Protein AF-A0A9X8DTG5-F1 (afdb_monomer)

Secondary structure (DSSP, 8-state):
-----EEEEEEEETTEEEEEEEETTEEEEEESSSS-EEEEEGGGEEEEEEEEEETTEEEEEEEETTS-EEEEEEE-HHHHHHHHHHIIIII---EEE--B--S----EEEEEETTEEEEEETTTEEEEEEEGGGEEEEEEEETTEEEEEE---TTS-TTS----EEEEE--S--TTS--HHHHHHHHHHHTTSS--SS--SEEE-TTSEEEEETEE-EEEEE-SSEEEEEESS-EEEEETTTEEEEEEEEPTT-SEEEEEEEEEEEEEETTEEEEEEEEEEE--EEEEE----HHHHHTTTTSS-SEEEEEHHHHHHHHHHHHS-PPEEEP-S---TTS-SSEEEEETTEEEEEEE-SSEEEEESTT-EEEETTTEEEEEEETSSPPTTS---SEEEEEEEE---TTPPPEEEEEEEEEGGGHHHHHHHHHHTT--BTTHHHHHHHHHHHHGGGS------------------------------------------------PPPPP-------------

InterPro domains:
  IPR000969 FACT complex subunit SSRP1/POB3 [PR00887] (213-229)
  IPR000969 FACT complex subunit SSRP1/POB3 [PR00887] (235-251)
  IPR000969 FACT complex subunit SSRP1/POB3 [PR00887] (258-274)
  IPR000969 FACT complex subunit SSRP1/POB3 [PR00887] (321-334)
  IPR000969 FACT complex subunit SSRP1/POB3 [PR00887] (348-366)
  IPR000969 FACT complex subunit SSRP1/POB3 [PR00887] (366-383)
  IPR011993 PH-like domain superfamily [G3DSA:2.30.29.30] (2-90)
  IPR011993 PH-like domain superfamily [G3DSA:2.30.29.30] (331-448)
  IPR013719 Histone chaperone RTT106/FACT complex subunit SPT16-like, middle domain [PF08512] (342-439)
  IPR013719 Histone chaperone RTT106/FACT complex subunit SPT16-like, middle domain [SM01287] (340-440)
  IPR024954 SSRP1, dimerization domain [PF03531] (104-172)
  IPR035417 FACT complex subunit SSRP1/POB3, N-terminal PH domain [PF17292] (16-96)
  IPR038167 SSRP1 domain superfamily [G3DSA:2.30.29.220] (93-178)
  IPR048993 FACT complex subunit SSRP1-like, first PH domain [PF21103] (210-328)
  IPR048993 FACT complex subunit SSRP1-like, first PH domain [cd13230] (196-332)
  IPR050454 RTT106/SSRP1 Histone Chaperone/FACT Complex [PTHR45849] (13-518)

Sequence (521 aa):
MAELEQVISSAFWGHSNGVLVLNDSGLLWRSRQTEAQKKVAKEDLVSMLWSAIGPKQYHLKVTTRGGKTVRFTGLKQSDVDLIRTFSRDTLGREMEEERLASSGGNWGHMQFQGSNLNFVVQDQGVAMDLPLDLIAQCAMPGKNEVELQFHEDDTVAGDEESLVEMRLYIPGDADDGMTAEGLKDEILERANISHVTGKSIVELDESMGTFLTPRGRYAVELYGSFLRMHGKTYDYKILYSNINRCFLLEYPNSTNTSFVISLEEPIRQGKQGYPHLVLQLARDEVHIDVNLTADEIKKYNGNIHERMSGSLPQIVATLFKFIMGKKVYTSGKFTTHSGDRAVKCAVKASSGVLFPLEKSFMFIHKPTTFIRYEEIDYVEFQRYAGQSGSSASRNFDLLVSCRGVGQEQAYETVFSAIDRREFPELSQFLTSKKLKIRNLKDTQSAATAGGAAGGAKERANLDDALGPEEGEVDEEEEEDDSDFGGGDDAASGSEDFSDEDLSGSDGKEEDDDDDDDKKSK

Nearest PDB structures (foldseek):
  4ifs-assembly1_A  TM=9.522E-01  e=7.359E-25  Homo sapiens
  6l1e-assembly1_A  TM=9.469E-01  e=5.860E-23  Homo sapiens
  2gcj-assembly4_D  TM=9.281E-01  e=1.165E-23  Saccharomyces cerevisiae
  2gcl-assembly1_A  TM=9.113E-01  e=2.177E-23  Saccharomyces cerevisiae
  2gcl-assembly2_B  TM=9.294E-01  e=1.154E-22  Saccharomyces cerevisiae

Mean predicted aligned error: 16.2 Å

Solvent-accessible surface area (backbone atoms only — not comparable to full-atom values): 30770 Å² total; per-residue (Å²): 129,82,81,76,66,46,79,40,82,58,31,23,52,84,94,44,53,15,36,35,36,39,44,78,66,26,42,38,35,36,40,74,86,52,92,53,68,51,77,45,49,45,92,35,61,69,48,38,33,34,33,77,82,50,102,70,34,28,35,43,41,37,32,31,67,90,32,44,75,49,59,38,33,72,26,41,70,71,53,51,55,50,48,41,51,46,28,43,77,62,64,72,39,72,63,45,78,50,52,58,39,82,83,79,71,90,58,63,48,79,45,78,56,68,47,25,46,29,36,33,25,72,100,44,30,46,62,42,79,40,59,30,84,50,51,66,41,72,33,43,92,44,87,35,28,36,34,40,30,35,64,81,64,88,83,59,59,95,87,64,92,77,79,55,72,48,76,45,81,29,72,85,82,49,99,87,52,76,38,27,63,56,49,48,53,51,48,30,58,69,40,47,70,61,61,67,90,62,73,63,32,34,76,43,55,40,83,65,36,40,29,65,28,74,74,47,53,41,25,40,35,36,41,93,63,32,37,36,39,44,36,95,49,52,63,46,80,44,48,44,82,44,48,68,44,33,35,47,40,66,45,64,98,48,70,42,32,37,42,35,43,31,37,73,66,45,54,67,61,84,93,48,68,44,44,51,37,32,35,40,25,52,70,47,76,44,78,46,64,34,61,63,54,77,75,59,36,57,74,50,76,72,77,53,54,59,68,41,74,44,45,39,59,59,50,53,50,49,49,48,30,64,69,63,67,38,65,65,45,60,66,33,92,48,53,40,78,86,70,30,48,42,45,59,26,22,40,85,97,30,74,36,38,37,30,55,40,88,63,32,42,39,32,41,62,48,76,66,43,79,46,50,56,88,42,44,63,39,33,36,72,42,64,62,47,55,66,91,88,51,81,75,58,71,34,25,29,40,37,42,35,30,52,48,64,91,90,46,73,61,51,75,49,54,40,30,68,25,53,54,74,40,46,67,48,50,54,52,50,41,52,75,70,68,54,47,57,80,49,52,69,62,40,50,54,42,53,59,59,66,63,63,78,78,77,78,94,74,94,79,84,91,85,83,83,90,81,82,90,84,85,84,90,80,89,83,87,83,87,83,88,81,90,83,87,84,85,84,88,82,85,86,78,90,81,84,88,86,86,84,83,92,79,86,87,83,82,88,81,86,88,85,87,86,84,87,89,82,80,87,132

pLDDT: mean 78.15, std 21.09, range [26.61, 97.31]

Radius of gyration: 34.04 Å; Cα contacts (8 Å, |Δi|>4): 921; chains: 1; bounding box: 104×95×92 Å

Foldseek 3Di:
DPFPKDKDQWKDFPNFTFIWIQTLQGIKTAGPVDRDIDDDGLQFFDAWEKEDPDPFKIKIWTAGHQQDITIIIRDGPVRVVVCQVSCVPRSVYHYYYFFEAPPPDPDAAWDDGRQWIFGADPPGGTHDTGGLLQFLFWWDPDQQKIKTAGDDDPVPPPVDDDDGMDMDGHDCPDPPGQGSVNVRVVSCVSSVVVPPVFDFQWKAALVQWAKLVVGGGFIWTAGQFWIWTHGPTTIDTGGLVQFAAWEWEDDPPDQKIKIKTAGNFFDDDVPDGHRIIIIIGGQDWDKIAGDDDPVVCVVQVVLDDRIDTGGSSVVVQSCCCRSSVHDYHYQAPFAFPVRHQWWWFDWDPGTWIWGDHPFWIFTDDVPTDIGGLVQFQAKEWAQLQDPPPDDRDQWIKIKTWGPADDPRHIDITITTGTGSRRVVRVVVVCVVSVHHYPCSVSNVVSVVVVVVVPDDDDDDDDDDDDDDDDDDDDDDDDDDDDDDDDDDDDDDDDDDDDDDDDDDDDDDDDDDDDDDDDDDD

Structure (mmCIF, N/CA/C/O backbone):
data_AF-A0A9X8DTG5-F1
#
_entry.id   AF-A0A9X8DTG5-F1
#
loop_
_atom_site.group_PDB
_atom_site.id
_atom_site.type_symbol
_atom_site.label_atom_id
_atom_site.label_alt_id
_atom_site.label_comp_id
_atom_site.label_asym_id
_atom_site.label_entity_id
_atom_site.label_seq_id
_atom_site.pdbx_PDB_ins_code
_atom_site.Cartn_x
_atom_site.Cartn_y
_atom_site.Cartn_z
_atom_site.occupancy
_atom_site.B_iso_or_equiv
_atom_site.auth_seq_id
_atom_site.auth_comp_id
_atom_site.auth_asym_id
_atom_site.auth_atom_id
_atom_site.pdbx_PDB_model_num
ATOM 1 N N . MET A 1 1 ? -42.728 -24.538 30.160 1.00 42.03 1 MET A N 1
ATOM 2 C CA . MET A 1 1 ? -42.693 -23.064 30.249 1.00 42.03 1 MET A CA 1
ATOM 3 C C . MET A 1 1 ? -42.397 -22.578 28.850 1.00 42.03 1 MET A C 1
ATOM 5 O O . MET A 1 1 ? -41.474 -23.120 28.263 1.00 42.03 1 MET A O 1
ATOM 9 N N . ALA A 1 2 ? -43.228 -21.708 28.276 1.00 44.78 2 ALA A N 1
ATOM 10 C CA . ALA A 1 2 ? -42.935 -21.146 26.960 1.00 44.78 2 ALA A CA 1
ATOM 11 C C . ALA A 1 2 ? -41.628 -20.348 27.061 1.00 44.78 2 ALA A C 1
ATOM 13 O O . ALA A 1 2 ? -41.487 -19.564 28.002 1.00 44.78 2 ALA A O 1
ATOM 14 N N . GLU A 1 3 ? -40.679 -20.597 26.159 1.00 55.88 3 GLU A N 1
ATOM 15 C CA . GLU A 1 3 ? -39.484 -19.765 26.018 1.00 55.88 3 GLU A CA 1
ATOM 16 C C . GLU A 1 3 ? -39.956 -18.326 25.808 1.00 55.88 3 GLU A C 1
ATOM 18 O O . GLU A 1 3 ? -40.765 -18.038 24.923 1.00 55.88 3 GLU A O 1
ATOM 23 N N . LEU A 1 4 ? -39.550 -17.442 26.715 1.00 70.69 4 LEU A N 1
ATOM 24 C CA . LEU A 1 4 ? -39.954 -16.045 26.715 1.00 70.69 4 LEU A CA 1
ATOM 25 C C . LEU A 1 4 ? -39.108 -15.353 25.642 1.00 70.69 4 LEU A C 1
ATOM 27 O O . LEU A 1 4 ? -38.106 -14.724 25.945 1.00 70.69 4 LEU A O 1
ATOM 31 N N . GLU A 1 5 ? -39.441 -15.568 24.372 1.00 86.06 5 GLU A N 1
ATOM 32 C CA . GLU A 1 5 ? -38.747 -14.930 23.256 1.00 86.06 5 GLU A CA 1
ATOM 33 C C . GLU A 1 5 ? -39.319 -13.530 23.015 1.00 86.06 5 GLU A C 1
ATOM 35 O O . GLU A 1 5 ? -40.533 -13.336 22.925 1.00 86.06 5 GLU A O 1
ATOM 40 N N . GLN A 1 6 ? -38.434 -12.543 22.900 1.00 91.50 6 GLN A N 1
ATOM 41 C CA . GLN A 1 6 ? -38.777 -11.180 22.498 1.00 91.50 6 GLN A CA 1
ATOM 42 C C . GLN A 1 6 ? -38.135 -10.878 21.147 1.00 91.50 6 GLN A C 1
ATOM 44 O O . GLN A 1 6 ? -36.996 -11.263 20.890 1.00 91.50 6 GLN A O 1
ATOM 49 N N . VAL A 1 7 ? -38.857 -10.182 20.269 1.00 93.56 7 VAL A N 1
ATOM 50 C CA . VAL A 1 7 ? -38.407 -9.936 18.894 1.00 93.56 7 VAL A CA 1
ATOM 51 C C . VAL A 1 7 ? -38.437 -8.449 18.579 1.00 93.56 7 VAL A C 1
ATOM 53 O O . VAL A 1 7 ? -39.477 -7.799 18.663 1.00 93.56 7 VAL A O 1
ATOM 56 N N . ILE A 1 8 ? -37.297 -7.933 18.135 1.00 95.00 8 ILE A N 1
ATOM 57 C CA . ILE A 1 8 ? -37.127 -6.569 17.646 1.00 95.00 8 ILE A CA 1
ATOM 58 C C . ILE A 1 8 ? -37.059 -6.626 16.127 1.00 95.00 8 ILE A C 1
ATOM 60 O O . ILE A 1 8 ? -36.149 -7.200 15.528 1.00 95.00 8 ILE A O 1
ATOM 64 N N . SER A 1 9 ? -38.076 -6.042 15.500 1.00 91.12 9 SER A N 1
ATOM 65 C CA . SER A 1 9 ? -38.324 -6.182 14.062 1.00 91.12 9 SER A CA 1
ATOM 66 C C . SER A 1 9 ? -37.271 -5.526 13.164 1.00 91.12 9 SER A C 1
ATOM 68 O O . SER A 1 9 ? -37.122 -5.957 12.018 1.00 91.12 9 SER A O 1
ATOM 70 N N . SER A 1 10 ? -36.572 -4.503 13.655 1.00 92.44 10 SER A N 1
ATOM 71 C CA . SER A 1 10 ? -35.549 -3.781 12.905 1.00 92.44 10 SER A CA 1
ATOM 72 C C . SER A 1 10 ? -34.414 -3.400 13.844 1.00 92.44 10 SER A C 1
ATOM 74 O O . SER A 1 10 ? -34.606 -2.623 14.773 1.00 92.44 10 SER A O 1
ATOM 76 N N . ALA A 1 11 ? -33.243 -3.957 13.584 1.00 94.31 11 ALA A N 1
ATOM 77 C CA . ALA A 1 11 ? -31.983 -3.569 14.193 1.00 94.31 11 ALA A CA 1
ATOM 78 C C . ALA A 1 11 ? -30.898 -3.763 13.137 1.00 94.31 11 ALA A C 1
ATOM 80 O O . ALA A 1 11 ? -30.908 -4.766 12.421 1.00 94.31 11 ALA A O 1
ATOM 81 N N . PHE A 1 12 ? -29.973 -2.824 13.031 1.00 92.25 12 PHE A N 1
ATOM 82 C CA . PHE A 1 12 ? -28.872 -2.904 12.080 1.00 92.25 12 PHE A CA 1
ATOM 83 C C . PHE A 1 12 ? -27.633 -3.494 12.749 1.00 92.25 12 PHE A C 1
ATOM 85 O O . PHE A 1 12 ? -27.354 -3.206 13.913 1.00 92.25 12 PHE A O 1
ATOM 92 N N . TRP A 1 13 ? -26.892 -4.315 12.010 1.00 90.75 13 TRP A N 1
ATOM 93 C CA . TRP A 1 13 ? -25.540 -4.743 12.360 1.00 90.75 13 TRP A CA 1
ATOM 94 C C . TRP A 1 13 ? -24.644 -4.494 11.144 1.00 90.75 13 TRP A C 1
ATOM 96 O O . TRP A 1 13 ? -24.895 -5.033 10.064 1.00 90.75 13 TRP A O 1
ATOM 106 N N . GLY A 1 14 ? -23.652 -3.612 11.300 1.00 83.88 14 GLY A N 1
ATOM 107 C CA . GLY A 1 14 ? -22.980 -2.999 10.150 1.00 83.88 14 GLY A CA 1
ATOM 108 C C . GLY A 1 14 ? -23.988 -2.239 9.279 1.00 83.88 14 GLY A C 1
ATOM 109 O O . GLY A 1 14 ? -24.835 -1.516 9.804 1.00 83.88 14 GLY A O 1
ATOM 110 N N . HIS A 1 15 ? -23.939 -2.463 7.966 1.00 80.88 15 HIS A N 1
ATOM 111 C CA . HIS A 1 15 ? -24.841 -1.848 6.979 1.00 80.88 15 HIS A CA 1
ATOM 112 C C . HIS A 1 15 ? -26.124 -2.667 6.734 1.00 80.88 15 HIS A C 1
ATOM 114 O O . HIS A 1 15 ? -27.029 -2.235 6.023 1.00 80.88 15 HIS A O 1
ATOM 120 N N . SER A 1 16 ? -26.237 -3.862 7.325 1.00 87.31 16 SER A N 1
ATOM 121 C CA . SER A 1 16 ? -27.363 -4.770 7.085 1.00 87.31 16 SER A CA 1
ATOM 122 C C . SER A 1 16 ? -28.488 -4.564 8.096 1.00 87.31 16 SER A C 1
ATOM 124 O O . SER A 1 16 ? -28.246 -4.518 9.304 1.00 87.31 16 SER A O 1
ATOM 126 N N . ASN A 1 17 ? -29.735 -4.513 7.618 1.00 92.62 17 ASN A N 1
ATOM 127 C CA . ASN A 1 17 ? -30.914 -4.503 8.488 1.00 92.62 17 ASN A CA 1
ATOM 128 C C . ASN A 1 17 ? -31.344 -5.938 8.806 1.00 92.62 17 ASN A C 1
ATOM 130 O O . ASN A 1 17 ? -31.364 -6.809 7.934 1.00 92.62 17 ASN A O 1
ATOM 134 N N . GLY A 1 18 ? -31.752 -6.181 10.045 1.00 94.50 18 GLY A N 1
ATOM 135 C CA . GLY A 1 18 ? -32.129 -7.505 10.506 1.00 94.50 18 GLY A CA 1
ATOM 136 C C . GLY A 1 18 ? -33.182 -7.508 11.601 1.00 94.50 18 GLY A C 1
ATOM 137 O O . GLY A 1 18 ? -33.711 -6.477 12.017 1.00 94.50 18 GLY A O 1
ATOM 138 N N . VAL A 1 19 ? -33.495 -8.719 12.045 1.00 96.19 19 VAL A N 1
ATOM 139 C CA . VAL A 1 19 ? -34.361 -8.997 13.188 1.00 96.19 19 VAL A CA 1
ATOM 140 C C . VAL A 1 19 ? -33.476 -9.415 14.354 1.00 96.19 19 VAL A C 1
ATOM 142 O O . VAL A 1 19 ? -32.700 -10.361 14.221 1.00 96.19 19 VAL A O 1
ATOM 145 N N . LEU A 1 20 ? -33.599 -8.725 15.486 1.00 96.94 20 LEU A N 1
ATOM 146 C CA . LEU A 1 20 ? -32.894 -9.063 16.720 1.00 96.94 20 LEU A CA 1
ATOM 147 C C . LEU A 1 20 ? -33.842 -9.829 17.648 1.00 96.94 20 LEU A C 1
ATOM 149 O O . LEU A 1 20 ? -34.855 -9.299 18.095 1.00 96.94 20 LEU A O 1
ATOM 153 N N . VAL A 1 21 ? -33.517 -11.088 17.915 1.00 96.25 21 VAL A N 1
ATOM 154 C CA . VAL A 1 21 ? -34.258 -11.988 18.802 1.00 96.25 21 VAL A CA 1
ATOM 155 C C . VAL A 1 21 ? -33.533 -12.063 20.141 1.00 96.25 21 VAL A C 1
ATOM 157 O O . VAL A 1 21 ? -32.323 -12.293 20.184 1.00 96.25 21 VAL A O 1
ATOM 160 N N . LEU A 1 22 ? -34.273 -11.865 21.228 1.00 95.69 22 LEU A N 1
ATOM 161 C CA . LEU A 1 22 ? -33.808 -12.017 22.602 1.00 95.69 22 LEU A CA 1
ATOM 162 C C . LEU A 1 22 ? -34.414 -13.307 23.163 1.00 95.69 22 LEU A C 1
ATOM 164 O O . LEU A 1 22 ? -35.635 -13.471 23.141 1.00 95.69 22 LEU A O 1
ATOM 168 N N . ASN A 1 23 ? -33.576 -14.211 23.660 1.00 94.50 23 ASN A N 1
ATOM 169 C CA . ASN A 1 23 ? -34.012 -15.444 24.312 1.00 94.50 23 ASN A CA 1
ATOM 170 C C . ASN A 1 23 ? -33.136 -15.758 25.535 1.00 94.50 23 ASN A C 1
ATOM 172 O O . ASN A 1 23 ? -32.212 -15.018 25.872 1.00 94.50 23 ASN A O 1
ATOM 176 N N . ASP A 1 24 ? -33.438 -16.847 26.234 1.00 93.19 24 ASP A N 1
ATOM 177 C CA . ASP A 1 24 ? -32.699 -17.276 27.426 1.00 93.19 24 ASP A CA 1
ATOM 178 C C . ASP A 1 24 ? -31.226 -17.629 27.142 1.00 93.19 24 ASP A C 1
ATOM 180 O O . ASP A 1 24 ? -30.370 -17.477 28.020 1.00 93.19 24 ASP A O 1
ATOM 184 N N . SER A 1 25 ? -30.926 -18.036 25.906 1.00 92.88 25 SER A N 1
ATOM 185 C CA . SER A 1 25 ? -29.580 -18.340 25.424 1.00 92.88 25 SER A CA 1
ATOM 186 C C . SER A 1 25 ? -28.752 -17.100 25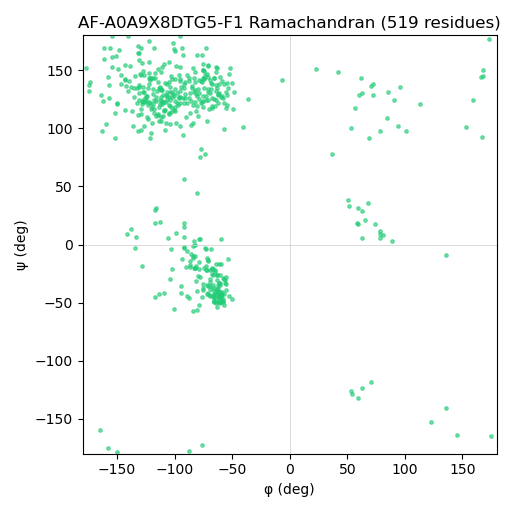.064 1.00 92.88 25 SER A C 1
ATOM 188 O O . SER A 1 25 ? -27.530 -17.214 24.947 1.00 92.88 25 SER A O 1
ATOM 190 N N . GLY A 1 26 ? -29.369 -15.919 24.921 1.00 94.19 26 GLY A N 1
ATOM 191 C CA . GLY A 1 26 ? -28.694 -14.654 24.628 1.00 94.19 26 GLY A CA 1
ATOM 192 C C . GLY A 1 26 ? -29.388 -13.811 23.555 1.00 94.19 26 GLY A C 1
ATOM 193 O O . GLY A 1 26 ? -30.612 -13.693 23.515 1.00 94.19 26 GLY A O 1
ATOM 194 N N . LEU A 1 27 ? -28.581 -13.185 22.696 1.00 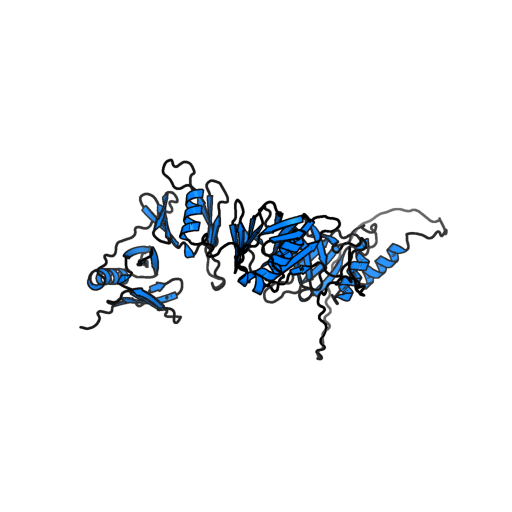96.06 27 LEU A N 1
ATOM 195 C CA . LEU A 1 27 ? -29.026 -12.322 21.601 1.00 96.06 27 LEU A CA 1
ATOM 196 C C . LEU A 1 27 ? -28.726 -12.993 20.259 1.00 96.06 27 LEU A C 1
ATOM 198 O O . LEU A 1 27 ? -27.610 -13.465 20.029 1.00 96.06 27 LEU A O 1
ATOM 202 N N . LEU A 1 28 ? -29.693 -12.996 19.346 1.00 96.00 28 LEU A N 1
ATOM 203 C CA . LEU A 1 28 ? -29.517 -13.500 17.988 1.00 96.00 28 LEU A CA 1
ATOM 204 C C . LEU A 1 28 ? -30.054 -12.497 16.977 1.00 96.00 28 LEU A C 1
ATOM 206 O O . LEU A 1 28 ? -31.258 -12.305 16.848 1.00 96.00 28 LEU A O 1
ATOM 210 N N . TRP A 1 29 ? -29.155 -11.900 16.211 1.00 97.31 29 TRP A N 1
ATOM 211 C CA . TRP A 1 29 ? -29.511 -11.077 15.068 1.00 97.31 29 TRP A CA 1
ATOM 212 C C . TRP A 1 29 ? -29.478 -11.904 13.785 1.00 97.31 29 TRP A C 1
ATOM 214 O O . TRP A 1 29 ? -28.541 -12.675 13.562 1.00 97.31 29 TRP A O 1
ATOM 224 N N . ARG A 1 30 ? -30.496 -11.745 12.938 1.00 95.75 30 ARG A N 1
ATOM 225 C CA . ARG A 1 30 ? -30.584 -12.371 11.613 1.00 95.75 30 ARG A CA 1
ATOM 226 C C . ARG A 1 30 ? -30.808 -11.300 10.558 1.00 95.75 30 ARG A C 1
ATOM 228 O O . ARG A 1 30 ? -31.747 -10.511 10.689 1.00 95.75 30 ARG A O 1
ATOM 235 N N . SER A 1 31 ? -29.980 -11.297 9.521 1.00 93.56 31 SER A N 1
ATOM 236 C CA . SER A 1 31 ? -30.135 -10.390 8.388 1.00 93.56 31 SER A CA 1
ATOM 237 C C . SER A 1 31 ? -31.474 -10.617 7.685 1.00 93.56 31 SER A C 1
ATOM 239 O O . SER A 1 31 ? -31.975 -11.739 7.601 1.00 93.56 31 SER A O 1
ATOM 241 N N . ARG A 1 32 ? -32.081 -9.533 7.195 1.00 91.12 32 ARG A N 1
ATOM 242 C CA . ARG A 1 32 ? -33.258 -9.594 6.311 1.00 91.12 32 ARG A CA 1
ATOM 243 C C . ARG A 1 32 ? -32.872 -9.741 4.842 1.00 91.12 32 ARG A C 1
ATOM 245 O O . ARG A 1 32 ? -33.724 -10.097 4.036 1.00 91.12 32 ARG A O 1
ATOM 252 N N . GLN A 1 33 ? -31.629 -9.408 4.504 1.00 86.81 33 GLN A N 1
ATOM 253 C CA . GLN A 1 33 ? -31.132 -9.333 3.128 1.00 86.81 33 GLN A CA 1
ATOM 254 C C . GLN A 1 33 ? -30.258 -10.539 2.770 1.00 86.81 33 GLN A C 1
ATOM 256 O O . GLN A 1 33 ? -30.211 -10.946 1.616 1.00 86.81 33 GLN A O 1
ATOM 261 N N . THR A 1 34 ? -29.572 -11.113 3.758 1.00 86.56 34 THR A N 1
ATOM 262 C CA . THR A 1 34 ? -28.578 -12.177 3.586 1.00 86.56 34 THR A CA 1
ATOM 263 C C . THR A 1 34 ? -28.833 -13.315 4.572 1.00 86.56 34 THR A C 1
ATOM 265 O O . THR A 1 34 ? -29.626 -13.183 5.502 1.00 86.56 34 THR A O 1
ATOM 268 N N . GLU A 1 35 ? -28.133 -14.439 4.418 1.00 87.19 35 GLU A N 1
ATOM 269 C CA . GLU A 1 35 ? -28.162 -15.534 5.403 1.00 87.19 35 GLU A CA 1
ATOM 270 C C . GLU A 1 35 ? -27.286 -15.251 6.640 1.00 87.19 35 GLU A C 1
ATOM 272 O O . GLU A 1 35 ? -27.146 -16.100 7.521 1.00 87.19 35 GLU A O 1
ATOM 277 N N . ALA A 1 36 ? -26.693 -14.053 6.731 1.00 88.75 36 ALA A N 1
ATOM 278 C CA . ALA A 1 36 ? -25.811 -13.679 7.825 1.00 88.75 36 ALA A CA 1
ATOM 279 C C . ALA A 1 36 ? -26.556 -13.638 9.167 1.00 88.75 36 ALA A C 1
ATOM 281 O O . ALA A 1 36 ? -27.664 -13.103 9.290 1.00 88.75 36 ALA A O 1
ATOM 282 N N . GLN A 1 37 ? -25.906 -14.168 10.201 1.00 92.94 37 GLN A N 1
ATOM 283 C CA . GLN A 1 37 ? -26.415 -14.172 11.567 1.00 92.94 37 GLN A CA 1
ATOM 284 C C . GLN A 1 37 ? -25.318 -13.749 12.538 1.00 92.94 37 GLN A C 1
ATOM 286 O O . GLN A 1 37 ? -24.151 -14.105 12.375 1.00 92.94 37 GLN A O 1
ATOM 291 N N . LYS A 1 38 ? -25.705 -13.027 13.590 1.00 94.19 38 LYS A N 1
ATOM 292 C CA . LYS A 1 38 ? -24.814 -12.655 14.687 1.00 94.19 38 LYS A CA 1
ATOM 293 C C . LYS A 1 38 ? -25.408 -13.146 15.998 1.00 94.19 38 LYS A C 1
ATOM 295 O O . LYS A 1 38 ? -26.422 -12.630 16.461 1.00 94.19 38 LYS A O 1
ATOM 300 N N . LYS A 1 39 ? -24.770 -14.157 16.588 1.00 94.75 39 LYS A N 1
ATOM 301 C CA . LYS A 1 39 ? -25.140 -14.715 17.891 1.00 94.75 39 LYS A CA 1
ATOM 302 C C . LYS A 1 39 ? -24.225 -14.153 18.976 1.00 94.75 39 LYS A C 1
ATOM 304 O O . LYS A 1 39 ? -23.008 -14.151 18.812 1.00 94.75 39 LYS A O 1
ATOM 309 N N . VAL A 1 40 ? -24.816 -13.721 20.084 1.00 94.94 40 VAL A N 1
ATOM 310 C CA . VAL A 1 40 ? -24.120 -13.375 21.324 1.00 94.94 40 VAL A CA 1
ATOM 311 C C . VAL A 1 40 ? -24.707 -14.234 22.436 1.00 94.94 40 VAL A C 1
ATOM 313 O O . VAL A 1 40 ? -25.857 -14.043 22.827 1.00 94.94 40 VAL A O 1
ATOM 316 N N . ALA A 1 41 ? -23.940 -15.214 22.910 1.00 94.56 41 ALA A N 1
ATOM 317 C CA . ALA A 1 41 ? -24.398 -16.134 23.943 1.00 94.56 41 ALA A CA 1
ATOM 318 C C . ALA A 1 41 ? -24.436 -15.452 25.318 1.00 94.56 41 ALA A C 1
ATOM 320 O O . ALA A 1 41 ? -23.578 -14.632 25.643 1.00 94.56 41 ALA A O 1
ATOM 321 N N . LYS A 1 42 ? -25.403 -15.830 26.158 1.00 94.56 42 LYS A N 1
ATOM 322 C CA . LYS A 1 42 ? -25.566 -15.308 27.523 1.00 94.56 42 LYS A CA 1
ATOM 323 C C . LYS A 1 42 ? -24.303 -15.479 28.373 1.00 94.56 42 LYS A C 1
ATOM 325 O O . LYS A 1 42 ? -23.947 -14.589 29.137 1.00 94.56 42 LYS A O 1
ATOM 330 N N . GLU A 1 43 ? -23.619 -16.608 28.223 1.00 94.19 43 GLU A N 1
ATOM 331 C CA . GLU A 1 43 ? -22.371 -16.941 28.927 1.00 94.19 43 GLU A CA 1
ATOM 332 C C . GLU A 1 43 ? -21.171 -16.063 28.539 1.00 94.19 43 GLU A C 1
ATOM 334 O O . GLU A 1 43 ? -20.220 -15.920 29.322 1.00 94.19 43 GLU A O 1
ATOM 339 N N . ASP A 1 44 ? -21.253 -15.436 27.366 1.00 93.19 44 ASP A N 1
ATOM 340 C CA . ASP A 1 44 ? -20.262 -14.500 26.860 1.00 93.19 44 ASP A CA 1
ATOM 341 C C . ASP A 1 44 ? -20.604 -13.047 27.190 1.00 93.19 44 ASP A C 1
ATOM 343 O O . ASP A 1 44 ? -19.731 -12.200 27.057 1.00 93.19 44 ASP A O 1
ATOM 347 N N . LEU A 1 45 ? -21.817 -12.723 27.647 1.00 92.69 45 LEU A N 1
ATOM 348 C CA . LEU A 1 45 ? -22.201 -11.344 27.965 1.00 92.69 45 LEU A CA 1
ATOM 349 C C . LEU A 1 45 ? -21.434 -10.809 29.183 1.00 92.69 45 LEU A C 1
ATOM 351 O O . LEU A 1 45 ? -21.615 -11.288 30.312 1.00 92.69 45 LEU A O 1
ATOM 355 N N . VAL A 1 46 ? -20.638 -9.761 28.958 1.00 92.12 46 VAL A N 1
ATOM 356 C CA . VAL A 1 46 ? -19.892 -9.038 29.999 1.00 92.12 46 VAL A CA 1
ATOM 357 C C . VAL A 1 46 ? -20.605 -7.745 30.375 1.00 92.12 46 VAL A C 1
ATOM 359 O O . VAL A 1 46 ? -20.943 -7.569 31.542 1.00 92.12 46 VAL A O 1
ATOM 362 N N . SER A 1 47 ? -20.881 -6.867 29.408 1.00 92.12 47 SER A N 1
ATOM 363 C CA . SER A 1 47 ? -21.598 -5.609 29.651 1.00 92.12 47 SER A CA 1
ATOM 364 C C . SER A 1 47 ? -22.532 -5.248 28.500 1.00 92.12 47 SER A C 1
ATOM 366 O O . SER A 1 47 ? -22.336 -5.675 27.360 1.00 92.12 47 SER A O 1
ATOM 368 N N . MET A 1 48 ? -23.570 -4.473 28.819 1.00 95.44 48 MET A N 1
ATOM 369 C CA . MET A 1 48 ? -24.539 -3.955 27.860 1.00 95.44 48 MET A CA 1
ATOM 370 C C . MET A 1 48 ? -24.752 -2.468 28.123 1.00 95.44 48 MET A C 1
ATOM 372 O O . MET A 1 48 ? -25.132 -2.073 29.224 1.00 95.44 48 MET A O 1
ATOM 376 N N . LEU A 1 49 ? -24.498 -1.661 27.103 1.00 94.62 49 LEU A N 1
ATOM 377 C CA . LEU A 1 49 ? -24.618 -0.213 27.137 1.00 94.62 49 LEU A CA 1
ATOM 378 C C . LEU A 1 49 ? -25.609 0.236 26.071 1.00 94.62 49 LEU A C 1
ATOM 380 O O . LEU A 1 49 ? -25.646 -0.333 24.979 1.00 94.62 49 LEU A O 1
ATOM 384 N N . TRP A 1 50 ? -26.396 1.260 26.367 1.00 95.19 50 TRP A N 1
ATOM 385 C CA . TRP A 1 50 ? -27.227 1.923 25.369 1.00 95.19 50 TRP A CA 1
ATOM 386 C C . TRP A 1 50 ? -26.896 3.405 25.294 1.00 95.19 50 TRP A C 1
ATOM 388 O O . TRP A 1 50 ? -26.562 4.025 26.301 1.00 95.19 50 TRP A O 1
ATOM 398 N N . SER A 1 51 ? -27.028 3.968 24.099 1.00 93.94 51 SER A N 1
ATOM 399 C CA . SER A 1 51 ? -26.664 5.363 23.845 1.00 93.94 51 SER A CA 1
ATOM 400 C C . SER A 1 51 ? -27.666 5.982 22.875 1.00 93.94 51 SER A C 1
ATOM 402 O O . SER A 1 51 ? -28.044 5.356 21.879 1.00 93.94 51 SER A O 1
ATOM 404 N N . ALA A 1 52 ? -28.105 7.210 23.153 1.00 91.94 52 ALA A N 1
ATOM 405 C CA . ALA A 1 52 ? -28.930 7.992 22.235 1.00 91.94 52 ALA A CA 1
ATOM 406 C C . ALA A 1 52 ? -28.033 8.719 21.221 1.00 91.94 52 ALA A C 1
ATOM 408 O O . ALA A 1 52 ? -27.189 9.524 21.602 1.00 91.94 52 ALA A O 1
ATOM 409 N N . ILE A 1 53 ? -28.218 8.438 19.931 1.00 86.69 53 ILE A N 1
ATOM 410 C CA . ILE A 1 53 ? -27.374 8.959 18.833 1.00 86.69 53 ILE A CA 1
ATOM 411 C C . ILE A 1 53 ? -28.070 10.111 18.106 1.00 86.69 53 ILE A C 1
ATOM 413 O O . ILE A 1 53 ? -27.444 10.958 17.477 1.00 86.69 53 ILE A O 1
ATOM 417 N N . GLY A 1 54 ? -29.391 10.173 18.235 1.00 83.56 54 GLY A N 1
ATOM 418 C CA . GLY A 1 54 ? -30.214 11.261 17.746 1.00 83.56 54 GLY A CA 1
ATOM 419 C C . GLY A 1 54 ? -31.539 11.303 18.500 1.00 83.56 54 GLY A C 1
ATOM 420 O O . GLY A 1 54 ? -31.769 10.504 19.408 1.00 83.56 54 GLY A O 1
ATOM 421 N N . PRO A 1 55 ? -32.470 12.182 18.106 1.00 81.88 55 PRO A N 1
ATOM 422 C CA . PRO A 1 55 ? -33.719 12.389 18.841 1.00 81.88 55 PRO A CA 1
ATOM 423 C C . PRO A 1 55 ? -34.646 11.162 18.875 1.00 81.88 55 PRO A C 1
ATOM 425 O O . PRO A 1 55 ? -35.595 11.138 19.653 1.00 81.88 55 PRO A O 1
ATOM 428 N N . LYS A 1 56 ? -34.433 10.171 17.996 1.00 87.12 56 LYS A N 1
ATOM 429 C CA . LYS A 1 56 ? -35.277 8.967 17.874 1.00 87.12 56 LYS A CA 1
ATOM 430 C C . LYS A 1 56 ? -34.491 7.683 17.594 1.00 87.12 56 LYS A C 1
ATOM 432 O O . LYS A 1 56 ? -35.104 6.675 17.253 1.00 87.12 56 LYS A O 1
ATOM 437 N N . GLN A 1 57 ? -33.163 7.733 17.674 1.00 91.31 57 GLN A N 1
ATOM 438 C CA . GLN A 1 57 ? -32.292 6.619 17.308 1.00 91.31 57 GLN A CA 1
ATOM 439 C C . GLN A 1 57 ? -31.350 6.292 18.453 1.00 91.31 57 GLN A C 1
ATOM 441 O O . GLN A 1 57 ? -30.686 7.173 19.003 1.00 91.31 57 GLN A O 1
ATOM 446 N N . TYR A 1 58 ? -31.299 5.007 18.773 1.00 94.44 58 TYR A N 1
ATOM 447 C CA . TYR A 1 58 ? -30.547 4.466 19.887 1.00 94.44 58 TYR A CA 1
ATOM 448 C C . TYR A 1 58 ? -29.697 3.303 19.410 1.00 94.44 58 TYR A C 1
ATOM 450 O O . TYR A 1 58 ? -30.089 2.556 18.507 1.00 94.44 58 TYR A O 1
ATOM 458 N N . HIS A 1 59 ? -28.535 3.149 20.027 1.00 93.94 59 HIS A N 1
ATOM 459 C CA . HIS A 1 59 ? -27.652 2.017 19.804 1.00 93.94 59 HIS A CA 1
ATOM 460 C C . HIS A 1 59 ? -27.592 1.148 21.055 1.00 93.94 59 HIS A C 1
ATOM 462 O O . HIS A 1 59 ? -27.693 1.649 22.173 1.00 93.94 59 HIS A O 1
ATOM 468 N N . LEU A 1 60 ? -27.400 -0.151 20.843 1.00 95.19 60 LEU A N 1
ATOM 469 C CA . LEU A 1 60 ? -27.037 -1.114 21.872 1.00 95.19 60 LEU A CA 1
ATOM 470 C C . LEU A 1 60 ? -25.608 -1.578 21.601 1.00 95.19 60 LEU A C 1
ATOM 472 O O . LEU A 1 60 ? -25.320 -2.122 20.535 1.00 95.19 60 LEU A O 1
ATOM 476 N N . LYS A 1 61 ? -24.726 -1.395 22.575 1.00 93.38 61 LYS A N 1
ATOM 477 C CA . LYS A 1 61 ? -23.351 -1.884 22.577 1.00 93.38 61 LYS A CA 1
ATOM 478 C C . LYS A 1 61 ? -23.246 -3.044 23.560 1.00 93.38 61 LYS A C 1
ATOM 480 O O . LYS A 1 61 ? -23.574 -2.909 24.735 1.00 93.38 61 LYS A O 1
ATOM 485 N N . VAL A 1 62 ? -22.802 -4.194 23.070 1.00 93.81 62 VAL A N 1
ATOM 486 C CA . VAL A 1 62 ? -22.682 -5.431 23.843 1.00 93.81 62 VAL A CA 1
ATOM 487 C C . VAL A 1 62 ? -21.229 -5.869 23.851 1.00 93.81 62 VAL A C 1
ATOM 489 O O . VAL A 1 62 ? -20.671 -6.173 22.798 1.00 93.81 62 VAL A O 1
ATOM 492 N N . THR A 1 63 ? -20.630 -5.937 25.034 1.00 90.81 63 THR A N 1
ATOM 493 C CA . THR A 1 63 ? -19.260 -6.425 25.208 1.00 90.81 63 THR A CA 1
ATOM 494 C C . THR A 1 63 ? -19.295 -7.891 25.596 1.00 90.81 63 THR A C 1
ATOM 496 O O . THR A 1 63 ? -19.967 -8.275 26.560 1.00 90.81 63 THR A O 1
ATOM 499 N N . THR A 1 64 ? -18.558 -8.716 24.857 1.00 90.88 64 THR A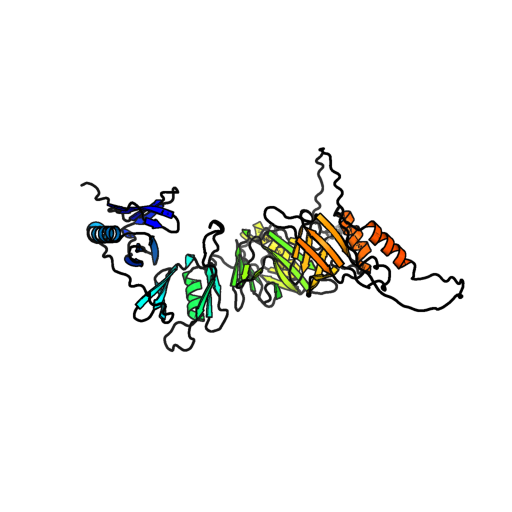 N 1
ATOM 500 C CA . THR A 1 64 ? -18.454 -10.150 25.110 1.00 90.88 64 THR A CA 1
ATOM 501 C C . THR A 1 64 ? -17.174 -10.512 25.857 1.00 90.88 64 THR A C 1
ATOM 503 O O . THR A 1 64 ? -16.214 -9.739 25.936 1.00 90.88 64 THR A O 1
ATOM 506 N N . ARG A 1 65 ? -17.120 -11.740 26.375 1.00 87.62 65 ARG A N 1
ATOM 507 C CA . ARG A 1 65 ? -15.901 -12.352 26.900 1.00 87.62 65 ARG A CA 1
ATOM 508 C C . ARG A 1 65 ? -14.810 -12.281 25.825 1.00 87.62 65 ARG A C 1
ATOM 510 O O . ARG A 1 65 ? -15.072 -12.527 24.650 1.00 87.62 65 ARG A O 1
ATOM 517 N N . GLY A 1 66 ? -13.604 -11.881 26.223 1.00 78.69 66 GLY A N 1
ATOM 518 C CA . GLY A 1 66 ? -12.507 -11.579 25.294 1.00 78.69 66 GLY A CA 1
ATOM 519 C C . GLY A 1 66 ? -12.466 -10.128 24.800 1.00 78.69 66 GLY A C 1
ATOM 520 O O . GLY A 1 66 ? -11.606 -9.802 23.994 1.00 78.69 66 GLY A O 1
ATOM 521 N N . GLY A 1 67 ? -13.358 -9.253 25.281 1.00 79.75 67 GLY A N 1
ATOM 522 C CA . GLY A 1 67 ? -13.284 -7.809 25.034 1.00 79.75 67 GLY A CA 1
ATOM 523 C C . GLY A 1 67 ? -13.780 -7.360 23.660 1.00 79.75 67 GLY A C 1
ATOM 524 O O . GLY A 1 67 ? -13.612 -6.191 23.330 1.00 79.75 67 GLY A O 1
ATOM 525 N N . LYS A 1 68 ? -14.393 -8.263 22.882 1.00 83.00 68 LYS A N 1
ATOM 526 C CA . LYS A 1 68 ? -15.027 -7.927 21.603 1.00 83.00 68 LYS A CA 1
ATOM 527 C C . LYS A 1 68 ? -16.338 -7.192 21.836 1.00 83.00 68 LYS A C 1
ATOM 529 O O . LYS A 1 68 ? -17.109 -7.549 22.727 1.00 83.00 68 LYS A O 1
ATOM 534 N N . THR A 1 69 ? -16.616 -6.229 20.971 1.00 87.31 69 THR A N 1
ATOM 535 C CA . THR A 1 69 ? -17.828 -5.416 21.038 1.00 87.31 69 THR A CA 1
ATOM 536 C C . THR A 1 69 ? -18.725 -5.699 19.837 1.00 87.31 69 THR A C 1
ATOM 538 O O . THR A 1 69 ? -18.266 -5.754 18.699 1.00 87.31 69 THR A O 1
ATOM 541 N N . VAL A 1 70 ? -20.024 -5.868 20.075 1.00 90.44 70 VAL A N 1
ATOM 542 C CA . VAL A 1 70 ? -21.058 -5.957 19.038 1.00 90.44 70 VAL A CA 1
ATOM 543 C C . VAL A 1 70 ? -21.998 -4.774 19.201 1.00 90.44 70 VAL A C 1
ATOM 545 O O . VAL A 1 70 ? -22.530 -4.551 20.287 1.00 90.44 70 VAL A O 1
ATOM 548 N N . ARG A 1 71 ? -22.206 -4.015 18.123 1.00 91.75 71 ARG A N 1
ATOM 549 C CA . ARG A 1 71 ? -23.094 -2.851 18.119 1.00 91.75 71 ARG A CA 1
ATOM 550 C C . ARG A 1 71 ? -24.315 -3.122 17.250 1.00 91.75 71 ARG A C 1
ATOM 552 O O . ARG A 1 71 ? -24.171 -3.490 16.087 1.00 91.75 71 ARG A O 1
ATOM 559 N N . PHE A 1 72 ? -25.494 -2.913 17.822 1.00 95.25 72 PHE A N 1
ATOM 560 C CA . PHE A 1 72 ? -26.758 -2.887 17.101 1.00 95.25 72 PHE A CA 1
ATOM 561 C C . PHE A 1 72 ? -27.256 -1.449 17.015 1.00 95.25 72 PHE A C 1
ATOM 563 O O . PHE A 1 72 ? -27.316 -0.752 18.030 1.00 95.25 72 PHE A O 1
ATOM 570 N N . THR A 1 73 ? -27.595 -1.001 15.812 1.00 93.75 73 THR A N 1
ATOM 571 C CA . THR A 1 73 ? -27.983 0.387 15.536 1.00 93.75 73 THR A CA 1
ATOM 572 C C . THR A 1 73 ? -29.420 0.478 15.016 1.00 93.75 73 THR A C 1
ATOM 574 O O . THR A 1 73 ? -30.067 -0.534 14.735 1.00 93.75 73 THR A O 1
ATOM 577 N N . GLY A 1 74 ? -29.965 1.697 14.943 1.00 92.50 74 GLY A N 1
ATOM 578 C CA . GLY A 1 74 ? -31.323 1.939 14.440 1.00 92.50 74 GLY A CA 1
ATOM 579 C C . GLY A 1 74 ? -32.462 1.525 15.384 1.00 92.50 74 GLY A C 1
ATOM 580 O O . GLY A 1 74 ? -33.600 1.400 14.930 1.00 92.50 74 GLY A O 1
ATOM 581 N N . LEU A 1 75 ? -32.185 1.326 16.677 1.00 95.75 75 LEU A N 1
ATOM 582 C CA . LEU A 1 75 ? -33.199 0.974 17.674 1.00 95.75 75 LEU A CA 1
ATOM 583 C C . LEU A 1 75 ? -34.048 2.194 18.051 1.00 95.75 75 LEU A C 1
ATOM 585 O O . LEU A 1 75 ? -33.565 3.330 18.053 1.00 95.75 75 LEU A O 1
ATOM 589 N N . LYS A 1 76 ? -35.309 1.956 18.418 1.00 95.44 76 LYS A N 1
ATOM 590 C CA . LYS A 1 76 ? -36.206 2.962 19.005 1.00 95.44 76 LYS A CA 1
ATOM 591 C C . LYS A 1 76 ? -36.133 2.909 20.531 1.00 95.44 76 LYS A C 1
ATOM 593 O O . LYS A 1 76 ? -35.755 1.890 21.100 1.00 95.44 76 LYS A O 1
ATOM 598 N N . GLN A 1 77 ? -36.608 3.960 21.201 1.00 94.38 77 GLN A N 1
ATOM 599 C CA . GLN A 1 77 ? -36.694 3.994 22.670 1.00 94.38 77 GLN A CA 1
ATOM 600 C C . GLN A 1 77 ? -37.446 2.775 23.235 1.00 94.38 77 GLN A C 1
ATOM 602 O O . GLN A 1 77 ? -36.964 2.130 24.157 1.00 94.38 77 GLN A O 1
ATOM 607 N N . SER A 1 78 ? -38.578 2.400 22.625 1.00 95.00 78 SER A N 1
ATOM 608 C CA . SER A 1 78 ? -39.356 1.224 23.039 1.00 95.00 78 SER A CA 1
ATOM 609 C C . SER A 1 78 ? -38.574 -0.086 22.930 1.00 95.00 78 SER A C 1
ATOM 611 O O . SER A 1 78 ? -38.784 -0.988 23.736 1.00 95.00 78 SER A O 1
ATOM 613 N N . ASP A 1 79 ? -37.680 -0.194 21.942 1.00 96.06 79 ASP A N 1
ATOM 614 C CA . ASP A 1 79 ? -36.840 -1.378 21.756 1.00 96.06 79 ASP A CA 1
ATOM 615 C C . ASP A 1 79 ? -35.772 -1.433 22.856 1.00 96.06 79 ASP A C 1
ATOM 617 O O . ASP A 1 79 ? -35.556 -2.484 23.449 1.00 96.06 79 ASP A O 1
ATOM 621 N N . VAL A 1 80 ? -35.158 -0.293 23.192 1.00 95.25 80 VAL A N 1
ATOM 622 C CA . VAL A 1 80 ? -34.196 -0.176 24.302 1.00 95.25 80 VAL A CA 1
ATOM 623 C C . VAL A 1 80 ? -34.850 -0.536 25.639 1.00 95.25 80 VAL A C 1
ATOM 625 O O . VAL A 1 80 ? -34.283 -1.314 26.403 1.00 95.25 80 VAL A O 1
ATOM 628 N N . ASP A 1 81 ? -36.056 -0.039 25.914 1.00 95.25 81 ASP A N 1
ATOM 629 C CA . ASP A 1 81 ? -36.786 -0.336 27.155 1.00 95.25 81 ASP A CA 1
ATOM 630 C C . ASP A 1 81 ? -37.138 -1.831 27.275 1.00 95.25 81 ASP A C 1
ATOM 632 O O . ASP A 1 81 ? -37.034 -2.428 28.357 1.00 95.25 81 ASP A O 1
ATOM 636 N N . LEU A 1 82 ? -37.504 -2.451 26.146 1.00 95.56 82 LEU A N 1
ATOM 637 C CA . LEU A 1 82 ? -37.742 -3.889 26.039 1.00 95.56 82 LEU A CA 1
ATOM 638 C C . LEU A 1 82 ? -36.460 -4.685 26.313 1.00 95.56 82 LEU A C 1
ATOM 640 O O . LEU A 1 82 ? -36.474 -5.582 27.159 1.00 95.56 82 LEU A O 1
ATOM 644 N N . ILE A 1 83 ? -35.349 -4.338 25.649 1.00 95.62 83 ILE A N 1
ATOM 645 C CA . ILE A 1 83 ? -34.044 -4.990 25.846 1.00 95.62 83 ILE A CA 1
ATOM 646 C C . ILE A 1 83 ? -33.598 -4.853 27.297 1.00 95.62 83 ILE A C 1
ATOM 648 O O . ILE A 1 83 ? -33.156 -5.834 27.886 1.00 95.62 83 ILE A O 1
ATOM 652 N N . ARG A 1 84 ? -33.741 -3.667 27.898 1.00 95.19 84 ARG A N 1
ATOM 653 C CA . ARG A 1 84 ? -33.347 -3.402 29.287 1.00 95.19 84 ARG A CA 1
ATOM 654 C C . ARG A 1 84 ? -34.059 -4.336 30.257 1.00 95.19 84 ARG A C 1
ATOM 656 O O . ARG A 1 84 ? -33.423 -4.957 31.105 1.00 95.19 84 ARG A O 1
ATOM 663 N N . THR A 1 85 ? -35.379 -4.443 30.117 1.00 95.00 85 THR A N 1
ATOM 664 C CA . THR A 1 85 ? -36.213 -5.281 30.985 1.00 95.00 85 THR A CA 1
ATOM 665 C C . THR A 1 85 ? -35.888 -6.757 30.764 1.00 95.00 85 THR A C 1
ATOM 667 O O . THR A 1 85 ? -35.653 -7.487 31.724 1.00 95.00 85 THR A O 1
ATOM 670 N N . PHE A 1 86 ? -35.770 -7.185 29.504 1.00 94.81 86 PHE A N 1
ATOM 671 C CA . PHE A 1 86 ? -35.401 -8.556 29.164 1.00 94.81 86 PHE A CA 1
ATOM 672 C C . PHE A 1 86 ? -34.010 -8.946 29.685 1.00 94.81 86 PHE A C 1
ATOM 674 O O . PHE A 1 86 ? -33.823 -10.028 30.243 1.00 94.81 86 PHE A O 1
ATOM 681 N N . SER A 1 87 ? -33.033 -8.053 29.530 1.00 93.94 87 SER A N 1
ATOM 682 C CA . SER A 1 87 ? -31.653 -8.259 29.959 1.00 93.94 87 SER A CA 1
ATOM 683 C C . SER A 1 87 ? -31.557 -8.432 31.472 1.00 93.94 87 SER A C 1
ATOM 685 O O . SER A 1 87 ? -30.910 -9.368 31.947 1.00 93.94 87 SER A O 1
ATOM 687 N N . ARG A 1 88 ? -32.256 -7.591 32.240 1.00 93.88 88 ARG A N 1
ATOM 688 C CA . ARG A 1 88 ? -32.297 -7.700 33.700 1.00 93.88 88 ARG A CA 1
ATOM 689 C C . ARG A 1 88 ? -32.996 -8.984 34.148 1.00 93.88 88 ARG A C 1
ATOM 691 O O . ARG A 1 88 ? -32.442 -9.726 34.956 1.00 93.88 88 ARG A O 1
ATOM 698 N N . ASP A 1 89 ? -34.176 -9.262 33.597 1.00 93.25 89 ASP A N 1
ATOM 699 C CA . ASP A 1 89 ? -35.059 -10.313 34.109 1.00 93.25 89 ASP A CA 1
ATOM 700 C C . ASP A 1 89 ? -34.654 -11.721 33.621 1.00 93.25 89 ASP A C 1
ATOM 702 O O . ASP A 1 89 ? -34.824 -12.699 34.348 1.00 93.25 89 ASP A O 1
ATOM 706 N N . THR A 1 90 ? -34.083 -11.839 32.413 1.00 92.81 90 THR A N 1
ATOM 707 C CA . THR A 1 90 ? -33.769 -13.136 31.771 1.00 92.81 90 THR A CA 1
ATOM 708 C C . THR A 1 90 ? -32.265 -13.376 31.614 1.00 92.81 90 THR A C 1
ATOM 710 O O . THR A 1 90 ? -31.768 -14.480 31.878 1.00 92.81 90 THR A O 1
ATOM 713 N N . LEU A 1 91 ? -31.504 -12.356 31.202 1.00 91.69 91 LEU A N 1
ATOM 714 C CA . LEU A 1 91 ? -30.057 -12.487 30.978 1.00 91.69 91 LEU A CA 1
ATOM 715 C C . LEU A 1 91 ? -29.234 -12.252 32.255 1.00 91.69 91 LEU A C 1
ATOM 717 O O . LEU A 1 91 ? -28.091 -12.704 32.322 1.00 91.69 91 LEU A O 1
ATOM 721 N N . GLY A 1 92 ? -29.811 -11.625 33.286 1.00 91.38 92 GLY A N 1
ATOM 722 C CA . GLY A 1 92 ? -29.115 -11.292 34.531 1.00 91.38 92 GLY A CA 1
ATOM 723 C C . GLY A 1 92 ? -28.035 -10.226 34.333 1.00 91.38 92 GLY A C 1
ATOM 724 O O . GLY A 1 92 ? -26.957 -10.306 34.931 1.00 91.38 92 GLY A O 1
ATOM 725 N N . ARG A 1 93 ? -28.289 -9.268 33.435 1.00 91.62 93 ARG A N 1
ATOM 726 C CA . ARG A 1 93 ? -27.377 -8.169 33.104 1.00 91.62 93 ARG A CA 1
ATOM 727 C C . ARG A 1 93 ? -28.122 -6.842 33.147 1.00 91.62 93 ARG A C 1
ATOM 729 O O . ARG A 1 93 ? -29.128 -6.673 32.462 1.00 91.62 93 ARG A O 1
ATOM 736 N N . GLU A 1 94 ? -27.610 -5.911 33.941 1.00 93.12 94 GLU A N 1
ATOM 737 C CA . GLU A 1 94 ? -28.067 -4.523 33.915 1.00 93.12 94 GLU A CA 1
ATOM 738 C C . GLU A 1 94 ? -27.580 -3.828 32.642 1.00 93.12 94 GLU A C 1
ATOM 740 O O . GLU A 1 94 ? -26.508 -4.143 32.118 1.00 93.12 94 GLU A O 1
ATOM 745 N N . MET A 1 95 ? -28.399 -2.904 32.141 1.00 94.56 95 MET A N 1
ATOM 746 C CA . MET A 1 95 ? -28.101 -2.142 30.932 1.00 94.56 95 MET A CA 1
ATOM 747 C C . MET A 1 95 ? -27.954 -0.660 31.274 1.00 94.56 95 MET A C 1
ATOM 749 O O . MET A 1 95 ? -28.932 0.021 31.620 1.00 94.56 95 MET A O 1
ATOM 753 N N . GLU A 1 96 ? -26.723 -0.170 31.163 1.00 93.94 96 GLU A N 1
ATOM 754 C CA . GLU A 1 96 ? -26.334 1.182 31.564 1.00 93.94 96 GLU A CA 1
ATOM 755 C C . GLU A 1 96 ? -26.375 2.151 30.379 1.00 93.94 96 GLU A C 1
ATOM 757 O O . GLU A 1 96 ? -26.255 1.753 29.222 1.00 93.94 96 GLU A O 1
ATOM 762 N N . GLU A 1 97 ? -26.593 3.432 30.668 1.00 92.94 97 GLU A N 1
ATOM 763 C CA . GLU A 1 97 ? -26.531 4.487 29.656 1.00 92.94 97 GLU A CA 1
ATOM 764 C C . GLU A 1 97 ? -25.073 4.902 29.430 1.00 92.94 97 GLU A C 1
ATOM 766 O O . GLU A 1 97 ? -24.394 5.328 30.364 1.00 92.94 97 GLU A O 1
ATOM 771 N N . GLU A 1 98 ? -24.591 4.797 28.194 1.00 91.81 98 GLU A N 1
ATOM 772 C CA . GLU A 1 98 ? -23.291 5.331 27.790 1.00 91.81 98 GLU A CA 1
ATOM 773 C C . GLU A 1 98 ? -23.487 6.764 27.297 1.00 91.81 98 GLU A C 1
ATOM 775 O O . GLU A 1 98 ? -24.084 7.031 26.250 1.00 91.81 98 GLU A O 1
ATOM 780 N N . ARG A 1 99 ? -22.984 7.710 28.090 1.00 89.88 99 ARG A N 1
ATOM 781 C CA . ARG A 1 99 ? -23.057 9.130 27.765 1.00 89.88 99 ARG A CA 1
ATOM 782 C C . ARG A 1 99 ? -22.112 9.443 26.604 1.00 89.88 99 ARG A C 1
ATOM 784 O O . ARG A 1 99 ? -20.908 9.192 26.693 1.00 89.88 99 ARG A O 1
ATOM 791 N N . LEU A 1 100 ? -22.661 10.021 25.538 1.00 90.44 100 LEU A N 1
ATOM 792 C CA . LEU A 1 100 ? -21.902 10.428 24.357 1.00 90.44 100 LEU A CA 1
ATOM 793 C C . LEU A 1 100 ? -21.517 11.906 24.418 1.00 90.44 100 LEU A C 1
ATOM 795 O O . LEU A 1 100 ? -22.280 12.750 24.896 1.00 90.44 100 LEU A O 1
ATOM 799 N N . ALA A 1 101 ? -20.343 12.225 23.886 1.00 91.19 101 ALA A N 1
ATOM 800 C CA . ALA A 1 101 ? -19.881 13.596 23.744 1.00 91.19 101 ALA A CA 1
ATOM 801 C C . ALA A 1 101 ? -20.408 14.213 22.440 1.00 91.19 101 ALA A C 1
ATOM 803 O O . ALA A 1 101 ? -19.901 13.949 21.355 1.00 91.19 101 ALA A O 1
ATOM 804 N N . SER A 1 102 ? -21.436 15.056 22.552 1.00 85.44 102 SER A N 1
ATOM 805 C CA . SER A 1 102 ? -22.125 15.667 21.406 1.00 85.44 102 SER A CA 1
ATOM 806 C C . SER A 1 102 ? -21.797 17.150 21.186 1.00 85.44 102 SER A C 1
ATOM 808 O O . SER A 1 102 ? -22.433 17.801 20.363 1.00 85.44 102 SER A O 1
ATOM 810 N N . SER A 1 103 ? -20.858 17.724 21.946 1.00 85.25 103 SER A N 1
ATOM 811 C CA . SER A 1 103 ? -20.560 19.167 21.885 1.00 85.25 103 SER A CA 1
ATOM 812 C C . SER A 1 103 ? -19.595 19.580 20.768 1.00 85.25 103 SER A C 1
ATOM 814 O O . SER A 1 103 ? -19.415 20.774 20.542 1.00 85.25 103 SER A O 1
ATOM 816 N N . GLY A 1 104 ? -18.940 18.614 20.112 1.00 83.50 104 GLY A N 1
ATOM 817 C CA . GLY A 1 104 ? -17.862 18.869 19.149 1.00 83.50 104 GLY A CA 1
ATOM 818 C C . GLY A 1 104 ? -16.499 19.190 19.780 1.00 83.50 104 GLY A C 1
ATOM 819 O O . GLY A 1 104 ? -15.598 19.646 19.080 1.00 83.50 104 GLY A O 1
ATOM 820 N N . GLY A 1 105 ? -16.335 18.990 21.092 1.00 86.25 105 GLY A N 1
ATOM 821 C CA . GLY A 1 105 ? -15.039 19.119 21.758 1.00 86.25 105 GLY A CA 1
ATOM 822 C C . GLY A 1 105 ? -14.062 18.011 21.348 1.00 86.25 105 GLY A C 1
ATOM 823 O O . GLY A 1 105 ? -14.417 16.838 21.364 1.00 86.25 105 GLY A O 1
ATOM 824 N N . ASN A 1 106 ? -12.820 18.390 21.035 1.00 88.75 106 ASN A N 1
ATOM 825 C CA . ASN A 1 106 ? -11.754 17.477 20.591 1.00 88.75 106 ASN A CA 1
ATOM 826 C C . ASN A 1 106 ? -10.607 17.364 21.611 1.00 88.75 106 ASN A C 1
ATOM 828 O O . ASN A 1 106 ? -9.493 16.982 21.262 1.00 88.75 106 ASN A O 1
ATOM 832 N N . TRP A 1 107 ? -10.858 17.733 22.869 1.00 89.25 107 TRP A N 1
ATOM 833 C CA . TRP A 1 107 ? -9.911 17.591 23.974 1.00 89.25 107 TRP A CA 1
ATOM 834 C C . TRP A 1 107 ? -10.404 16.512 24.938 1.00 89.25 107 TRP A C 1
ATOM 836 O O . TRP A 1 107 ? -11.557 16.503 25.374 1.00 89.25 107 TRP A O 1
ATOM 846 N N . GLY A 1 108 ? -9.527 15.572 25.256 1.00 90.56 108 GLY A N 1
ATOM 847 C CA . GLY A 1 108 ? -9.892 14.367 25.981 1.00 90.56 108 GLY A CA 1
ATOM 848 C C . GLY A 1 108 ? -8.711 13.420 26.101 1.00 90.56 108 GLY A C 1
ATOM 849 O O . GLY A 1 108 ? -7.570 13.811 25.859 1.00 90.56 108 GLY A O 1
ATOM 850 N N . HIS A 1 109 ? -8.993 12.173 26.454 1.00 89.19 109 HIS A N 1
ATOM 851 C CA . HIS A 1 109 ? -7.984 11.125 26.552 1.00 89.19 109 HIS A CA 1
ATOM 852 C C . HIS A 1 109 ? -8.384 9.899 25.733 1.00 89.19 109 HIS A C 1
ATOM 854 O O . HIS A 1 109 ? -9.567 9.604 25.549 1.00 89.19 109 HIS A O 1
ATOM 860 N N . MET A 1 110 ? -7.368 9.198 25.237 1.00 90.31 110 MET A N 1
ATOM 861 C CA . MET A 1 110 ? -7.518 7.895 24.603 1.00 90.31 110 MET A CA 1
ATOM 862 C C . MET A 1 110 ? -7.508 6.810 25.677 1.00 90.31 110 MET A C 1
ATOM 864 O O . MET A 1 110 ? -6.690 6.849 26.595 1.00 90.31 110 MET A O 1
ATOM 868 N N . GLN A 1 111 ? -8.411 5.842 25.569 1.00 89.94 111 GLN A N 1
ATOM 869 C CA . GLN A 1 111 ? -8.487 4.710 26.482 1.00 89.94 111 GLN A CA 1
ATOM 870 C C . GLN A 1 111 ? -8.809 3.434 25.713 1.00 89.94 111 GLN A C 1
ATOM 872 O O . GLN A 1 111 ? -9.771 3.378 24.949 1.00 89.94 111 GLN A O 1
ATOM 877 N N . PHE A 1 112 ? -8.051 2.374 25.977 1.00 87.94 112 PHE A N 1
ATOM 878 C CA . PHE A 1 112 ? -8.384 1.058 25.458 1.00 87.94 112 PHE A CA 1
ATOM 879 C C . PHE A 1 112 ? -9.431 0.356 26.324 1.00 87.94 112 PHE A C 1
ATOM 881 O O . PHE A 1 112 ? -9.285 0.246 27.543 1.00 87.94 112 PHE A O 1
ATOM 888 N N . GLN A 1 113 ? -10.449 -0.205 25.677 1.00 84.62 113 GLN A N 1
ATOM 889 C CA . GLN A 1 113 ? -11.469 -1.038 26.302 1.00 84.62 113 GLN A CA 1
ATOM 890 C C . GLN A 1 113 ? -11.602 -2.345 25.515 1.00 84.62 113 GLN A C 1
ATOM 892 O O . GLN A 1 113 ? -12.263 -2.402 24.482 1.00 84.62 113 GLN A O 1
ATOM 897 N N . GLY A 1 114 ? -10.955 -3.410 25.997 1.00 81.38 114 GLY A N 1
ATOM 898 C CA . GLY A 1 114 ? -10.887 -4.671 25.254 1.00 81.38 114 GLY A CA 1
ATOM 899 C C . GLY A 1 114 ? -10.154 -4.489 23.922 1.00 81.38 114 GLY A C 1
ATOM 900 O O . GLY A 1 114 ? -9.010 -4.033 23.916 1.00 81.38 114 GLY A O 1
ATOM 901 N N . SER A 1 115 ? -10.823 -4.833 22.818 1.00 81.88 115 SER A N 1
ATOM 902 C CA . SER A 1 115 ? -10.324 -4.680 21.442 1.00 81.88 115 SER A CA 1
ATOM 903 C C . SER A 1 115 ? -10.718 -3.353 20.782 1.00 81.88 115 SER A C 1
ATOM 905 O O . SER A 1 115 ? -10.713 -3.261 19.557 1.00 81.88 115 SER A O 1
ATOM 907 N N . ASN A 1 116 ? -11.110 -2.347 21.565 1.00 87.62 116 ASN A N 1
ATOM 908 C CA . ASN A 1 116 ? -11.554 -1.052 21.058 1.00 87.62 116 ASN A CA 1
ATOM 909 C C . ASN A 1 116 ? -10.693 0.079 21.632 1.00 87.62 116 ASN A C 1
ATOM 911 O O . ASN A 1 116 ? -10.302 0.047 22.804 1.00 87.62 116 ASN A O 1
ATOM 915 N N . LEU A 1 117 ? -10.431 1.087 20.804 1.00 91.38 117 LEU A N 1
ATOM 916 C CA . LEU A 1 117 ? -9.824 2.359 21.173 1.00 91.38 117 LEU A CA 1
ATOM 917 C C . LEU A 1 117 ? -10.923 3.418 21.297 1.00 91.38 117 LEU A C 1
ATOM 919 O O . LEU A 1 117 ? -11.571 3.773 20.312 1.00 91.38 117 LEU A O 1
ATOM 923 N N 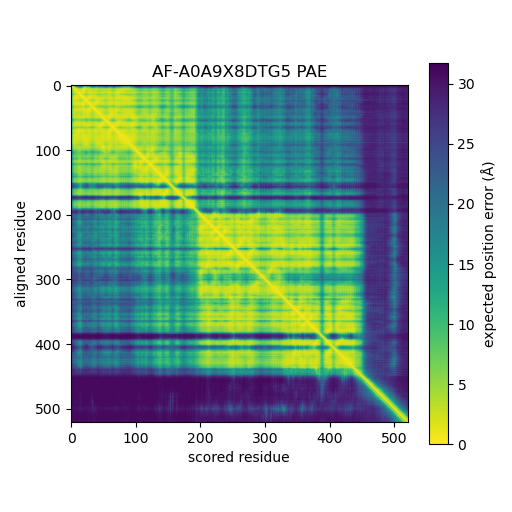. ASN A 1 118 ? -11.115 3.941 22.505 1.00 91.25 118 ASN A N 1
ATOM 924 C CA . ASN A 1 118 ? -12.107 4.971 22.780 1.00 91.25 118 ASN A CA 1
ATOM 925 C C . ASN A 1 118 ? -11.438 6.335 22.953 1.00 91.25 118 ASN A C 1
ATOM 927 O O . ASN A 1 118 ? -10.424 6.447 23.641 1.00 91.25 118 ASN A O 1
ATOM 931 N N . PHE A 1 119 ? -12.059 7.381 22.411 1.00 92.75 119 PHE A N 1
ATOM 932 C CA . PHE A 1 119 ? -11.742 8.766 22.750 1.00 92.75 119 PHE A CA 1
ATOM 933 C C . PHE A 1 119 ? -12.824 9.323 23.672 1.00 92.75 119 PHE A C 1
ATOM 935 O O . PHE A 1 119 ? -14.001 9.390 23.298 1.00 92.75 119 PHE A O 1
ATOM 942 N N . VAL A 1 120 ? -12.426 9.718 24.880 1.00 91.94 120 VAL A N 1
ATOM 943 C CA . VAL A 1 120 ? -13.325 10.241 25.912 1.00 91.94 120 VAL A CA 1
ATOM 944 C C . VAL A 1 120 ? -13.080 11.734 26.081 1.00 91.94 120 VAL A C 1
ATOM 946 O O . VAL A 1 120 ? -12.009 12.156 26.522 1.00 91.94 120 VAL A O 1
ATOM 949 N N . VAL A 1 121 ? -14.094 12.535 25.758 1.00 92.12 121 VAL A N 1
ATOM 950 C CA . VAL A 1 121 ? -14.076 13.987 25.955 1.00 92.12 121 VAL A CA 1
ATOM 951 C C . VAL A 1 121 ? -14.350 14.282 27.419 1.00 92.12 121 VAL A C 1
ATOM 953 O O . VAL A 1 121 ? -15.316 13.781 28.010 1.00 92.12 121 VAL A O 1
ATOM 956 N N . GLN A 1 122 ? -13.492 15.118 27.998 1.00 84.44 122 GLN A N 1
ATOM 957 C CA . GLN A 1 122 ? -13.559 15.479 29.407 1.00 84.44 122 GLN A CA 1
ATOM 958 C C . GLN A 1 122 ? -14.948 16.038 29.766 1.00 84.44 122 GLN A C 1
ATOM 960 O O . GLN A 1 122 ? -15.498 16.877 29.053 1.00 84.44 122 GLN A O 1
ATOM 965 N N . ASP A 1 123 ? -15.530 15.528 30.855 1.00 85.44 123 ASP A N 1
ATOM 966 C CA . ASP A 1 123 ? -16.850 15.896 31.399 1.00 85.44 123 ASP A CA 1
ATOM 967 C C . ASP A 1 123 ? -18.075 15.627 30.495 1.00 85.44 123 ASP A C 1
ATOM 969 O O . ASP A 1 123 ? -19.213 15.961 30.860 1.00 85.44 123 ASP A O 1
ATOM 973 N N . GLN A 1 124 ? -17.884 14.974 29.343 1.00 86.31 124 GLN A N 1
ATOM 974 C CA . GLN A 1 124 ? -18.961 14.668 28.396 1.00 86.31 124 GLN A CA 1
ATOM 975 C C . GLN A 1 124 ? -19.185 13.176 28.192 1.00 86.31 124 GLN A C 1
ATOM 977 O O . GLN A 1 124 ? -20.334 12.748 28.254 1.00 86.31 124 GLN A O 1
ATOM 982 N N . GLY A 1 125 ? -18.123 12.392 28.009 1.00 89.81 125 GLY A N 1
ATOM 983 C CA . GLY A 1 125 ? -18.214 10.952 27.763 1.00 89.81 125 GLY A CA 1
ATOM 984 C C . GLY A 1 125 ? -17.548 10.539 26.454 1.00 89.81 125 GLY A C 1
ATOM 985 O O . GLY A 1 125 ? -16.602 11.184 26.003 1.00 89.81 125 GLY A O 1
ATOM 986 N N . VAL A 1 126 ? -18.013 9.444 25.856 1.00 90.81 126 VAL A N 1
ATOM 987 C CA . VAL A 1 126 ? -17.370 8.837 24.680 1.00 90.81 126 VAL A CA 1
ATOM 988 C C . VAL A 1 126 ? -17.709 9.644 23.424 1.00 90.81 126 VAL A C 1
ATOM 990 O O . VAL A 1 126 ? -18.879 9.818 23.090 1.00 90.81 126 VAL A O 1
ATOM 993 N N . ALA A 1 127 ? -16.691 10.151 22.731 1.00 91.25 127 ALA A N 1
ATOM 994 C CA . ALA A 1 127 ? -16.831 10.798 21.422 1.00 91.25 127 ALA A CA 1
ATOM 995 C C . ALA A 1 127 ? -16.595 9.817 20.272 1.00 91.25 127 ALA A C 1
ATOM 997 O O . ALA A 1 127 ? -17.244 9.904 19.234 1.00 91.25 127 ALA A O 1
ATOM 998 N N . MET A 1 128 ? -15.667 8.880 20.461 1.00 90.81 128 MET A N 1
ATOM 999 C CA . MET A 1 128 ? -15.296 7.891 19.456 1.00 90.81 128 MET A CA 1
ATOM 1000 C C . MET A 1 128 ? -15.079 6.542 20.125 1.00 90.81 128 MET A C 1
ATOM 1002 O O . MET A 1 128 ? -14.494 6.474 21.203 1.00 90.81 128 MET A O 1
ATOM 1006 N N . ASP A 1 129 ? -15.529 5.484 19.463 1.00 88.44 129 ASP A N 1
ATOM 1007 C CA . ASP A 1 129 ? -15.310 4.093 19.850 1.00 88.44 129 ASP A CA 1
ATOM 1008 C C . ASP A 1 129 ? -14.938 3.322 18.582 1.00 88.44 129 ASP A C 1
ATOM 1010 O O . ASP A 1 129 ? -15.807 3.047 17.741 1.00 88.44 129 ASP A O 1
ATOM 1014 N N . LEU A 1 130 ? -13.637 3.062 18.441 1.00 89.94 130 LEU A N 1
ATOM 1015 C CA . LEU A 1 130 ? -13.005 2.513 17.253 1.00 89.94 130 LEU A CA 1
ATOM 1016 C C . LEU A 1 130 ? -12.537 1.069 17.504 1.00 89.94 130 LEU A C 1
ATOM 1018 O O . LEU A 1 130 ? -11.581 0.857 18.255 1.00 89.94 130 LEU A O 1
ATOM 1022 N N . PRO A 1 131 ? -13.170 0.065 16.878 1.00 87.00 131 PRO A N 1
ATOM 1023 C CA . PRO A 1 131 ? -12.673 -1.306 16.888 1.00 87.00 131 PRO A CA 1
ATOM 1024 C C . PRO A 1 131 ? -11.286 -1.400 16.240 1.00 87.00 131 PRO A C 1
ATOM 1026 O O . PRO A 1 131 ? -11.061 -0.884 15.145 1.00 87.00 131 PRO A O 1
ATOM 1029 N N . LEU A 1 132 ? -10.348 -2.052 16.927 1.00 86.88 132 LEU A N 1
ATOM 1030 C CA . LEU A 1 132 ? -8.960 -2.158 16.474 1.00 86.88 132 LEU A CA 1
ATOM 1031 C C . LEU A 1 132 ? -8.796 -3.041 15.227 1.00 86.88 132 LEU A C 1
ATOM 1033 O O . LEU A 1 132 ? -7.823 -2.882 14.502 1.00 86.88 132 LEU A O 1
ATOM 1037 N N . ASP A 1 133 ? -9.742 -3.943 14.959 1.00 80.44 133 ASP A N 1
ATOM 1038 C CA . ASP A 1 133 ? -9.761 -4.821 13.783 1.00 80.44 133 ASP A CA 1
ATOM 1039 C C . ASP A 1 133 ? -10.069 -4.090 12.468 1.00 80.44 133 ASP A C 1
ATOM 1041 O O . ASP A 1 133 ? -9.844 -4.647 11.397 1.00 80.44 133 ASP A O 1
ATOM 1045 N N . LEU A 1 134 ? -10.546 -2.843 12.534 1.00 81.50 134 LEU A N 1
ATOM 1046 C CA . LEU A 1 134 ? -10.727 -1.994 11.354 1.00 81.50 134 LEU A CA 1
ATOM 1047 C C . LEU A 1 134 ? -9.427 -1.309 10.911 1.00 81.50 134 LEU A C 1
ATOM 1049 O O . LEU A 1 134 ? -9.348 -0.827 9.781 1.00 81.50 134 LEU A O 1
ATOM 1053 N N . ILE A 1 135 ? -8.427 -1.231 11.793 1.00 85.31 135 ILE A N 1
ATOM 1054 C CA . ILE A 1 135 ? -7.169 -0.528 11.534 1.00 85.31 135 ILE A CA 1
ATOM 1055 C C . ILE A 1 135 ? -6.253 -1.448 10.719 1.00 85.31 135 ILE A C 1
ATOM 1057 O O . ILE A 1 135 ? -5.783 -2.472 11.209 1.00 85.31 135 ILE A O 1
ATOM 1061 N N . ALA A 1 136 ? -5.958 -1.047 9.486 1.00 77.94 136 ALA A N 1
ATOM 1062 C CA . ALA A 1 136 ? -5.030 -1.741 8.599 1.00 77.94 136 ALA A CA 1
ATOM 1063 C C . ALA A 1 136 ? -3.566 -1.404 8.924 1.00 77.94 136 ALA A C 1
ATOM 1065 O O . ALA A 1 136 ? -2.693 -2.273 8.886 1.00 77.94 136 ALA A O 1
ATOM 1066 N N . GLN A 1 137 ? -3.290 -0.136 9.244 1.00 79.56 137 GLN A N 1
ATOM 1067 C CA . GLN A 1 137 ? -1.944 0.357 9.525 1.00 79.56 137 GLN A CA 1
ATOM 1068 C C . GLN A 1 137 ? -1.978 1.466 10.582 1.00 79.56 137 GLN A C 1
ATOM 1070 O O . GLN A 1 137 ? -2.904 2.273 10.631 1.00 79.56 137 GLN A O 1
ATOM 1075 N N . CYS A 1 138 ? -0.937 1.516 11.416 1.00 84.88 138 CYS A N 1
ATOM 1076 C CA . CYS A 1 138 ? -0.714 2.581 12.389 1.00 84.88 138 CYS A CA 1
ATOM 1077 C C . CYS A 1 138 ? 0.703 3.146 12.214 1.00 84.88 138 CYS A C 1
ATOM 1079 O O . CYS A 1 138 ? 1.687 2.406 12.303 1.00 84.88 138 CYS A O 1
ATOM 1081 N N . ALA A 1 139 ? 0.816 4.449 11.972 1.00 84.81 139 ALA A N 1
ATOM 1082 C CA . ALA A 1 139 ? 2.076 5.143 11.711 1.00 84.81 139 ALA A CA 1
ATOM 1083 C C . ALA A 1 139 ? 2.206 6.411 12.566 1.00 84.81 139 ALA A C 1
ATOM 1085 O O . ALA A 1 139 ? 1.232 6.901 13.132 1.00 84.81 139 ALA A O 1
ATOM 1086 N N . MET A 1 140 ? 3.421 6.957 12.652 1.00 86.62 140 MET A N 1
ATOM 1087 C CA . MET A 1 140 ? 3.668 8.254 13.292 1.00 86.62 140 MET A CA 1
ATOM 1088 C C . MET A 1 140 ? 4.301 9.225 12.296 1.00 86.62 140 MET A C 1
ATOM 1090 O O . MET A 1 140 ? 5.528 9.249 12.162 1.00 86.62 140 MET A O 1
ATOM 1094 N N . PRO A 1 141 ? 3.500 10.032 11.578 1.00 83.00 141 PRO A N 1
ATOM 1095 C CA . PRO A 1 141 ? 4.027 11.017 10.634 1.00 83.00 141 PRO A CA 1
ATOM 1096 C C . PRO A 1 141 ? 4.788 12.160 11.329 1.00 83.00 141 PRO A C 1
ATOM 1098 O O . PRO A 1 141 ? 5.617 12.818 10.699 1.00 83.00 141 PRO A O 1
ATOM 1101 N N . GLY A 1 142 ? 4.550 12.377 12.626 1.00 84.94 142 GLY A N 1
ATOM 1102 C CA . GLY A 1 142 ? 5.239 13.362 13.454 1.00 84.94 142 GLY A CA 1
ATOM 1103 C C . GLY A 1 142 ? 5.357 12.901 14.907 1.00 84.94 142 GLY A C 1
ATOM 1104 O O . GLY A 1 142 ? 4.695 11.959 15.324 1.00 84.94 142 GLY A O 1
ATOM 1105 N N . LYS A 1 143 ? 6.188 13.592 15.701 1.00 88.19 143 LYS A N 1
ATOM 1106 C CA . LYS A 1 143 ? 6.484 13.224 17.104 1.00 88.19 143 LYS A CA 1
ATOM 1107 C C . LYS A 1 143 ? 5.233 13.114 17.993 1.00 88.19 143 LYS A C 1
ATOM 1109 O O . LYS A 1 143 ? 5.203 12.311 18.914 1.00 88.19 143 LYS A O 1
ATOM 1114 N N . ASN A 1 144 ? 4.224 13.934 17.710 1.00 91.31 144 ASN A N 1
ATOM 1115 C CA . ASN A 1 144 ? 2.987 14.039 18.483 1.00 91.31 144 ASN A CA 1
ATOM 1116 C C . ASN A 1 144 ? 1.764 13.627 17.647 1.00 91.31 144 ASN A C 1
ATOM 1118 O O . ASN A 1 144 ? 0.647 14.025 17.962 1.00 91.31 144 ASN A O 1
ATOM 1122 N N . GLU A 1 145 ? 1.957 12.905 16.542 1.00 91.88 145 GLU A N 1
ATOM 1123 C CA . GLU A 1 145 ? 0.876 12.530 15.629 1.00 91.88 145 GLU A CA 1
ATOM 1124 C C . GLU A 1 145 ? 0.834 11.015 15.458 1.00 91.88 145 GLU A C 1
ATOM 1126 O O . GLU A 1 145 ? 1.841 10.404 15.106 1.00 91.88 145 GLU A O 1
ATOM 1131 N N . VAL A 1 146 ? -0.343 10.426 15.659 1.00 92.00 146 VAL A N 1
ATOM 1132 C CA . VAL A 1 146 ? -0.620 9.017 15.361 1.00 92.00 146 VAL A CA 1
ATOM 1133 C C . VAL A 1 146 ? -1.612 8.963 14.207 1.00 92.00 146 VAL A C 1
ATOM 1135 O O . VAL A 1 146 ? -2.703 9.524 14.289 1.00 92.00 146 VAL A O 1
ATOM 1138 N N . GLU A 1 147 ? -1.217 8.321 13.116 1.00 91.62 147 GLU A N 1
ATOM 1139 C CA . GLU A 1 147 ? -2.032 8.108 11.922 1.00 91.62 147 GLU A CA 1
ATOM 1140 C C . GLU A 1 147 ? -2.553 6.671 11.911 1.00 91.62 147 GLU A C 1
ATOM 1142 O O . GLU A 1 147 ? -1.775 5.723 12.022 1.00 91.62 147 GLU A O 1
ATOM 1147 N N . LEU A 1 148 ? -3.868 6.526 11.773 1.00 89.88 148 LEU A N 1
ATOM 1148 C CA . LEU A 1 148 ? -4.583 5.266 11.632 1.00 89.88 148 LEU A CA 1
ATOM 1149 C C . LEU A 1 148 ? -5.131 5.194 10.209 1.00 89.88 148 LEU A C 1
ATOM 1151 O O . LEU A 1 148 ? -5.869 6.084 9.786 1.00 89.88 148 LEU A O 1
ATOM 1155 N N . GLN A 1 149 ? -4.780 4.141 9.483 1.00 85.12 149 GLN A N 1
ATOM 1156 C CA . GLN A 1 149 ? -5.335 3.843 8.166 1.00 85.12 149 GLN A CA 1
ATOM 1157 C C . GLN A 1 149 ? -6.256 2.634 8.288 1.00 85.12 149 GLN A C 1
ATOM 1159 O O . GLN A 1 149 ? -5.930 1.678 8.998 1.00 85.12 149 GLN A O 1
ATOM 1164 N N . PHE A 1 150 ? -7.398 2.680 7.614 1.00 83.69 150 PHE A N 1
ATOM 1165 C CA . PHE A 1 150 ? -8.440 1.661 7.716 1.00 83.69 150 PHE A CA 1
ATOM 1166 C C . PHE A 1 150 ? -8.454 0.756 6.489 1.00 83.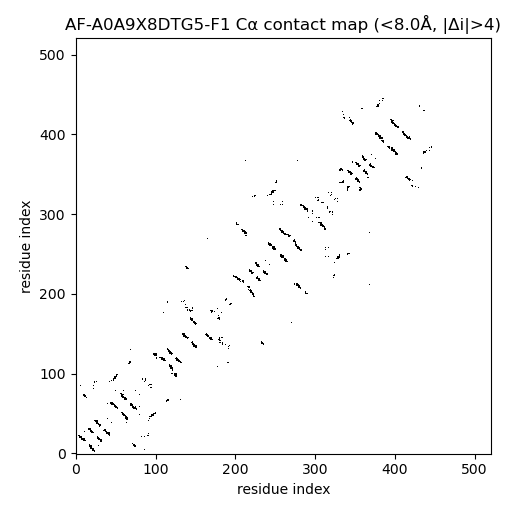69 150 PHE A C 1
ATOM 1168 O O . PHE A 1 150 ? -7.974 1.131 5.420 1.00 83.69 150 PHE A O 1
ATOM 1175 N N . HIS A 1 151 ? -8.994 -0.450 6.649 1.00 74.81 151 HIS A N 1
ATOM 1176 C CA . HIS A 1 151 ? -9.268 -1.319 5.510 1.00 74.81 151 HIS A CA 1
ATOM 1177 C C . HIS A 1 151 ? -10.296 -0.653 4.581 1.00 74.81 151 HIS A C 1
ATOM 1179 O O . HIS A 1 151 ? -11.402 -0.332 5.013 1.00 74.81 151 HIS A O 1
ATOM 1185 N N . GLU A 1 152 ? -9.926 -0.447 3.316 1.00 68.38 152 GLU A N 1
ATOM 1186 C CA . GLU A 1 152 ? -10.858 -0.057 2.255 1.00 68.38 152 GLU A CA 1
ATOM 1187 C C . GLU A 1 152 ? -11.679 -1.301 1.867 1.00 68.38 152 GLU A C 1
ATOM 1189 O O . GLU A 1 152 ? -11.116 -2.373 1.639 1.00 68.38 152 GLU A O 1
ATOM 1194 N N . ASP A 1 153 ? -13.009 -1.188 1.867 1.00 60.66 153 ASP A N 1
ATOM 1195 C CA . ASP A 1 153 ? -13.905 -2.243 1.389 1.00 60.66 153 ASP A CA 1
ATOM 1196 C C . ASP A 1 153 ? -14.438 -1.840 0.010 1.00 60.66 153 ASP A C 1
ATOM 1198 O O . ASP A 1 153 ? -15.324 -0.992 -0.108 1.00 60.66 153 ASP A O 1
ATOM 1202 N N . ASP A 1 154 ? -13.889 -2.456 -1.036 1.00 54.16 154 ASP A N 1
ATOM 1203 C CA . ASP A 1 154 ? -14.262 -2.204 -2.434 1.00 54.16 154 ASP A CA 1
ATOM 1204 C C . ASP A 1 154 ? -15.680 -2.695 -2.785 1.00 54.16 154 ASP A C 1
ATOM 1206 O O . ASP A 1 154 ? -16.160 -2.488 -3.901 1.00 54.16 154 ASP A O 1
ATOM 1210 N N . THR A 1 155 ? -16.380 -3.358 -1.854 1.00 52.97 155 THR A N 1
ATOM 1211 C CA . THR A 1 155 ? -17.783 -3.765 -2.038 1.00 52.97 155 THR A CA 1
ATOM 1212 C C . THR A 1 155 ? -18.783 -2.677 -1.656 1.00 52.97 155 THR A C 1
ATOM 1214 O O . THR A 1 155 ? -19.981 -2.815 -1.931 1.00 52.97 155 THR A O 1
ATOM 1217 N N . VAL A 1 156 ? -18.307 -1.583 -1.056 1.00 53.44 156 VAL A N 1
ATOM 1218 C CA . VAL A 1 156 ? -19.117 -0.408 -0.750 1.00 53.44 156 VAL A CA 1
ATOM 1219 C C . VAL A 1 156 ? -19.520 0.248 -2.072 1.00 53.44 156 VAL A C 1
ATOM 1221 O O . VAL A 1 156 ? -18.677 0.635 -2.879 1.00 53.44 156 VAL A O 1
ATOM 1224 N N . ALA A 1 157 ? -20.828 0.330 -2.334 1.00 50.62 157 ALA A N 1
ATOM 1225 C CA . ALA A 1 157 ? -21.341 0.987 -3.534 1.00 50.62 157 ALA A CA 1
ATOM 1226 C C . ALA A 1 157 ? -20.786 2.421 -3.612 1.00 50.62 157 ALA A C 1
ATOM 1228 O O . ALA A 1 157 ? -20.742 3.109 -2.595 1.00 50.62 157 ALA A O 1
ATOM 1229 N N . GLY A 1 158 ? -20.389 2.874 -4.809 1.00 52.06 158 GLY A N 1
ATOM 1230 C CA . GLY A 1 158 ? -19.645 4.128 -5.035 1.00 52.06 158 GLY A CA 1
ATOM 1231 C C . GLY A 1 158 ? -20.312 5.438 -4.580 1.00 52.06 158 GLY A C 1
ATOM 1232 O O . GLY A 1 158 ? -19.749 6.507 -4.801 1.00 52.06 158 GLY A O 1
ATOM 1233 N N . ASP A 1 159 ? -21.473 5.358 -3.933 1.00 57.78 159 ASP A N 1
ATOM 1234 C CA . ASP A 1 159 ? -22.251 6.480 -3.416 1.00 57.78 159 ASP A CA 1
ATOM 1235 C C . ASP A 1 159 ? -22.113 6.647 -1.884 1.00 57.78 159 ASP A C 1
ATOM 1237 O O . ASP A 1 159 ? -22.682 7.584 -1.321 1.00 57.78 159 ASP A O 1
ATOM 1241 N N . GLU A 1 160 ? -21.405 5.750 -1.184 1.00 65.56 160 GLU A N 1
ATOM 1242 C CA . GLU A 1 160 ? -21.231 5.812 0.276 1.00 65.56 160 GLU A CA 1
ATOM 1243 C C . GLU A 1 160 ? -19.876 6.421 0.689 1.00 65.56 160 GLU A C 1
ATOM 1245 O O . GLU A 1 160 ? -18.832 6.186 0.080 1.00 65.56 160 GLU A O 1
ATOM 1250 N N . GLU A 1 161 ? -19.887 7.211 1.766 1.00 76.75 161 GLU A N 1
ATOM 1251 C CA . GLU A 1 161 ? -18.678 7.780 2.366 1.00 76.75 161 GLU A CA 1
ATOM 1252 C C . GLU A 1 161 ? -18.002 6.748 3.281 1.00 76.75 161 GLU A C 1
ATOM 1254 O O . GLU A 1 161 ? -18.639 6.191 4.176 1.00 76.75 161 GLU A O 1
ATOM 1259 N N . SER A 1 162 ? -16.695 6.532 3.101 1.00 76.38 162 SER A N 1
ATOM 1260 C CA . SER A 1 162 ? -15.895 5.632 3.939 1.00 76.38 162 SER A CA 1
ATOM 1261 C C . SER A 1 162 ? -14.725 6.363 4.600 1.00 76.38 162 SER A C 1
ATOM 1263 O O . SER A 1 162 ? -14.090 7.239 4.005 1.00 76.38 162 SER A O 1
ATOM 1265 N N . LEU A 1 163 ? -14.437 6.010 5.856 1.00 82.38 163 LEU A N 1
ATOM 1266 C CA . LEU A 1 163 ? -13.298 6.537 6.603 1.00 82.38 163 LEU A CA 1
ATOM 1267 C C . LEU A 1 163 ? -12.023 5.803 6.169 1.00 82.38 163 LEU A C 1
ATOM 1269 O O . LEU A 1 163 ? -11.840 4.641 6.507 1.00 82.38 163 LEU A O 1
ATOM 1273 N N . VAL A 1 164 ? -11.131 6.502 5.467 1.00 82.19 164 VAL A N 1
ATOM 1274 C CA . VAL A 1 164 ? -9.879 5.925 4.934 1.00 82.19 164 VAL A CA 1
ATOM 1275 C C . VAL A 1 164 ? -8.691 6.140 5.877 1.00 82.19 164 VAL A C 1
ATOM 1277 O O . VAL A 1 164 ? -7.889 5.239 6.112 1.00 82.19 164 VAL A O 1
ATOM 1280 N N . GLU A 1 165 ? -8.587 7.337 6.454 1.00 88.44 165 GLU A N 1
ATOM 1281 C CA . GLU A 1 165 ? -7.469 7.748 7.306 1.00 88.44 165 GLU A CA 1
ATOM 1282 C C . GLU A 1 165 ? -7.986 8.625 8.451 1.00 88.44 165 GLU A C 1
ATOM 1284 O O . GLU A 1 165 ? -8.869 9.467 8.267 1.00 88.44 165 GLU A O 1
ATOM 1289 N N . MET A 1 166 ? -7.402 8.460 9.633 1.00 91.69 166 MET A N 1
ATOM 1290 C CA . MET A 1 166 ? -7.609 9.321 10.789 1.00 91.69 166 MET A CA 1
ATOM 1291 C C . MET A 1 166 ? -6.265 9.690 11.400 1.00 91.69 166 MET A C 1
ATOM 1293 O O . MET A 1 166 ? -5.419 8.829 11.623 1.00 91.69 166 MET A O 1
ATOM 1297 N N . ARG A 1 167 ? -6.084 10.968 11.736 1.00 92.75 167 ARG A N 1
ATOM 1298 C CA . ARG A 1 167 ? -4.887 11.442 12.430 1.00 92.75 167 ARG A CA 1
ATOM 1299 C C . ARG A 1 167 ? -5.235 12.048 13.777 1.00 92.75 167 ARG A C 1
ATOM 1301 O O . ARG A 1 167 ? -6.107 12.908 13.876 1.00 92.75 167 ARG A O 1
ATOM 1308 N N . LEU A 1 168 ? -4.525 11.596 14.800 1.00 92.44 168 LEU A N 1
ATOM 1309 C CA . LEU A 1 168 ? -4.709 11.968 16.193 1.00 92.44 168 LEU A CA 1
ATOM 1310 C C . LEU A 1 168 ? -3.493 12.760 16.664 1.00 92.44 168 LEU A C 1
ATOM 1312 O O . LEU A 1 168 ? -2.358 12.355 16.420 1.00 92.44 168 LEU A O 1
ATOM 1316 N N . TYR A 1 169 ? -3.729 13.871 17.359 1.00 92.69 169 TYR A N 1
ATOM 1317 C CA . TYR A 1 169 ? -2.671 14.631 18.017 1.00 92.69 169 TYR A CA 1
ATOM 1318 C C . TYR A 1 169 ? -2.558 14.206 19.482 1.00 92.69 169 TYR A C 1
ATOM 1320 O O . TYR A 1 169 ? -3.523 14.329 20.237 1.00 92.69 169 TYR A O 1
ATOM 1328 N N . ILE A 1 170 ? -1.379 13.736 19.880 1.00 91.00 170 ILE A N 1
ATOM 1329 C CA . ILE A 1 170 ? -1.065 13.293 21.238 1.00 91.00 170 ILE A CA 1
ATOM 1330 C C . ILE A 1 170 ? -0.030 14.260 21.833 1.00 91.00 170 ILE A C 1
ATOM 1332 O O . ILE A 1 170 ? 1.131 14.246 21.415 1.00 91.00 170 ILE A O 1
ATOM 1336 N N . PRO A 1 171 ? -0.421 15.139 22.775 1.00 86.56 171 PRO A N 1
ATOM 1337 C CA . PRO A 1 171 ? 0.491 16.107 23.376 1.00 86.56 171 PRO A CA 1
ATOM 1338 C C . PRO A 1 171 ? 1.662 15.409 24.087 1.00 86.56 171 PRO A C 1
ATOM 1340 O O . PRO A 1 171 ? 1.449 14.554 24.939 1.00 86.56 171 PRO A O 1
ATOM 1343 N N . GLY A 1 172 ? 2.897 15.797 23.759 1.00 68.75 172 GLY A N 1
ATOM 1344 C CA . GLY A 1 172 ? 4.118 15.153 24.266 1.00 68.75 172 GLY A CA 1
ATOM 1345 C C . GLY A 1 172 ? 4.556 15.522 25.694 1.00 68.75 172 GLY A C 1
ATOM 1346 O O . GLY A 1 172 ? 5.621 15.072 26.100 1.00 68.75 172 GLY A O 1
ATOM 1347 N N . ASP A 1 173 ? 3.773 16.321 26.430 1.00 61.41 173 ASP A N 1
ATOM 1348 C CA . ASP A 1 173 ? 4.146 16.915 27.734 1.00 61.41 173 ASP A CA 1
ATOM 1349 C C . ASP A 1 173 ? 3.271 16.426 28.909 1.00 61.41 173 ASP A C 1
ATOM 1351 O O . ASP A 1 173 ? 2.999 17.171 29.850 1.00 61.41 173 ASP A O 1
ATOM 1355 N N . ALA A 1 174 ? 2.778 15.189 28.877 1.00 56.50 174 ALA A N 1
ATOM 1356 C CA . ALA A 1 174 ? 2.040 14.647 30.014 1.00 56.50 174 ALA A CA 1
ATOM 1357 C C . ALA A 1 174 ? 2.957 13.766 30.872 1.00 56.50 174 ALA A C 1
ATOM 1359 O O . ALA A 1 174 ? 3.208 12.619 30.514 1.00 56.50 174 ALA A O 1
ATOM 1360 N N . ASP A 1 175 ? 3.387 14.287 32.027 1.00 54.28 175 ASP A N 1
ATOM 1361 C CA . ASP A 1 175 ? 4.143 13.561 33.068 1.00 54.28 175 ASP A CA 1
ATOM 1362 C C . ASP A 1 175 ? 3.457 12.246 33.534 1.00 54.28 175 ASP A C 1
ATOM 1364 O O . ASP A 1 175 ? 4.104 11.421 34.169 1.00 54.28 175 ASP A O 1
ATOM 1368 N N . ASP A 1 176 ? 2.180 12.026 33.170 1.00 57.47 176 ASP A N 1
ATOM 1369 C CA . ASP A 1 176 ? 1.349 10.844 33.478 1.00 57.47 176 ASP A CA 1
ATOM 1370 C C . ASP A 1 176 ? 0.481 10.353 32.280 1.00 57.47 176 ASP A C 1
ATOM 1372 O O . ASP A 1 176 ? -0.467 9.584 32.459 1.00 57.47 176 ASP A O 1
ATOM 1376 N N . GLY A 1 177 ? 0.736 10.815 31.045 1.00 64.75 177 GLY A N 1
ATOM 1377 C CA . GLY A 1 177 ? -0.113 10.526 29.873 1.00 64.75 177 GLY A CA 1
ATOM 1378 C C . GLY A 1 177 ? 0.514 9.585 28.840 1.00 64.75 177 GLY A C 1
ATOM 1379 O O . GLY A 1 177 ? 1.731 9.494 28.709 1.00 64.75 177 GLY A O 1
ATOM 1380 N N . MET A 1 178 ? -0.329 8.896 28.065 1.00 78.56 178 MET A N 1
ATOM 1381 C CA . MET A 1 178 ? 0.114 8.060 26.945 1.00 78.56 178 MET A CA 1
ATOM 1382 C C . MET A 1 178 ? 0.777 8.919 25.860 1.00 78.56 178 MET A C 1
ATOM 1384 O O . MET A 1 178 ? 0.170 9.865 25.362 1.00 78.56 178 MET A O 1
ATOM 1388 N N . THR A 1 179 ? 2.015 8.586 25.490 1.00 89.25 179 THR A N 1
ATOM 1389 C CA . THR A 1 179 ? 2.747 9.256 24.404 1.00 89.25 179 THR A CA 1
ATOM 1390 C C . THR A 1 179 ? 2.239 8.797 23.035 1.00 89.25 179 THR A C 1
ATOM 1392 O O . THR A 1 179 ? 1.592 7.756 22.927 1.00 89.25 179 THR A O 1
ATOM 1395 N N . ALA A 1 180 ? 2.544 9.547 21.967 1.00 89.75 180 ALA A N 1
ATOM 1396 C CA . ALA A 1 180 ? 2.226 9.117 20.599 1.00 89.75 180 ALA A CA 1
ATOM 1397 C C . ALA A 1 180 ? 2.857 7.749 20.274 1.00 89.75 180 ALA A C 1
ATOM 1399 O O . ALA A 1 180 ? 2.191 6.873 19.727 1.00 89.75 180 ALA A O 1
ATOM 1400 N N . GLU A 1 181 ? 4.114 7.557 20.688 1.00 87.44 181 GLU A N 1
ATOM 1401 C CA . GLU A 1 181 ? 4.861 6.299 20.564 1.00 87.44 181 GLU A CA 1
ATOM 1402 C C . GLU A 1 181 ? 4.174 5.165 21.330 1.00 87.44 181 GLU A C 1
ATOM 1404 O O . GLU A 1 181 ? 3.877 4.126 20.749 1.00 87.44 181 GLU A O 1
ATOM 1409 N N . GLY A 1 182 ? 3.828 5.397 22.601 1.00 88.88 182 GLY A N 1
ATOM 1410 C CA . GLY A 1 182 ? 3.144 4.406 23.429 1.00 88.88 182 GLY A CA 1
ATOM 1411 C C . GLY A 1 182 ? 1.764 4.031 22.887 1.00 88.88 182 GLY A C 1
ATOM 1412 O O . GLY A 1 182 ? 1.411 2.856 22.877 1.00 88.88 182 GLY A O 1
ATOM 1413 N N . LEU A 1 183 ? 1.000 5.004 22.374 1.00 89.69 183 LEU A N 1
ATOM 1414 C CA . LEU A 1 183 ? -0.285 4.734 21.727 1.00 89.69 183 LEU A CA 1
ATOM 1415 C C . LEU A 1 183 ? -0.101 3.892 20.461 1.00 89.69 183 LEU A C 1
ATOM 1417 O O . LEU A 1 183 ? -0.829 2.919 20.280 1.00 89.69 183 LEU A O 1
ATOM 1421 N N . LYS A 1 184 ? 0.861 4.245 19.596 1.00 87.62 184 LYS A N 1
ATOM 1422 C CA . LYS A 1 184 ? 1.168 3.485 18.375 1.00 87.62 184 LYS A CA 1
ATOM 1423 C C . LYS A 1 184 ? 1.507 2.034 18.717 1.00 87.62 184 LYS A C 1
ATOM 1425 O O . LYS A 1 184 ? 0.912 1.125 18.142 1.00 87.62 184 LYS A O 1
ATOM 1430 N N . ASP A 1 185 ? 2.439 1.822 19.640 1.00 84.94 185 ASP A N 1
ATOM 1431 C CA . ASP A 1 185 ? 2.920 0.486 19.993 1.00 84.94 185 ASP A CA 1
ATOM 1432 C C . ASP A 1 185 ? 1.801 -0.369 20.601 1.00 84.94 185 ASP A C 1
ATOM 1434 O O . ASP A 1 185 ? 1.626 -1.526 20.214 1.00 84.94 185 ASP A O 1
ATOM 1438 N N . GLU A 1 186 ? 0.968 0.218 21.463 1.00 87.44 186 GLU A N 1
ATOM 1439 C CA . GLU A 1 186 ? -0.149 -0.497 22.079 1.00 87.44 186 GLU A CA 1
ATOM 1440 C C . GLU A 1 186 ? -1.290 -0.797 21.090 1.00 87.44 186 GLU A C 1
ATOM 1442 O O . GLU A 1 186 ? -1.892 -1.873 21.156 1.00 87.44 186 GLU A O 1
ATOM 1447 N N . ILE A 1 187 ? -1.563 0.096 20.125 1.00 87.75 187 ILE A N 1
ATOM 1448 C CA . ILE A 1 187 ? -2.466 -0.204 19.000 1.00 87.75 187 ILE A CA 1
ATOM 1449 C C . ILE A 1 187 ? -1.909 -1.382 18.208 1.00 87.75 187 ILE A C 1
ATOM 1451 O O . ILE A 1 187 ? -2.640 -2.333 17.946 1.00 87.75 187 ILE A O 1
ATOM 1455 N N . LEU A 1 188 ? -0.628 -1.345 17.842 1.00 80.38 188 LEU A N 1
ATOM 1456 C CA . LEU A 1 188 ? -0.008 -2.390 17.038 1.00 80.38 188 LEU A CA 1
ATOM 1457 C C . LEU A 1 188 ? -0.058 -3.761 17.729 1.00 80.38 188 LEU A C 1
ATOM 1459 O O . LEU A 1 188 ? -0.398 -4.750 17.073 1.00 80.38 188 LEU A O 1
ATOM 1463 N N . GLU A 1 189 ? 0.227 -3.812 19.033 1.00 80.06 189 GLU A N 1
ATOM 1464 C CA . GLU A 1 189 ? 0.143 -5.017 19.866 1.00 80.06 189 GLU A CA 1
ATOM 1465 C C . GLU A 1 189 ? -1.296 -5.551 19.961 1.00 80.06 189 GLU A C 1
ATOM 1467 O O . GLU A 1 189 ? -1.561 -6.707 19.624 1.00 80.06 189 GLU A O 1
ATOM 1472 N N . ARG A 1 190 ? -2.259 -4.708 20.357 1.00 79.31 190 ARG A N 1
ATOM 1473 C CA . ARG A 1 190 ? -3.646 -5.136 20.618 1.00 79.31 190 ARG A CA 1
ATOM 1474 C C . ARG A 1 190 ? -4.463 -5.399 19.359 1.00 79.31 190 ARG A C 1
ATOM 1476 O O . ARG A 1 190 ? -5.313 -6.288 19.361 1.00 79.31 190 ARG A O 1
ATOM 1483 N N . ALA A 1 191 ? -4.226 -4.639 18.294 1.00 71.12 191 ALA A N 1
ATOM 1484 C CA . ALA A 1 191 ? -4.873 -4.844 17.003 1.00 71.12 191 ALA A CA 1
ATOM 1485 C C . ALA A 1 191 ? -4.336 -6.090 16.284 1.00 71.12 191 ALA A C 1
ATOM 1487 O O . ALA A 1 191 ? -4.828 -6.449 15.217 1.00 71.12 191 ALA A O 1
ATOM 1488 N N . ASN A 1 192 ? -3.325 -6.764 16.854 1.00 61.38 192 ASN A N 1
ATOM 1489 C CA . ASN A 1 192 ? -2.640 -7.884 16.216 1.00 61.38 192 ASN A CA 1
ATOM 1490 C C . ASN A 1 192 ? -2.014 -7.482 14.861 1.00 61.38 192 ASN A C 1
ATOM 1492 O O . ASN A 1 192 ? -1.696 -8.343 14.040 1.00 61.38 192 ASN A O 1
ATOM 1496 N N . ILE A 1 193 ? -1.825 -6.175 14.629 1.00 57.88 193 ILE A N 1
ATOM 1497 C CA . ILE A 1 193 ? -1.166 -5.624 13.439 1.00 57.88 193 ILE A CA 1
ATOM 1498 C C . ILE A 1 193 ? 0.331 -5.973 13.497 1.00 57.88 193 ILE A C 1
ATOM 1500 O O . ILE A 1 193 ? 0.941 -6.237 12.460 1.00 57.88 193 ILE A O 1
ATOM 1504 N N . SER A 1 194 ? 0.916 -6.055 14.702 1.00 44.34 194 SER A N 1
ATOM 1505 C CA . SER A 1 194 ? 2.324 -6.420 14.922 1.00 44.34 194 SER A CA 1
ATOM 1506 C C . SER A 1 194 ? 2.594 -7.910 15.103 1.00 44.34 194 SER A C 1
ATOM 1508 O O . SER A 1 194 ? 3.736 -8.331 14.907 1.00 44.34 194 SER A O 1
ATOM 1510 N N . HIS A 1 195 ? 1.597 -8.731 15.446 1.00 42.00 195 HIS A N 1
ATOM 1511 C CA . HIS A 1 195 ? 1.809 -10.170 15.563 1.00 42.00 195 HIS A CA 1
ATOM 1512 C C . HIS A 1 195 ? 1.855 -10.794 14.176 1.00 42.00 195 HIS A C 1
ATOM 1514 O O . HIS A 1 195 ? 0.911 -11.404 13.666 1.00 42.00 195 HIS A O 1
ATOM 1520 N N . VAL A 1 196 ? 3.034 -10.686 13.578 1.00 47.97 196 VAL A N 1
ATOM 1521 C CA . VAL A 1 196 ? 3.488 -11.676 12.629 1.00 47.97 196 VAL A CA 1
ATOM 1522 C C . VAL A 1 196 ? 3.468 -13.026 13.348 1.00 47.97 196 VAL A C 1
ATOM 1524 O O . VAL A 1 196 ? 4.340 -13.364 14.143 1.00 47.97 196 VAL A O 1
ATOM 1527 N N . THR A 1 197 ? 2.418 -13.801 13.107 1.00 39.59 197 THR A N 1
ATOM 1528 C CA . THR A 1 197 ? 2.340 -15.202 13.509 1.00 39.59 197 THR A CA 1
ATOM 1529 C C . THR A 1 197 ? 3.257 -15.993 12.580 1.00 39.59 197 THR A C 1
ATOM 1531 O O . THR A 1 197 ? 2.826 -16.590 11.600 1.00 39.59 197 THR A O 1
ATOM 1534 N N . GLY A 1 198 ? 4.561 -15.926 12.841 1.00 52.22 198 GLY A N 1
ATOM 1535 C CA . GLY A 1 198 ? 5.571 -16.607 12.042 1.00 52.22 198 GLY A CA 1
ATOM 1536 C C . GLY A 1 198 ? 6.976 -16.109 12.346 1.00 52.22 198 GLY A C 1
ATOM 1537 O O . GLY A 1 198 ? 7.193 -14.932 12.612 1.00 52.22 198 GLY A O 1
ATOM 1538 N N . LYS A 1 199 ? 7.951 -17.014 12.308 1.00 67.75 199 LYS A N 1
ATOM 1539 C CA . LYS A 1 199 ? 9.367 -16.644 12.324 1.00 67.75 199 LYS A CA 1
ATOM 1540 C C . LYS A 1 199 ? 9.700 -16.001 10.972 1.00 67.75 199 LYS A C 1
ATOM 1542 O O . LYS A 1 199 ? 9.287 -16.547 9.947 1.00 67.75 199 LYS A O 1
ATOM 1547 N N . SER A 1 200 ? 10.409 -14.869 10.961 1.00 80.38 200 SER A N 1
ATOM 1548 C CA . SER A 1 200 ? 10.916 -14.294 9.707 1.00 80.38 200 SER A CA 1
ATOM 1549 C C . SER A 1 200 ? 11.824 -15.316 9.033 1.00 80.38 200 SER A C 1
ATOM 1551 O O . SER A 1 200 ? 12.709 -15.879 9.686 1.00 80.38 200 SER A O 1
ATOM 1553 N N . ILE A 1 201 ? 11.549 -15.586 7.758 1.00 84.62 201 ILE A N 1
ATOM 1554 C CA . ILE A 1 201 ? 12.283 -16.529 6.916 1.00 84.62 201 ILE A CA 1
ATOM 1555 C C . ILE A 1 201 ? 13.600 -15.893 6.479 1.00 84.62 201 ILE A C 1
ATOM 1557 O O . ILE A 1 201 ? 14.641 -16.536 6.541 1.00 84.62 201 ILE A O 1
ATOM 1561 N N . VAL A 1 202 ? 13.555 -14.634 6.047 1.00 89.00 202 VAL A N 1
ATOM 1562 C CA . VAL A 1 202 ? 14.733 -13.842 5.683 1.00 89.00 202 VAL A CA 1
ATOM 1563 C C . VAL A 1 202 ? 14.516 -12.406 6.117 1.00 89.00 202 VAL A C 1
ATOM 1565 O O . VAL A 1 202 ? 13.427 -11.864 5.942 1.00 89.00 202 VAL A O 1
ATOM 1568 N N . GLU A 1 203 ? 15.579 -11.785 6.607 1.00 90.06 203 GLU A N 1
ATOM 1569 C CA . GLU A 1 203 ? 15.632 -10.363 6.905 1.00 90.06 203 GLU A CA 1
ATOM 1570 C C . GLU A 1 203 ? 16.697 -9.695 6.031 1.00 90.06 203 GLU A C 1
ATOM 1572 O O . GLU A 1 203 ? 17.857 -10.108 6.002 1.00 90.06 203 GLU A O 1
ATOM 1577 N N . LEU A 1 204 ? 16.280 -8.678 5.281 1.00 90.31 204 LEU A N 1
ATOM 1578 C CA . LEU A 1 204 ? 17.152 -7.790 4.526 1.00 90.31 204 LEU A CA 1
ATOM 1579 C C . LEU A 1 204 ? 17.222 -6.465 5.282 1.00 90.31 204 LEU A C 1
ATOM 1581 O O . LEU A 1 204 ? 16.219 -5.757 5.384 1.00 90.31 204 LEU A O 1
ATOM 1585 N N . ASP A 1 205 ? 18.398 -6.140 5.809 1.00 88.75 205 ASP A N 1
ATOM 1586 C CA . ASP A 1 205 ? 18.613 -4.932 6.607 1.00 88.75 205 ASP A CA 1
ATOM 1587 C C . ASP A 1 205 ? 18.396 -3.645 5.785 1.00 88.75 205 ASP A C 1
ATOM 1589 O O . ASP A 1 205 ? 18.622 -3.615 4.570 1.00 88.75 205 ASP A O 1
ATOM 1593 N N . GLU A 1 206 ? 18.009 -2.548 6.450 1.00 86.81 206 GLU A N 1
ATOM 1594 C CA . GLU A 1 206 ? 17.762 -1.248 5.805 1.00 86.81 206 GLU A CA 1
ATOM 1595 C C . GLU A 1 206 ? 18.990 -0.665 5.074 1.00 86.81 206 GLU A C 1
ATOM 1597 O O . GLU A 1 206 ? 18.856 0.249 4.255 1.00 86.81 206 GLU A O 1
ATOM 1602 N N . SER A 1 207 ? 20.195 -1.167 5.364 1.00 86.62 207 SER A N 1
ATOM 1603 C CA . SER A 1 207 ? 21.443 -0.805 4.688 1.00 86.62 207 SER A CA 1
ATOM 1604 C C . SER A 1 207 ? 21.685 -1.552 3.374 1.00 86.62 207 SER A C 1
ATOM 1606 O O . SER A 1 207 ? 22.444 -1.053 2.542 1.00 86.62 207 SER A O 1
ATOM 1608 N N . MET A 1 208 ? 21.031 -2.699 3.148 1.00 85.06 208 MET A N 1
ATOM 1609 C CA . MET A 1 208 ? 21.253 -3.534 1.960 1.00 85.06 208 MET A CA 1
ATOM 1610 C C . MET A 1 208 ? 20.669 -2.913 0.683 1.00 85.06 208 MET A C 1
ATOM 1612 O O . MET A 1 208 ? 21.109 -3.218 -0.422 1.00 85.06 208 MET A O 1
ATOM 1616 N N . GLY A 1 209 ? 19.697 -2.008 0.795 1.00 87.00 209 GLY A N 1
ATOM 1617 C CA . GLY A 1 209 ? 19.098 -1.368 -0.370 1.00 87.00 209 GLY A CA 1
ATOM 1618 C C . GLY A 1 209 ? 18.467 -0.021 -0.065 1.00 87.00 209 GLY A C 1
ATOM 1619 O O . GLY A 1 209 ? 18.320 0.398 1.078 1.00 87.00 209 GLY A O 1
ATOM 1620 N N . THR A 1 210 ? 18.108 0.707 -1.116 1.00 92.62 210 THR A N 1
ATOM 1621 C CA . THR A 1 210 ? 17.386 1.979 -0.991 1.00 92.62 210 THR A CA 1
ATOM 1622 C C . THR A 1 210 ? 16.154 1.948 -1.872 1.00 92.62 210 THR A C 1
ATOM 1624 O O . THR A 1 210 ? 16.261 1.762 -3.083 1.00 92.62 210 THR A O 1
ATOM 1627 N N . PHE A 1 211 ? 14.977 2.161 -1.288 1.00 93.56 211 PHE A N 1
ATOM 1628 C CA . PHE A 1 211 ? 13.758 2.286 -2.070 1.00 93.56 211 PHE A CA 1
ATOM 1629 C C . PHE A 1 211 ? 13.707 3.668 -2.728 1.00 93.56 211 PHE A C 1
ATOM 1631 O O . PHE A 1 211 ? 13.768 4.712 -2.072 1.00 93.56 211 PHE A O 1
ATOM 1638 N N . LEU A 1 212 ? 13.597 3.672 -4.054 1.00 92.56 212 LEU A N 1
ATOM 1639 C CA . LEU A 1 212 ? 13.311 4.858 -4.856 1.00 92.56 212 LEU A CA 1
ATOM 1640 C C . LEU A 1 212 ? 11.814 5.188 -4.825 1.00 92.56 212 LEU A C 1
ATOM 1642 O O . LEU A 1 212 ? 11.430 6.345 -4.998 1.00 92.56 212 LEU A O 1
ATOM 1646 N N . THR A 1 213 ? 10.960 4.182 -4.621 1.00 91.56 213 THR A N 1
ATOM 1647 C CA . THR A 1 213 ? 9.500 4.318 -4.553 1.00 91.56 213 THR A CA 1
ATOM 1648 C C . THR A 1 213 ? 8.916 3.244 -3.627 1.00 91.56 213 THR A C 1
ATOM 1650 O O . THR A 1 213 ? 9.125 2.067 -3.918 1.00 91.56 213 THR A O 1
ATOM 1653 N N . PRO A 1 214 ? 8.190 3.609 -2.551 1.00 91.12 214 PRO A N 1
ATOM 1654 C CA . PRO A 1 214 ? 8.228 4.905 -1.866 1.00 91.12 214 PRO A CA 1
ATOM 1655 C C . PRO A 1 214 ? 9.663 5.276 -1.484 1.00 91.12 214 PRO A C 1
ATOM 1657 O O . PRO A 1 214 ? 10.486 4.409 -1.204 1.00 91.12 214 PRO A O 1
ATOM 1660 N N . ARG A 1 215 ? 10.003 6.565 -1.504 1.00 91.25 215 ARG A N 1
ATOM 1661 C CA . ARG A 1 215 ? 11.385 6.984 -1.243 1.00 91.25 215 ARG A CA 1
ATOM 1662 C C . ARG A 1 215 ? 11.733 6.772 0.231 1.00 91.25 215 ARG A C 1
ATOM 1664 O O . ARG A 1 215 ? 11.194 7.468 1.085 1.00 91.25 215 ARG A O 1
ATOM 1671 N N . GLY A 1 216 ? 12.692 5.898 0.516 1.00 90.31 216 GLY A N 1
ATOM 1672 C CA . GLY A 1 216 ? 13.127 5.643 1.885 1.00 90.31 216 GLY A CA 1
ATOM 1673 C C . GLY A 1 216 ? 14.112 4.489 2.009 1.00 90.31 216 GLY A C 1
ATOM 1674 O O . GLY A 1 216 ? 14.447 3.815 1.035 1.00 90.31 216 GLY A O 1
ATOM 1675 N N . ARG A 1 217 ? 14.586 4.275 3.235 1.00 90.50 217 ARG A N 1
ATOM 1676 C CA . ARG A 1 217 ? 15.255 3.035 3.624 1.00 90.50 217 ARG A CA 1
ATOM 1677 C C . ARG A 1 217 ? 14.275 2.227 4.449 1.00 90.50 217 ARG A C 1
ATOM 1679 O O . ARG A 1 217 ? 13.638 2.779 5.345 1.00 90.50 217 ARG A O 1
ATOM 1686 N N . TYR A 1 218 ? 14.150 0.964 4.086 1.00 92.12 218 TYR A N 1
ATOM 1687 C CA . TYR A 1 218 ? 13.262 0.025 4.737 1.00 92.12 218 TYR A CA 1
ATOM 1688 C C . TYR A 1 218 ? 14.004 -1.296 4.879 1.00 92.12 218 TYR A C 1
ATOM 1690 O O . TYR A 1 218 ? 14.639 -1.738 3.919 1.00 92.12 218 TYR A O 1
ATOM 1698 N N . ALA A 1 219 ? 13.901 -1.913 6.048 1.00 91.62 219 ALA A N 1
ATOM 1699 C CA . ALA A 1 219 ? 14.223 -3.320 6.202 1.00 91.62 219 ALA A CA 1
ATOM 1700 C C . ALA A 1 219 ? 13.097 -4.151 5.572 1.00 91.62 219 ALA A C 1
ATOM 1702 O O . ALA A 1 219 ? 11.921 -3.778 5.641 1.00 91.62 219 ALA A O 1
ATOM 1703 N N . VAL A 1 220 ? 13.447 -5.256 4.920 1.00 92.38 220 VAL A N 1
ATOM 1704 C CA . VAL A 1 220 ? 12.479 -6.148 4.275 1.00 92.38 220 VAL A CA 1
ATOM 1705 C C . VAL A 1 220 ? 12.550 -7.517 4.927 1.00 92.38 220 VAL A C 1
ATOM 1707 O O . VAL A 1 220 ? 13.556 -8.211 4.826 1.00 92.38 220 VAL A O 1
ATOM 1710 N N . GLU A 1 221 ? 11.457 -7.922 5.556 1.00 89.56 221 GLU A N 1
ATOM 1711 C CA . GLU A 1 221 ? 11.308 -9.231 6.186 1.00 89.56 221 GLU A CA 1
ATOM 1712 C C . GLU A 1 221 ? 10.374 -10.102 5.338 1.00 89.56 221 GLU A C 1
ATOM 1714 O O . GLU A 1 221 ? 9.283 -9.672 4.949 1.00 89.56 221 GLU A O 1
ATOM 1719 N N . LEU A 1 222 ? 10.779 -11.336 5.049 1.00 88.69 222 LEU A N 1
ATOM 1720 C CA . LEU A 1 222 ? 9.976 -12.309 4.308 1.00 88.69 222 LEU A CA 1
ATOM 1721 C C . LEU A 1 222 ? 9.354 -13.326 5.268 1.00 88.69 222 LEU A C 1
ATOM 1723 O O . LEU A 1 222 ? 10.053 -13.929 6.079 1.00 88.69 222 LEU A O 1
ATOM 1727 N N . TYR A 1 223 ? 8.051 -13.566 5.134 1.00 86.00 223 TYR A N 1
ATOM 1728 C CA . TYR A 1 223 ? 7.295 -14.557 5.902 1.00 86.00 223 TYR A CA 1
ATOM 1729 C C . TYR A 1 223 ? 6.611 -15.559 4.968 1.00 86.00 223 TYR A C 1
ATOM 1731 O O . TYR A 1 223 ? 6.650 -15.423 3.755 1.00 86.00 223 TYR A O 1
ATOM 1739 N N . GLY A 1 224 ? 5.953 -16.587 5.507 1.00 80.62 224 GLY A N 1
ATOM 1740 C CA . GLY A 1 224 ? 5.378 -17.654 4.674 1.00 80.62 224 GLY A CA 1
ATOM 1741 C C . GLY A 1 224 ? 4.309 -17.201 3.666 1.00 80.62 224 GLY A C 1
ATOM 1742 O O . GLY A 1 224 ? 4.127 -17.857 2.645 1.00 80.62 224 GLY A O 1
ATOM 1743 N N . SER A 1 225 ? 3.593 -16.103 3.931 1.00 78.94 225 SER A N 1
ATOM 1744 C CA . SER A 1 225 ? 2.473 -15.635 3.091 1.00 78.94 225 SER A CA 1
ATOM 1745 C C . SER A 1 225 ? 2.478 -14.134 2.784 1.00 78.94 225 SER A C 1
ATOM 1747 O O . SER A 1 225 ? 1.612 -13.646 2.052 1.00 78.94 225 SER A O 1
ATOM 1749 N N . PHE A 1 226 ? 3.429 -13.386 3.339 1.00 85.50 226 PHE A N 1
ATOM 1750 C CA . PHE A 1 226 ? 3.532 -11.941 3.169 1.00 85.50 226 PHE A CA 1
ATOM 1751 C C . PHE A 1 226 ? 4.974 -11.477 3.356 1.00 85.50 226 PHE A C 1
ATOM 1753 O O . PHE A 1 226 ? 5.792 -12.174 3.951 1.00 85.50 226 PHE A O 1
ATOM 1760 N N . LEU A 1 227 ? 5.281 -10.280 2.870 1.00 89.06 227 LEU A N 1
ATOM 1761 C CA . LEU A 1 227 ? 6.493 -9.559 3.239 1.00 89.06 227 LEU A CA 1
ATOM 1762 C C . LEU A 1 227 ? 6.136 -8.342 4.078 1.00 89.06 227 LEU A C 1
ATOM 1764 O O . LEU A 1 227 ? 5.045 -7.777 3.955 1.00 89.06 227 LEU A O 1
ATOM 1768 N N . ARG A 1 228 ? 7.067 -7.934 4.929 1.00 85.81 228 ARG A N 1
ATOM 1769 C CA . ARG A 1 228 ? 6.973 -6.707 5.702 1.00 85.81 228 ARG A CA 1
ATOM 1770 C C . ARG A 1 228 ? 8.078 -5.764 5.261 1.00 85.81 228 ARG A C 1
ATOM 1772 O O . ARG A 1 228 ? 9.231 -6.164 5.155 1.00 85.81 228 ARG A O 1
ATOM 1779 N N . MET A 1 229 ? 7.712 -4.519 5.004 1.00 90.12 229 MET A N 1
ATOM 1780 C CA . MET A 1 229 ? 8.632 -3.427 4.724 1.00 90.12 229 MET A CA 1
ATOM 1781 C C . MET A 1 229 ? 8.629 -2.508 5.948 1.00 90.12 229 MET A C 1
ATOM 1783 O O . MET A 1 229 ? 7.695 -1.727 6.128 1.00 90.12 229 MET A O 1
ATOM 1787 N N . HIS A 1 230 ? 9.626 -2.671 6.816 1.00 85.38 230 HIS A N 1
ATOM 1788 C CA . HIS A 1 230 ? 9.753 -1.956 8.084 1.00 85.38 230 HIS A CA 1
ATOM 1789 C C . HIS A 1 230 ? 10.580 -0.686 7.890 1.00 85.38 230 HIS A C 1
ATOM 1791 O O . HIS A 1 230 ? 11.721 -0.741 7.432 1.00 85.38 230 HIS A O 1
ATOM 1797 N N . GLY A 1 231 ? 10.000 0.467 8.204 1.00 85.12 231 GLY A N 1
ATOM 1798 C CA . GLY A 1 231 ? 10.649 1.766 8.062 1.00 85.12 231 GLY A CA 1
ATOM 1799 C C . GLY A 1 231 ? 10.513 2.591 9.332 1.00 85.12 231 GLY A C 1
ATOM 1800 O O . GLY A 1 231 ? 9.668 2.333 10.179 1.00 85.12 231 GLY A O 1
ATOM 1801 N N . LYS A 1 232 ? 11.312 3.655 9.454 1.00 80.69 232 LYS A N 1
ATOM 1802 C CA . LYS A 1 232 ? 11.282 4.520 10.653 1.00 80.69 232 LYS A CA 1
ATOM 1803 C C . LYS A 1 232 ? 9.922 5.176 10.895 1.00 80.69 232 LYS A C 1
ATOM 1805 O O . LYS A 1 232 ? 9.543 5.408 12.036 1.00 80.69 232 LYS A O 1
ATOM 1810 N N . THR A 1 233 ? 9.220 5.516 9.817 1.00 78.06 233 THR A N 1
ATOM 1811 C CA . THR A 1 233 ? 7.944 6.246 9.869 1.00 78.06 233 THR A CA 1
ATOM 1812 C C . THR A 1 233 ? 6.762 5.358 9.499 1.00 78.06 233 THR A C 1
ATOM 1814 O O . THR A 1 233 ? 5.717 5.440 10.138 1.00 78.06 233 THR A O 1
ATOM 1817 N N . TYR A 1 234 ? 6.930 4.521 8.473 1.00 79.81 234 TYR A N 1
ATOM 1818 C CA . TYR A 1 234 ? 5.863 3.712 7.895 1.00 79.81 234 TYR A CA 1
ATOM 1819 C C . TYR A 1 234 ? 6.275 2.249 7.830 1.00 79.81 234 TYR A C 1
ATOM 1821 O O . TYR A 1 234 ? 7.371 1.934 7.367 1.00 79.81 234 TYR A O 1
ATOM 1829 N N . ASP A 1 235 ? 5.341 1.391 8.230 1.00 79.62 235 ASP A N 1
ATOM 1830 C CA . ASP A 1 235 ? 5.477 -0.060 8.252 1.00 79.62 235 ASP A CA 1
ATOM 1831 C C . ASP A 1 235 ? 4.414 -0.700 7.378 1.00 79.62 235 ASP A C 1
ATOM 1833 O O . ASP A 1 235 ? 3.229 -0.574 7.674 1.00 79.62 235 ASP A O 1
ATOM 1837 N N . TYR A 1 236 ? 4.817 -1.394 6.319 1.00 83.75 236 TYR A N 1
ATOM 1838 C CA . TYR A 1 236 ? 3.877 -1.991 5.374 1.00 83.75 236 TYR A CA 1
ATOM 1839 C C . TYR A 1 236 ? 3.896 -3.507 5.470 1.00 83.75 236 TYR A C 1
ATOM 1841 O O . TYR A 1 236 ? 4.960 -4.125 5.446 1.00 83.75 236 TYR A O 1
ATOM 1849 N N . LYS A 1 237 ? 2.712 -4.116 5.523 1.00 83.94 237 LYS A N 1
ATOM 1850 C CA . LYS A 1 237 ? 2.521 -5.561 5.400 1.00 83.94 237 LYS A CA 1
ATOM 1851 C C . LYS A 1 237 ? 1.886 -5.850 4.046 1.00 83.94 237 LYS A C 1
ATOM 1853 O O . LYS A 1 237 ? 0.762 -5.434 3.795 1.00 83.94 237 LYS A O 1
ATOM 1858 N N . ILE A 1 238 ? 2.602 -6.557 3.178 1.00 86.94 238 ILE A N 1
ATOM 1859 C CA . ILE A 1 238 ? 2.185 -6.807 1.796 1.00 86.94 238 ILE A CA 1
ATOM 1860 C C . ILE A 1 238 ? 2.013 -8.308 1.602 1.00 86.94 238 ILE A C 1
ATOM 1862 O O . ILE A 1 238 ? 2.978 -9.073 1.655 1.00 86.94 238 ILE A O 1
ATOM 1866 N N . LEU A 1 239 ? 0.771 -8.734 1.378 1.00 85.62 239 LEU A N 1
ATOM 1867 C CA . LEU A 1 239 ? 0.445 -10.130 1.096 1.00 85.62 239 LEU A CA 1
ATOM 1868 C C . LEU A 1 239 ? 1.042 -10.566 -0.248 1.00 85.62 239 LEU A C 1
ATOM 1870 O O . LEU A 1 239 ? 1.025 -9.811 -1.219 1.00 85.62 239 LEU A O 1
ATOM 1874 N N . TYR A 1 240 ? 1.510 -11.813 -0.342 1.00 88.50 240 TYR A N 1
ATOM 1875 C CA . TYR A 1 240 ? 2.023 -12.357 -1.607 1.00 88.50 240 TYR A CA 1
ATOM 1876 C C . TYR A 1 240 ? 0.945 -12.482 -2.689 1.00 88.50 240 TYR A C 1
ATOM 1878 O O . TYR A 1 240 ? 1.271 -12.459 -3.877 1.00 88.50 240 TYR A O 1
ATOM 1886 N N . SER A 1 241 ? -0.331 -12.581 -2.304 1.00 87.31 241 SER A N 1
ATOM 1887 C CA . SER A 1 241 ? -1.464 -12.525 -3.236 1.00 87.31 241 SER A CA 1
ATOM 1888 C C . SER A 1 241 ? -1.491 -11.209 -4.010 1.00 87.31 241 SER A C 1
ATOM 1890 O O . SER A 1 241 ? -1.597 -11.257 -5.229 1.00 87.31 241 SER A O 1
ATOM 1892 N N . ASN A 1 242 ? -1.267 -10.081 -3.326 1.00 88.81 242 ASN A N 1
ATOM 1893 C CA . ASN A 1 242 ? -1.274 -8.735 -3.905 1.00 88.81 242 ASN A CA 1
ATOM 1894 C C . ASN A 1 242 ? -0.062 -8.459 -4.825 1.00 88.81 242 ASN A C 1
ATOM 1896 O O . ASN A 1 242 ? -0.023 -7.489 -5.574 1.00 88.81 242 ASN A O 1
ATOM 1900 N N . ILE A 1 243 ? 0.978 -9.297 -4.794 1.00 91.94 243 ILE A N 1
ATOM 1901 C CA . ILE A 1 243 ? 2.152 -9.105 -5.652 1.00 91.94 243 ILE A CA 1
ATOM 1902 C C . ILE A 1 243 ? 1.902 -9.773 -7.002 1.00 91.94 243 ILE A C 1
ATOM 1904 O O . ILE A 1 243 ? 1.862 -11.000 -7.106 1.00 91.94 243 ILE A O 1
ATOM 1908 N N . ASN A 1 244 ? 1.792 -8.978 -8.063 1.00 90.12 244 ASN A N 1
ATOM 1909 C CA . ASN A 1 244 ? 1.546 -9.485 -9.409 1.00 90.12 244 ASN A CA 1
ATOM 1910 C C . ASN A 1 244 ? 2.847 -10.004 -10.047 1.00 90.12 244 ASN A C 1
ATOM 1912 O O . ASN A 1 244 ? 2.935 -11.168 -10.449 1.00 90.12 244 ASN A O 1
ATOM 1916 N N . ARG A 1 245 ? 3.885 -9.156 -10.126 1.00 90.62 245 ARG A N 1
ATOM 1917 C CA . ARG A 1 245 ? 5.156 -9.462 -10.817 1.00 90.62 245 ARG A CA 1
ATOM 1918 C C . ARG A 1 245 ? 6.347 -8.760 -10.181 1.00 90.62 245 ARG A C 1
ATOM 1920 O O . ARG A 1 245 ? 6.217 -7.641 -9.690 1.00 90.62 245 ARG A O 1
ATOM 1927 N N . CYS A 1 246 ? 7.517 -9.383 -10.295 1.00 95.00 246 CYS A N 1
ATOM 1928 C CA . CYS A 1 246 ? 8.788 -8.789 -9.896 1.00 95.00 246 CYS A CA 1
ATOM 1929 C C . CYS A 1 246 ? 9.715 -8.633 -11.106 1.00 95.00 246 CYS A C 1
ATOM 1931 O O . CYS A 1 246 ? 9.699 -9.470 -12.009 1.00 95.00 246 CYS A O 1
ATOM 1933 N N . PHE A 1 247 ? 10.550 -7.599 -11.117 1.00 95.19 247 PHE A N 1
ATOM 1934 C CA . PHE A 1 247 ? 11.510 -7.336 -12.187 1.00 95.19 247 PHE A CA 1
ATOM 1935 C C . PHE A 1 247 ? 12.896 -7.066 -11.610 1.00 95.19 247 PHE A C 1
ATOM 1937 O O . PHE A 1 247 ? 13.018 -6.298 -10.665 1.00 95.19 247 PHE A O 1
ATOM 1944 N N . LEU A 1 248 ? 13.935 -7.651 -12.201 1.00 94.88 248 LEU A N 1
ATOM 1945 C CA . LEU A 1 248 ? 15.336 -7.368 -11.906 1.00 94.88 248 LEU A CA 1
ATOM 1946 C C . LEU A 1 248 ? 15.965 -6.680 -13.124 1.00 94.88 248 LEU A C 1
ATOM 1948 O O . LEU A 1 248 ? 16.199 -7.311 -14.156 1.00 94.88 248 LEU A O 1
ATOM 1952 N N . LEU A 1 249 ? 16.200 -5.376 -13.011 1.00 93.69 249 LEU A N 1
ATOM 1953 C CA . LEU A 1 249 ? 16.534 -4.490 -14.123 1.00 93.69 249 LEU A CA 1
ATOM 1954 C C . LEU A 1 249 ? 17.861 -3.772 -13.875 1.00 93.69 249 LEU A C 1
ATOM 1956 O O . LEU A 1 249 ? 18.024 -3.034 -12.906 1.00 93.69 249 LEU A O 1
ATOM 1960 N N . GLU A 1 250 ? 18.822 -3.978 -14.767 1.00 90.00 250 GLU A N 1
ATOM 1961 C CA . GLU A 1 250 ? 20.165 -3.405 -14.646 1.00 90.00 250 GLU A CA 1
ATOM 1962 C C . GLU A 1 250 ? 20.238 -1.993 -15.231 1.00 90.00 250 GLU A C 1
ATOM 1964 O O . GLU A 1 250 ? 19.941 -1.789 -16.408 1.00 90.00 250 GLU A O 1
ATOM 1969 N N . TYR A 1 251 ? 20.666 -1.011 -14.433 1.00 88.50 251 TYR A N 1
ATOM 1970 C CA . TYR A 1 251 ? 20.819 0.355 -14.929 1.00 88.50 251 TYR A CA 1
ATOM 1971 C C . TYR A 1 251 ? 21.974 0.467 -15.942 1.00 88.50 251 TYR A C 1
ATOM 1973 O O . TYR A 1 251 ? 23.055 -0.071 -15.690 1.00 88.50 251 TYR A O 1
ATOM 1981 N N . PRO A 1 252 ? 21.800 1.238 -17.035 1.00 84.44 252 PRO A N 1
ATOM 1982 C CA . PRO A 1 252 ? 22.868 1.525 -17.990 1.00 84.44 252 PRO A CA 1
ATOM 1983 C C . PRO A 1 252 ? 24.101 2.123 -17.314 1.00 84.44 252 PRO A C 1
ATOM 1985 O O . PRO A 1 252 ? 23.990 3.139 -16.619 1.00 84.44 252 PRO A O 1
ATOM 1988 N N . ASN A 1 253 ? 25.277 1.549 -17.574 1.00 76.88 253 ASN A N 1
ATOM 1989 C CA . ASN A 1 253 ? 26.567 2.018 -17.048 1.00 76.88 253 ASN A CA 1
ATOM 1990 C C . ASN A 1 253 ? 26.610 2.217 -15.514 1.00 76.88 253 ASN A C 1
ATOM 1992 O O . ASN A 1 253 ? 27.276 3.132 -15.025 1.00 76.88 253 ASN A O 1
ATOM 1996 N N . SER A 1 254 ? 25.881 1.404 -14.743 1.00 78.94 254 SER A N 1
ATOM 1997 C CA . SER A 1 254 ? 25.841 1.503 -13.281 1.00 78.94 254 SER A CA 1
ATOM 1998 C C . SER A 1 254 ? 26.112 0.159 -12.615 1.00 78.94 254 SER A C 1
ATOM 2000 O O . SER A 1 254 ? 25.693 -0.895 -13.087 1.00 78.94 254 SER A O 1
ATOM 2002 N N . THR A 1 255 ? 26.769 0.210 -11.458 1.00 81.25 255 THR A N 1
ATOM 2003 C CA . THR A 1 255 ? 26.906 -0.933 -10.549 1.00 81.25 255 THR A CA 1
ATOM 2004 C C . THR A 1 255 ? 25.597 -1.268 -9.838 1.00 81.25 255 THR A C 1
ATOM 2006 O O . THR A 1 255 ? 25.493 -2.332 -9.240 1.00 81.25 255 THR A O 1
ATOM 2009 N N . ASN A 1 256 ? 24.587 -0.400 -9.912 1.00 88.31 256 ASN A N 1
ATOM 2010 C CA . ASN A 1 256 ? 23.311 -0.614 -9.248 1.00 88.31 256 ASN A CA 1
ATOM 2011 C C . ASN A 1 256 ? 22.331 -1.375 -10.142 1.00 88.31 256 ASN A C 1
ATOM 2013 O O . ASN A 1 256 ? 22.260 -1.176 -11.357 1.00 88.31 256 ASN A O 1
ATOM 2017 N N . THR A 1 257 ? 21.515 -2.202 -9.503 1.00 92.56 257 THR A N 1
ATOM 2018 C CA . THR A 1 257 ? 20.399 -2.919 -10.122 1.00 92.56 257 THR A CA 1
ATOM 2019 C C . THR A 1 257 ? 19.109 -2.479 -9.446 1.00 92.56 257 THR A C 1
ATOM 2021 O O . THR A 1 257 ? 19.088 -2.204 -8.249 1.00 92.56 257 THR A O 1
ATOM 2024 N N . SER A 1 258 ? 18.029 -2.369 -10.208 1.00 93.94 258 SER A N 1
ATOM 2025 C CA . SER A 1 258 ? 16.703 -2.086 -9.682 1.00 93.94 258 SER A CA 1
ATOM 2026 C C . SER A 1 258 ? 15.896 -3.372 -9.588 1.00 93.94 258 SER A C 1
ATOM 2028 O O . SER A 1 258 ? 15.771 -4.107 -10.564 1.00 93.94 258 SER A O 1
ATOM 2030 N N . PHE A 1 259 ? 15.341 -3.634 -8.415 1.00 95.38 259 PHE A N 1
ATOM 2031 C CA . PHE A 1 259 ? 14.360 -4.673 -8.182 1.00 95.38 259 PHE A CA 1
ATOM 2032 C C . PHE A 1 259 ? 12.981 -4.023 -8.022 1.00 95.38 259 PHE A C 1
ATOM 2034 O O . PHE A 1 259 ? 12.744 -3.282 -7.069 1.00 95.38 259 PHE A O 1
ATOM 2041 N N . VAL A 1 260 ? 12.085 -4.252 -8.982 1.00 95.62 260 VAL A N 1
ATOM 2042 C CA . VAL A 1 260 ? 10.744 -3.654 -9.006 1.00 95.62 260 VAL A CA 1
ATOM 2043 C C . VAL A 1 260 ? 9.708 -4.692 -8.604 1.00 95.62 260 VAL A C 1
ATOM 2045 O O . VAL A 1 260 ? 9.639 -5.752 -9.220 1.00 95.62 260 VAL A O 1
ATOM 2048 N N . ILE A 1 261 ? 8.868 -4.375 -7.624 1.00 95.38 261 ILE A N 1
ATOM 2049 C CA . ILE A 1 261 ? 7.738 -5.198 -7.182 1.00 95.38 261 ILE A CA 1
ATOM 2050 C C . ILE A 1 261 ? 6.462 -4.489 -7.624 1.00 95.38 261 ILE A C 1
ATOM 2052 O O . ILE A 1 261 ? 6.181 -3.383 -7.173 1.00 95.38 261 ILE A O 1
ATOM 2056 N N . SER A 1 262 ? 5.705 -5.101 -8.530 1.00 94.38 262 SER A N 1
ATOM 2057 C CA . SER A 1 262 ? 4.418 -4.571 -8.992 1.00 94.38 262 SER A CA 1
ATOM 2058 C C . SER A 1 262 ? 3.278 -5.206 -8.212 1.00 94.38 262 SER A C 1
ATOM 2060 O O . SER A 1 262 ? 3.176 -6.436 -8.160 1.00 94.38 262 SER A O 1
ATOM 2062 N N . LEU A 1 263 ? 2.447 -4.356 -7.625 1.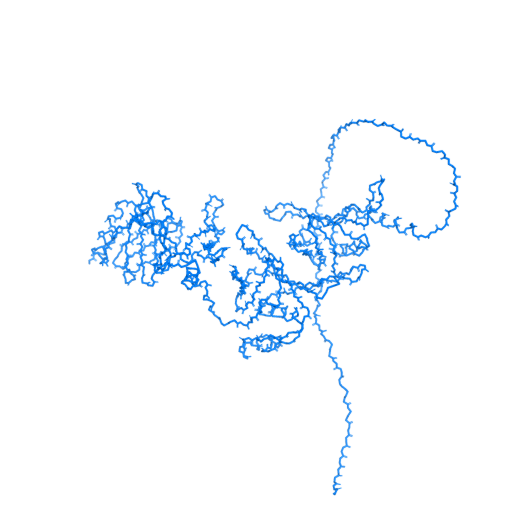00 92.94 263 LEU A N 1
ATOM 2063 C CA . LEU A 1 263 ? 1.294 -4.715 -6.814 1.00 92.94 263 LEU A CA 1
ATOM 2064 C C . LEU A 1 263 ? 0.014 -4.639 -7.651 1.00 92.94 263 LEU A C 1
ATOM 2066 O O . LEU A 1 263 ? -0.032 -3.920 -8.649 1.00 92.94 263 LEU A O 1
ATOM 2070 N N . GLU A 1 264 ? -0.995 -5.408 -7.264 1.00 88.25 264 GLU A N 1
ATOM 2071 C CA . GLU A 1 264 ? -2.349 -5.315 -7.812 1.00 88.25 264 GLU A CA 1
ATOM 2072 C C . GLU A 1 264 ? -3.084 -4.125 -7.178 1.00 88.25 264 GLU A C 1
ATOM 2074 O O . GLU A 1 264 ? -3.504 -3.209 -7.879 1.00 88.25 264 GLU A O 1
ATOM 2079 N N . GLU A 1 265 ? -3.088 -4.068 -5.850 1.00 86.06 265 GLU A N 1
ATOM 2080 C CA . GLU A 1 265 ? -3.535 -2.943 -5.037 1.00 86.06 265 GLU A CA 1
ATOM 2081 C C . GLU A 1 265 ? -2.322 -2.117 -4.564 1.00 86.06 265 GLU A C 1
ATOM 2083 O O . GLU A 1 265 ? -1.404 -2.658 -3.924 1.00 86.06 265 GLU A O 1
ATOM 2088 N N . PRO A 1 266 ? -2.275 -0.804 -4.855 1.00 88.19 266 PRO A N 1
ATOM 2089 C CA . PRO A 1 266 ? -1.157 0.047 -4.471 1.00 88.19 266 PRO A CA 1
ATOM 2090 C C . PRO A 1 266 ? -1.086 0.230 -2.952 1.00 88.19 266 PRO A C 1
ATOM 2092 O O . PRO A 1 266 ? -2.090 0.528 -2.311 1.00 88.19 266 PRO A O 1
ATOM 2095 N N . ILE A 1 267 ? 0.119 0.184 -2.370 1.00 87.38 267 ILE A N 1
ATOM 2096 C CA . ILE A 1 267 ? 0.274 0.640 -0.979 1.00 87.38 267 ILE A CA 1
ATOM 2097 C C . ILE A 1 267 ? 0.084 2.152 -0.909 1.00 87.38 267 ILE A C 1
ATOM 2099 O O . ILE A 1 267 ? 0.548 2.883 -1.789 1.00 87.38 267 ILE A O 1
ATOM 2103 N N . ARG A 1 268 ? -0.561 2.641 0.148 1.00 82.06 268 ARG A N 1
ATOM 2104 C CA . ARG A 1 268 ? -0.807 4.072 0.334 1.00 82.06 268 ARG A CA 1
ATOM 2105 C C . ARG A 1 268 ? 0.147 4.685 1.351 1.00 82.06 268 ARG A C 1
ATOM 2107 O O . ARG A 1 268 ? 0.548 4.067 2.329 1.00 82.06 268 ARG A O 1
ATOM 2114 N N . GLN A 1 269 ? 0.522 5.932 1.111 1.00 81.12 269 GLN A N 1
ATOM 2115 C CA . GLN A 1 269 ? 1.203 6.784 2.077 1.00 81.12 269 GLN A CA 1
ATOM 2116 C C . GLN A 1 269 ? 0.477 8.129 2.083 1.00 81.12 269 GLN A C 1
ATOM 2118 O O . GLN A 1 269 ? 0.665 8.956 1.181 1.00 81.12 269 GLN A O 1
ATOM 2123 N N . GLY A 1 270 ? -0.417 8.312 3.055 1.00 77.81 270 GLY A N 1
ATOM 2124 C CA . GLY A 1 270 ? -1.449 9.343 2.986 1.00 77.81 270 GLY A CA 1
ATOM 2125 C C . GLY A 1 270 ? -2.262 9.208 1.692 1.00 77.81 270 GLY A C 1
ATOM 2126 O O . GLY A 1 270 ? -2.685 8.119 1.310 1.00 77.81 270 GLY A O 1
ATOM 2127 N N . LYS A 1 271 ? -2.403 10.304 0.937 1.00 74.56 271 LYS A N 1
ATOM 2128 C CA . LYS A 1 271 ? -3.167 10.320 -0.328 1.00 74.56 271 LYS A CA 1
ATOM 2129 C C . LYS A 1 271 ? -2.486 9.609 -1.505 1.00 74.56 271 LYS A C 1
ATOM 2131 O O . LYS A 1 271 ? -3.147 9.331 -2.503 1.00 74.56 271 LYS A O 1
ATOM 2136 N N . GLN A 1 272 ? -1.175 9.372 -1.445 1.00 83.75 272 GLN A N 1
ATOM 2137 C CA . GLN A 1 272 ? -0.421 8.842 -2.581 1.00 83.75 272 GLN A CA 1
ATOM 2138 C C . GLN A 1 272 ? -0.411 7.311 -2.562 1.00 83.75 272 GLN A C 1
ATOM 2140 O O . GLN A 1 272 ? 0.096 6.712 -1.618 1.00 83.75 272 GLN A O 1
ATOM 2145 N N . GLY A 1 273 ? -0.906 6.690 -3.634 1.00 88.50 273 GLY A N 1
ATOM 2146 C CA . GLY A 1 273 ? -0.747 5.257 -3.889 1.00 88.50 273 GLY A CA 1
ATOM 2147 C C . GLY A 1 273 ? 0.545 4.944 -4.650 1.00 88.50 273 GLY A C 1
ATOM 2148 O O . GLY A 1 273 ? 0.947 5.695 -5.546 1.00 88.50 273 GLY A O 1
ATOM 2149 N N . TYR A 1 274 ? 1.183 3.825 -4.312 1.00 92.31 274 TYR A N 1
ATOM 2150 C CA . TYR A 1 274 ? 2.365 3.285 -4.976 1.00 92.31 274 TYR A CA 1
ATOM 2151 C C . TYR A 1 274 ? 2.078 1.873 -5.513 1.00 92.31 274 TYR A C 1
ATOM 2153 O O . TYR A 1 274 ? 2.210 0.898 -4.772 1.00 92.31 274 TYR A O 1
ATOM 2161 N N . PRO A 1 275 ? 1.711 1.740 -6.801 1.00 92.94 275 PRO A N 1
ATOM 2162 C CA . PRO A 1 275 ? 1.473 0.434 -7.428 1.00 92.94 275 PRO A CA 1
ATOM 2163 C C . PRO A 1 275 ? 2.772 -0.332 -7.718 1.00 92.94 275 PRO A C 1
ATOM 2165 O O . PRO A 1 275 ? 2.764 -1.550 -7.879 1.00 92.94 275 PRO A O 1
ATOM 2168 N N . HIS A 1 276 ? 3.910 0.368 -7.773 1.00 95.38 276 HIS A N 1
ATOM 2169 C CA . HIS A 1 276 ? 5.217 -0.227 -8.032 1.00 95.38 276 HIS A CA 1
ATOM 2170 C C . HIS A 1 276 ? 6.215 0.198 -6.960 1.00 95.38 276 HIS A C 1
ATOM 2172 O O . HIS A 1 276 ? 6.504 1.388 -6.804 1.00 95.38 276 HIS A O 1
ATOM 2178 N N . LEU A 1 277 ? 6.774 -0.782 -6.256 1.00 95.12 277 LEU A N 1
ATOM 2179 C CA . LEU A 1 277 ? 7.870 -0.577 -5.320 1.00 95.12 277 LEU A CA 1
ATOM 2180 C C . LEU A 1 277 ? 9.184 -0.744 -6.064 1.00 95.12 277 LEU A C 1
ATOM 2182 O O . LEU A 1 277 ? 9.376 -1.739 -6.757 1.00 95.12 277 LEU A O 1
ATOM 2186 N N . VAL A 1 278 ? 10.093 0.212 -5.923 1.00 95.25 278 VAL A N 1
ATOM 2187 C CA . VAL A 1 278 ? 11.368 0.209 -6.642 1.00 95.25 278 VAL A CA 1
ATOM 2188 C C . VAL A 1 278 ? 12.499 0.187 -5.633 1.00 95.25 278 VAL A C 1
ATOM 2190 O O . VAL A 1 278 ? 12.807 1.213 -5.032 1.00 95.25 278 VAL A O 1
ATOM 2193 N N . LEU A 1 279 ? 13.133 -0.969 -5.475 1.00 95.12 279 LEU A N 1
ATOM 2194 C CA . LEU A 1 279 ? 14.285 -1.181 -4.609 1.00 95.12 279 LEU A CA 1
ATOM 2195 C C . LEU A 1 279 ? 15.571 -1.090 -5.431 1.00 95.12 279 LEU A C 1
ATOM 2197 O O . LEU A 1 279 ? 15.771 -1.841 -6.379 1.00 95.12 279 LEU A O 1
ATOM 2201 N N . GLN A 1 280 ? 16.459 -0.165 -5.093 1.00 93.38 280 GLN A N 1
ATOM 2202 C CA . GLN A 1 280 ? 17.795 -0.092 -5.671 1.00 93.38 280 GLN A CA 1
ATOM 2203 C C . GLN A 1 280 ? 18.767 -0.908 -4.817 1.00 93.38 280 GLN A C 1
ATOM 2205 O O . GLN A 1 280 ? 18.873 -0.687 -3.610 1.00 93.38 280 GLN A O 1
ATOM 2210 N N . LEU A 1 281 ? 19.480 -1.825 -5.465 1.00 92.62 281 LEU A N 1
ATOM 2211 C CA . LEU A 1 281 ? 20.442 -2.744 -4.864 1.00 92.62 281 LEU A CA 1
ATOM 2212 C C . LEU A 1 281 ? 21.828 -2.501 -5.463 1.00 92.62 281 LEU A C 1
ATOM 2214 O O . LEU A 1 281 ? 21.972 -2.412 -6.688 1.00 92.62 281 LEU A O 1
ATOM 2218 N N . ALA A 1 282 ? 22.844 -2.423 -4.610 1.00 89.12 282 ALA A N 1
ATOM 2219 C CA . ALA A 1 282 ? 24.235 -2.463 -5.044 1.00 89.12 282 ALA A CA 1
ATOM 2220 C C . ALA A 1 282 ? 24.618 -3.900 -5.439 1.00 89.12 282 ALA A C 1
ATOM 2222 O O . ALA A 1 282 ? 24.083 -4.864 -4.892 1.00 89.12 282 ALA A O 1
ATOM 2223 N N . ARG A 1 283 ? 25.546 -4.065 -6.389 1.00 84.44 283 ARG A N 1
ATOM 2224 C CA . ARG A 1 283 ? 26.119 -5.375 -6.765 1.00 84.44 283 ARG A CA 1
ATOM 2225 C C . ARG A 1 283 ? 27.216 -5.819 -5.786 1.00 84.44 283 ARG A C 1
ATOM 2227 O O . ARG A 1 283 ? 28.264 -6.293 -6.212 1.00 84.44 283 ARG A O 1
ATOM 2234 N N . ASP A 1 284 ? 26.967 -5.670 -4.493 1.00 86.81 284 ASP A N 1
ATOM 2235 C CA . ASP A 1 284 ? 27.898 -6.112 -3.459 1.00 86.81 284 ASP A CA 1
ATOM 2236 C C . ASP A 1 284 ? 27.715 -7.614 -3.201 1.00 86.81 284 ASP A C 1
ATOM 2238 O O . ASP A 1 284 ? 26.612 -8.158 -3.349 1.00 86.81 284 ASP A O 1
ATOM 2242 N N . GLU A 1 285 ? 28.801 -8.297 -2.839 1.00 85.88 285 GLU A N 1
ATOM 2243 C CA . GLU A 1 285 ? 28.722 -9.668 -2.337 1.00 85.88 285 GLU A CA 1
ATOM 2244 C C . GLU A 1 285 ? 28.279 -9.650 -0.878 1.00 85.88 285 GLU A C 1
ATOM 2246 O O . GLU A 1 285 ? 28.882 -8.985 -0.035 1.00 85.88 285 GLU A O 1
ATOM 2251 N N . VAL A 1 286 ? 27.212 -10.386 -0.582 1.00 88.69 286 VAL A N 1
ATOM 2252 C CA . VAL A 1 286 ? 26.624 -10.448 0.755 1.00 88.69 286 VAL A CA 1
ATOM 2253 C C . VAL A 1 286 ? 26.392 -11.891 1.177 1.00 88.69 286 VAL A C 1
ATOM 2255 O O . VAL A 1 286 ? 26.287 -12.798 0.347 1.00 88.69 286 VAL A O 1
ATOM 2258 N N . HIS A 1 287 ? 26.280 -12.083 2.489 1.00 86.88 287 HIS A N 1
ATOM 2259 C CA . HIS A 1 287 ? 25.834 -13.329 3.094 1.00 86.88 287 HIS A CA 1
ATOM 2260 C C . HIS A 1 287 ? 24.482 -13.087 3.756 1.00 86.88 287 HIS A C 1
ATOM 2262 O O . HIS A 1 287 ? 24.364 -12.186 4.586 1.00 86.88 287 HIS A O 1
ATOM 2268 N N . ILE A 1 288 ? 23.480 -13.875 3.377 1.00 87.44 288 ILE A N 1
ATOM 2269 C CA . ILE A 1 288 ? 22.134 -13.809 3.945 1.00 87.44 288 ILE A CA 1
ATOM 2270 C C . ILE A 1 288 ? 21.802 -15.186 4.510 1.00 87.44 288 ILE A C 1
ATOM 2272 O O . ILE A 1 288 ? 21.845 -16.188 3.789 1.00 87.44 288 ILE A O 1
ATOM 2276 N N . ASP A 1 289 ? 21.481 -15.215 5.800 1.00 86.56 289 ASP A N 1
ATOM 2277 C CA . ASP A 1 289 ? 21.054 -16.425 6.489 1.00 86.56 289 ASP A CA 1
ATOM 2278 C C . ASP A 1 289 ? 19.537 -16.597 6.329 1.00 86.56 289 ASP A C 1
ATOM 2280 O O . ASP A 1 289 ? 18.749 -15.671 6.540 1.00 86.56 289 ASP A O 1
ATOM 2284 N N . VAL A 1 290 ? 19.130 -17.797 5.923 1.00 86.12 290 VAL A N 1
ATOM 2285 C CA . VAL A 1 290 ? 17.742 -18.180 5.680 1.00 86.12 290 VAL A CA 1
ATOM 2286 C C . VAL A 1 290 ? 17.265 -19.061 6.820 1.00 86.12 290 VAL A C 1
ATOM 2288 O O . VAL A 1 290 ? 17.768 -20.154 7.072 1.00 86.12 290 VAL A O 1
ATOM 2291 N N . ASN A 1 291 ? 16.229 -18.594 7.493 1.00 83.94 291 ASN A N 1
ATOM 2292 C CA . ASN A 1 291 ? 15.724 -19.143 8.733 1.00 83.94 291 ASN A CA 1
ATOM 2293 C C . ASN A 1 291 ? 14.626 -20.191 8.502 1.00 83.94 291 ASN A C 1
ATOM 2295 O O . ASN A 1 291 ? 13.501 -20.058 8.989 1.00 83.94 291 ASN A O 1
ATOM 2299 N N . LEU A 1 292 ? 14.952 -21.225 7.730 1.00 81.38 292 LEU A N 1
ATOM 2300 C CA . LEU A 1 292 ? 14.064 -22.350 7.431 1.00 81.38 292 LEU A CA 1
ATOM 2301 C C . LEU A 1 292 ? 14.601 -23.640 8.033 1.00 81.38 292 LEU A C 1
ATOM 2303 O O . LEU A 1 292 ? 15.807 -23.835 8.166 1.00 81.38 292 LEU A O 1
ATOM 2307 N N . THR A 1 293 ? 13.699 -24.560 8.362 1.00 78.50 293 THR A N 1
ATOM 2308 C CA . THR A 1 293 ? 14.109 -25.908 8.770 1.00 78.50 293 THR A CA 1
ATOM 2309 C C . THR A 1 293 ? 14.647 -26.701 7.574 1.00 78.50 293 THR A C 1
ATOM 2311 O O . THR A 1 293 ? 14.255 -26.476 6.427 1.00 78.50 293 THR A O 1
ATOM 2314 N N . ALA A 1 294 ? 15.513 -27.690 7.825 1.00 75.94 294 ALA A N 1
ATOM 2315 C CA . ALA A 1 294 ? 16.096 -28.523 6.767 1.00 75.94 294 ALA A CA 1
ATOM 2316 C C . ALA A 1 294 ? 15.038 -29.225 5.888 1.00 75.94 294 ALA A C 1
ATOM 2318 O O . ALA A 1 294 ? 15.263 -29.441 4.698 1.00 75.94 294 ALA A O 1
ATOM 2319 N N . ASP A 1 295 ? 13.869 -29.554 6.446 1.00 76.19 295 ASP A N 1
ATOM 2320 C CA . ASP A 1 295 ? 12.774 -30.180 5.698 1.00 76.19 295 ASP A CA 1
ATOM 2321 C C . ASP A 1 295 ? 11.986 -29.186 4.834 1.00 76.19 295 ASP A C 1
ATOM 2323 O O . ASP A 1 295 ? 11.466 -29.561 3.784 1.00 76.19 295 ASP A O 1
ATOM 2327 N N . GLU A 1 296 ? 11.928 -27.910 5.219 1.00 75.81 296 GLU A N 1
ATOM 2328 C CA . GLU A 1 296 ? 11.358 -26.846 4.387 1.00 75.81 296 GLU A CA 1
ATOM 2329 C C . GLU A 1 296 ? 12.302 -26.461 3.252 1.00 75.81 296 GLU A C 1
ATOM 2331 O O . GLU A 1 296 ? 11.847 -26.263 2.130 1.00 75.81 296 GLU A O 1
ATOM 2336 N N . ILE A 1 297 ? 13.613 -26.447 3.506 1.00 76.94 297 ILE A N 1
ATOM 2337 C CA . ILE A 1 297 ? 14.640 -26.199 2.485 1.00 76.94 297 ILE A CA 1
ATOM 2338 C C . ILE A 1 297 ? 14.558 -27.235 1.354 1.00 76.94 297 ILE A C 1
ATOM 2340 O O . ILE A 1 297 ? 14.619 -26.877 0.176 1.00 76.94 297 ILE A O 1
ATOM 2344 N N . LYS A 1 298 ? 14.326 -28.514 1.687 1.00 75.81 298 LYS A N 1
ATOM 2345 C CA . LYS A 1 298 ? 14.134 -29.582 0.689 1.00 75.81 298 LYS A CA 1
ATOM 2346 C C . LYS A 1 298 ? 12.976 -29.303 -0.275 1.00 75.81 298 LYS A C 1
ATOM 2348 O O . LYS A 1 298 ? 13.048 -29.743 -1.419 1.00 75.81 298 LYS A O 1
ATOM 2353 N N . LYS A 1 299 ? 11.942 -28.557 0.141 1.00 77.75 299 LYS A N 1
ATOM 2354 C CA . LYS A 1 299 ? 10.802 -28.194 -0.725 1.00 77.75 299 LYS A CA 1
ATOM 2355 C C . LYS A 1 299 ? 11.192 -27.240 -1.854 1.00 77.75 299 LYS A C 1
ATOM 2357 O O . LYS A 1 299 ? 10.489 -27.175 -2.855 1.00 77.75 299 LYS A O 1
ATOM 2362 N N . TYR A 1 300 ? 12.302 -26.518 -1.710 1.00 78.50 300 TYR A N 1
ATOM 2363 C CA . TYR A 1 300 ? 12.799 -25.576 -2.714 1.00 78.50 300 TYR A CA 1
ATOM 2364 C C . TYR A 1 300 ? 13.795 -26.213 -3.695 1.00 78.50 300 TYR A C 1
ATOM 2366 O O . TYR A 1 300 ? 14.491 -25.498 -4.419 1.00 78.50 300 TYR A O 1
ATOM 2374 N N . ASN A 1 301 ? 13.864 -27.550 -3.739 1.00 72.31 301 ASN A N 1
ATOM 2375 C CA . ASN A 1 301 ? 14.661 -28.335 -4.688 1.00 72.31 301 ASN A CA 1
ATOM 2376 C C . ASN A 1 301 ? 16.132 -27.883 -4.782 1.00 72.31 301 ASN A C 1
ATOM 2378 O O . ASN A 1 301 ? 16.700 -27.835 -5.867 1.00 72.31 301 ASN A O 1
ATOM 2382 N N . GLY A 1 302 ? 16.732 -27.505 -3.648 1.00 72.75 302 GLY A N 1
ATOM 2383 C CA . GLY A 1 302 ? 18.136 -27.088 -3.575 1.00 72.75 302 GLY A CA 1
ATOM 2384 C C . GLY A 1 302 ? 18.434 -25.661 -4.047 1.00 72.75 302 GLY A C 1
ATOM 2385 O O . GLY A 1 302 ? 19.597 -25.292 -4.071 1.00 72.75 302 GLY A O 1
ATOM 2386 N N . ASN A 1 303 ? 17.428 -24.846 -4.387 1.00 80.06 303 ASN A N 1
ATOM 2387 C CA . ASN A 1 303 ? 17.644 -23.454 -4.817 1.00 80.06 303 ASN A CA 1
ATOM 2388 C C . ASN A 1 303 ? 17.811 -22.464 -3.655 1.00 80.06 303 ASN A C 1
ATOM 2390 O O . ASN A 1 303 ? 18.315 -21.358 -3.843 1.00 80.06 303 ASN A O 1
ATOM 2394 N N . ILE A 1 304 ? 17.341 -22.840 -2.466 1.00 83.38 304 ILE A N 1
ATOM 2395 C CA . ILE A 1 304 ? 17.513 -22.073 -1.233 1.00 83.38 304 ILE A CA 1
ATOM 2396 C C . ILE A 1 304 ? 18.427 -22.882 -0.318 1.00 83.38 304 ILE A C 1
ATOM 2398 O O . ILE A 1 304 ? 18.235 -24.086 -0.156 1.00 83.38 304 ILE A O 1
ATOM 2402 N N . HIS A 1 305 ? 19.397 -22.213 0.295 1.00 82.00 305 HIS A N 1
ATOM 2403 C CA . HIS A 1 305 ? 20.295 -22.791 1.291 1.00 82.00 305 HIS A CA 1
ATOM 2404 C C . HIS A 1 305 ? 20.187 -22.006 2.599 1.00 82.00 305 HIS A C 1
ATOM 2406 O O . HIS A 1 305 ? 19.815 -20.837 2.576 1.00 82.00 305 HIS A O 1
ATOM 2412 N N . GLU A 1 306 ? 20.548 -22.633 3.723 1.00 83.94 306 GLU A N 1
ATOM 2413 C CA . GLU A 1 306 ? 20.570 -21.982 5.046 1.00 83.94 306 GLU A CA 1
ATOM 2414 C C . GLU A 1 306 ? 21.439 -20.720 5.048 1.00 83.94 306 GLU A C 1
ATOM 2416 O O . GLU A 1 306 ? 21.096 -19.735 5.688 1.00 83.94 306 GLU A O 1
ATOM 2421 N N . ARG A 1 307 ? 22.525 -20.717 4.273 1.00 85.69 307 ARG A N 1
ATOM 2422 C CA . ARG A 1 307 ? 23.358 -19.538 4.058 1.00 85.69 307 ARG A CA 1
ATOM 2423 C C . ARG A 1 307 ? 23.562 -19.314 2.572 1.00 85.69 307 ARG A C 1
ATOM 2425 O O . ARG A 1 307 ? 24.232 -20.100 1.903 1.00 85.69 307 ARG A O 1
ATOM 2432 N N . MET A 1 308 ? 23.000 -18.229 2.059 1.00 87.06 308 MET A N 1
ATOM 2433 C CA . MET A 1 308 ? 23.178 -17.810 0.675 1.00 87.06 308 MET A CA 1
ATOM 2434 C C . MET A 1 308 ? 24.301 -16.783 0.583 1.00 87.06 308 MET A C 1
ATOM 2436 O O . MET A 1 308 ? 24.349 -15.832 1.360 1.00 87.06 308 MET A O 1
ATOM 2440 N N . SER A 1 309 ? 25.216 -16.988 -0.364 1.00 87.75 309 SER A N 1
ATOM 2441 C CA . SER A 1 309 ? 26.370 -16.112 -0.595 1.00 87.75 309 SER A CA 1
ATOM 2442 C C . SER A 1 309 ? 26.472 -15.774 -2.075 1.00 87.75 309 SER A C 1
ATOM 2444 O O . SER A 1 309 ? 26.288 -16.655 -2.913 1.00 87.75 309 SER A O 1
ATOM 2446 N N . GLY A 1 310 ? 26.754 -14.515 -2.397 1.00 89.44 310 GLY A N 1
ATOM 2447 C CA . GLY A 1 310 ? 26.852 -14.044 -3.777 1.00 89.44 310 GLY A CA 1
ATOM 2448 C C . GLY A 1 310 ? 26.357 -12.613 -3.946 1.00 89.44 310 GLY A C 1
ATOM 2449 O O . GLY A 1 310 ? 26.204 -11.870 -2.978 1.00 89.44 310 GLY A O 1
ATOM 2450 N N . SER A 1 311 ? 26.104 -12.227 -5.196 1.00 91.12 311 SER A N 1
ATOM 2451 C CA . SER A 1 311 ? 25.654 -10.875 -5.533 1.00 91.12 311 SER A CA 1
ATOM 2452 C C . SER A 1 311 ? 24.260 -10.591 -4.964 1.00 91.12 311 SER A C 1
ATOM 2454 O O . SER A 1 311 ? 23.307 -11.317 -5.266 1.00 91.12 311 SER A O 1
ATOM 2456 N N . LEU A 1 312 ? 24.121 -9.511 -4.188 1.00 91.00 312 LEU A N 1
ATOM 2457 C CA . LEU A 1 312 ? 22.868 -9.136 -3.524 1.00 91.00 312 LEU A CA 1
ATOM 2458 C C . LEU A 1 312 ? 21.642 -9.112 -4.465 1.00 91.00 312 LEU A C 1
ATOM 2460 O O . LEU A 1 312 ? 20.632 -9.721 -4.110 1.00 91.00 312 LEU A O 1
ATOM 2464 N N . PRO A 1 313 ? 21.684 -8.512 -5.674 1.00 92.75 313 PRO A N 1
ATOM 2465 C CA . PRO A 1 313 ? 20.534 -8.513 -6.578 1.00 92.75 313 PRO A CA 1
ATOM 2466 C C . PRO A 1 313 ? 20.096 -9.921 -7.010 1.00 92.75 313 PRO A C 1
ATOM 2468 O O . PRO A 1 313 ? 18.902 -10.167 -7.173 1.00 92.75 313 PRO A O 1
ATOM 2471 N N . GLN A 1 314 ? 21.042 -10.857 -7.153 1.00 91.00 314 GLN A N 1
ATOM 2472 C CA . GLN A 1 314 ? 20.750 -12.249 -7.513 1.00 91.00 314 GLN A CA 1
ATOM 2473 C C . GLN A 1 314 ? 20.174 -13.033 -6.334 1.00 91.00 314 GLN A C 1
ATOM 2475 O O . GLN A 1 314 ? 19.228 -13.802 -6.517 1.00 91.00 314 GLN A O 1
ATOM 2480 N N . ILE A 1 315 ? 20.688 -12.806 -5.120 1.00 91.25 315 ILE A N 1
ATOM 2481 C CA . ILE A 1 315 ? 20.118 -13.409 -3.910 1.00 91.25 315 ILE A CA 1
ATOM 2482 C C . ILE A 1 315 ? 18.684 -12.912 -3.716 1.00 91.25 315 ILE A C 1
ATOM 2484 O O . ILE A 1 315 ? 17.781 -13.732 -3.593 1.00 91.25 315 ILE A O 1
ATOM 2488 N N . VAL A 1 316 ? 18.442 -11.598 -3.786 1.00 91.50 316 VAL A N 1
ATOM 2489 C CA . VAL A 1 316 ? 17.091 -11.023 -3.662 1.00 91.50 316 VAL A CA 1
ATOM 2490 C C . VAL A 1 316 ? 16.148 -11.599 -4.721 1.00 91.50 316 VAL A C 1
ATOM 2492 O O . VAL A 1 316 ? 15.057 -12.051 -4.383 1.00 91.50 316 VAL A O 1
ATOM 2495 N N . ALA A 1 317 ? 16.567 -11.671 -5.988 1.00 91.81 317 ALA A N 1
ATOM 2496 C CA . ALA A 1 317 ? 15.750 -12.272 -7.041 1.00 91.81 317 ALA A CA 1
ATOM 2497 C C . ALA A 1 317 ? 15.434 -13.754 -6.775 1.00 91.81 317 ALA A C 1
ATOM 2499 O O . ALA A 1 317 ? 14.302 -14.187 -6.985 1.00 91.81 317 ALA A O 1
ATOM 2500 N N . THR A 1 318 ? 16.404 -14.523 -6.278 1.00 90.81 318 THR A N 1
ATOM 2501 C CA . THR A 1 318 ? 16.230 -15.943 -5.941 1.00 90.81 318 THR A CA 1
ATOM 2502 C C . THR A 1 318 ? 15.256 -16.114 -4.776 1.00 90.81 318 THR A C 1
ATOM 2504 O O . THR A 1 318 ? 14.283 -16.858 -4.890 1.00 90.81 318 THR A O 1
ATOM 2507 N N . LEU A 1 319 ? 15.447 -15.362 -3.691 1.00 89.56 319 LEU A N 1
ATOM 2508 C CA . LEU A 1 319 ? 14.569 -15.386 -2.522 1.00 89.56 319 LEU A CA 1
ATOM 2509 C C . LEU A 1 319 ? 13.126 -15.043 -2.899 1.00 89.56 319 LEU A C 1
ATOM 2511 O O . LEU A 1 319 ? 12.211 -15.795 -2.579 1.00 89.56 319 LEU A O 1
ATOM 2515 N N . PHE A 1 320 ? 12.918 -13.960 -3.650 1.00 89.69 320 PHE A N 1
ATOM 2516 C CA . PHE A 1 320 ? 11.582 -13.544 -4.077 1.00 89.69 320 PHE A CA 1
ATOM 2517 C C . PHE A 1 320 ? 10.951 -14.539 -5.059 1.00 89.69 320 PHE A C 1
ATOM 2519 O O . PHE A 1 320 ? 9.743 -14.768 -5.008 1.00 89.69 320 PHE A O 1
ATOM 2526 N N . LYS A 1 321 ? 11.744 -15.177 -5.928 1.00 89.69 321 LYS A N 1
ATOM 2527 C CA . LYS A 1 321 ? 11.243 -16.195 -6.859 1.00 89.69 321 LYS A CA 1
ATOM 2528 C C . LYS A 1 321 ? 10.732 -17.434 -6.129 1.00 89.69 321 LYS A C 1
ATOM 2530 O O . LYS A 1 321 ? 9.643 -17.915 -6.434 1.00 89.69 321 LYS A O 1
ATOM 2535 N N . PHE A 1 322 ? 11.519 -17.954 -5.189 1.00 87.38 322 PHE A N 1
ATOM 2536 C CA . PHE A 1 322 ? 11.239 -19.239 -4.555 1.00 87.38 322 PHE A CA 1
ATOM 2537 C C . PHE A 1 322 ? 10.355 -19.114 -3.312 1.00 87.38 322 PHE A C 1
ATOM 2539 O O . PHE A 1 322 ? 9.389 -19.861 -3.213 1.00 87.38 322 PHE A O 1
ATOM 2546 N N . ILE A 1 323 ? 10.609 -18.154 -2.415 1.00 83.19 323 ILE A N 1
ATOM 2547 C CA . ILE A 1 323 ? 9.812 -17.979 -1.185 1.00 83.19 323 ILE A CA 1
ATOM 2548 C C . ILE A 1 323 ? 8.413 -17.457 -1.517 1.00 83.19 323 ILE A C 1
ATOM 2550 O O . ILE A 1 323 ? 7.426 -17.961 -0.991 1.00 83.19 323 ILE A O 1
ATOM 2554 N N . MET A 1 324 ? 8.305 -16.476 -2.419 1.00 83.81 324 MET A N 1
ATOM 2555 C CA . MET A 1 324 ? 7.000 -15.895 -2.766 1.00 83.81 324 MET A CA 1
ATOM 2556 C C . MET A 1 324 ? 6.274 -16.669 -3.870 1.00 83.81 324 MET A C 1
ATOM 2558 O O . MET A 1 324 ? 5.095 -16.421 -4.120 1.00 83.81 324 MET A O 1
ATOM 2562 N N . GLY A 1 325 ? 6.975 -17.558 -4.583 1.00 82.38 325 GLY A N 1
ATOM 2563 C CA . GLY A 1 325 ? 6.431 -18.293 -5.728 1.00 82.38 325 GLY A CA 1
ATOM 2564 C C . GLY A 1 325 ? 6.064 -17.406 -6.925 1.00 82.38 325 GLY A C 1
ATOM 2565 O O . GLY A 1 325 ? 5.241 -17.797 -7.753 1.00 82.38 325 GLY A O 1
ATOM 2566 N N . LYS A 1 326 ? 6.630 -16.194 -7.024 1.00 83.19 326 LYS A N 1
ATOM 2567 C CA . LYS A 1 326 ? 6.334 -15.232 -8.099 1.00 83.19 326 LYS A CA 1
ATOM 2568 C C . LYS A 1 326 ? 7.446 -15.220 -9.143 1.00 83.19 326 LYS A C 1
ATOM 2570 O O . LYS A 1 326 ? 8.628 -15.312 -8.829 1.00 83.19 326 LYS A O 1
ATOM 2575 N N . LYS A 1 327 ? 7.077 -15.074 -10.418 1.00 86.88 327 LYS A N 1
ATOM 2576 C CA . LYS A 1 327 ? 8.059 -14.971 -11.507 1.00 86.88 327 LYS A CA 1
ATOM 2577 C C . LYS A 1 327 ? 8.814 -13.640 -11.409 1.00 86.88 327 LYS A C 1
ATOM 2579 O O . LYS A 1 327 ? 8.193 -12.581 -11.312 1.00 86.88 327 LYS A O 1
ATOM 2584 N N . VAL A 1 328 ? 10.143 -13.716 -11.477 1.00 91.62 328 VAL A N 1
ATOM 2585 C CA . VAL A 1 328 ? 11.039 -12.556 -11.568 1.00 91.62 328 VAL A CA 1
ATOM 2586 C C . VAL A 1 328 ? 11.498 -12.415 -13.017 1.00 91.62 328 VAL A C 1
ATOM 2588 O O . VAL A 1 328 ? 12.136 -13.317 -13.556 1.00 91.62 328 VAL A O 1
ATOM 2591 N N . TYR A 1 329 ? 11.150 -11.300 -13.654 1.00 92.38 329 TYR A N 1
ATOM 2592 C CA . TYR A 1 329 ? 11.526 -10.989 -15.033 1.00 92.38 329 TYR A CA 1
ATOM 2593 C C . TYR A 1 329 ? 12.832 -10.196 -15.056 1.00 92.38 329 TYR A C 1
ATOM 2595 O O . TYR A 1 329 ? 13.015 -9.282 -14.259 1.00 92.38 329 TYR A O 1
ATOM 2603 N N . THR A 1 330 ? 13.738 -10.509 -15.973 1.00 90.56 330 THR A N 1
ATOM 2604 C CA . THR A 1 330 ? 14.995 -9.767 -16.148 1.00 90.56 330 THR A CA 1
ATOM 2605 C C . THR A 1 330 ? 14.907 -8.812 -17.338 1.00 90.56 330 THR A C 1
ATOM 2607 O O . THR A 1 330 ? 13.924 -8.820 -18.087 1.00 90.56 330 THR A O 1
ATOM 2610 N N . SER A 1 331 ? 15.928 -7.970 -17.527 1.00 82.31 331 SER A N 1
ATOM 2611 C CA . SER A 1 331 ? 16.063 -7.169 -18.749 1.00 82.31 331 SER A CA 1
ATOM 2612 C C . SER A 1 331 ? 15.928 -8.066 -19.994 1.00 82.31 331 SER A C 1
ATOM 2614 O O . SER A 1 331 ? 16.432 -9.189 -20.012 1.00 82.31 331 SER A O 1
ATOM 2616 N N . GLY A 1 332 ? 15.222 -7.598 -21.029 1.00 79.44 332 GLY A N 1
ATOM 2617 C CA . GLY A 1 332 ? 14.955 -8.365 -22.254 1.00 79.44 332 GLY A CA 1
ATOM 2618 C C . GLY A 1 332 ? 16.155 -8.447 -23.206 1.00 79.44 332 GLY A C 1
ATOM 2619 O O . GLY A 1 332 ? 17.258 -8.012 -22.880 1.00 79.44 332 GLY A O 1
ATOM 2620 N N . LYS A 1 333 ? 15.952 -8.988 -24.412 1.00 83.81 333 LYS A N 1
ATOM 2621 C CA . LYS A 1 333 ? 17.000 -9.093 -25.453 1.00 83.81 333 LYS A CA 1
ATOM 2622 C C . LYS A 1 333 ? 17.348 -7.755 -26.130 1.00 83.81 333 LYS A C 1
ATOM 2624 O O . LYS A 1 333 ? 18.218 -7.728 -26.988 1.00 83.81 333 LYS A O 1
ATOM 2629 N N . PHE A 1 334 ? 16.658 -6.672 -25.773 1.00 89.50 334 PHE A N 1
ATOM 2630 C CA . PHE A 1 334 ? 16.920 -5.343 -26.312 1.00 89.50 334 PHE A CA 1
ATOM 2631 C C . PHE A 1 334 ? 18.323 -4.855 -25.931 1.00 89.50 334 PHE A C 1
ATOM 2633 O O . PHE A 1 334 ? 18.718 -4.941 -24.765 1.00 89.50 334 PHE A O 1
ATOM 2640 N N . THR A 1 335 ? 19.034 -4.309 -26.912 1.00 88.88 335 THR A N 1
ATOM 2641 C CA . THR A 1 335 ? 20.350 -3.690 -26.752 1.00 88.88 335 THR A CA 1
ATOM 2642 C C . THR A 1 335 ? 20.353 -2.332 -27.436 1.00 88.88 335 THR A C 1
ATOM 2644 O O . THR A 1 335 ? 19.936 -2.217 -28.584 1.00 88.88 335 THR A O 1
ATOM 2647 N N . THR A 1 336 ? 20.813 -1.308 -26.729 1.00 88.81 336 THR A N 1
ATOM 2648 C CA . THR A 1 336 ? 21.028 0.037 -27.260 1.00 88.81 336 THR A CA 1
ATOM 2649 C C . THR A 1 336 ? 22.240 0.072 -28.180 1.00 88.81 336 THR A C 1
ATOM 2651 O O . THR A 1 336 ? 23.072 -0.838 -28.173 1.00 88.81 336 THR A O 1
ATOM 2654 N N . HIS A 1 337 ? 22.413 1.179 -28.901 1.00 86.44 337 HIS A N 1
ATOM 2655 C CA . HIS A 1 337 ? 23.621 1.429 -29.691 1.00 86.44 337 HIS A CA 1
ATOM 2656 C C . HIS A 1 337 ? 24.899 1.386 -28.824 1.00 86.44 337 HIS A C 1
ATOM 2658 O O . HIS A 1 337 ? 25.981 1.041 -29.298 1.00 86.44 337 HIS A O 1
ATOM 2664 N N . SER A 1 338 ? 24.792 1.733 -27.539 1.00 84.38 338 SER A N 1
ATOM 2665 C CA . SER A 1 338 ? 25.892 1.656 -26.568 1.00 84.38 338 SER A CA 1
ATOM 2666 C C . SER A 1 338 ? 26.083 0.274 -25.924 1.00 84.38 338 SER A C 1
ATOM 2668 O O . SER A 1 338 ? 27.008 0.117 -25.132 1.00 84.38 338 SER A O 1
ATOM 2670 N N . GLY A 1 339 ? 25.254 -0.721 -26.256 1.00 83.62 339 GLY A N 1
ATOM 2671 C CA . GLY A 1 339 ? 25.305 -2.067 -25.671 1.00 83.62 339 GLY A CA 1
ATOM 2672 C C . GLY A 1 339 ? 24.625 -2.199 -24.301 1.00 83.62 339 GLY A C 1
ATOM 2673 O O . GLY A 1 339 ? 24.721 -3.247 -23.667 1.00 83.62 339 GLY A O 1
ATOM 2674 N N . ASP A 1 340 ? 23.922 -1.162 -23.841 1.00 88.00 340 ASP A N 1
ATOM 2675 C CA . ASP A 1 340 ? 23.094 -1.204 -22.634 1.00 88.00 340 ASP A CA 1
ATOM 2676 C C . ASP A 1 340 ? 21.727 -1.848 -22.935 1.00 88.00 340 ASP A C 1
ATOM 2678 O O . ASP A 1 340 ? 21.288 -1.919 -24.077 1.00 88.00 340 ASP A O 1
ATOM 2682 N N . ARG A 1 341 ? 20.991 -2.284 -21.908 1.00 88.56 341 ARG A N 1
ATOM 2683 C CA . ARG A 1 341 ? 19.666 -2.928 -22.077 1.00 88.56 341 ARG A CA 1
ATOM 2684 C C . ARG A 1 341 ? 18.487 -1.979 -21.854 1.00 88.56 341 ARG A C 1
ATOM 2686 O O . ARG A 1 341 ? 17.347 -2.420 -21.714 1.00 88.56 341 ARG A O 1
ATOM 2693 N N . ALA A 1 342 ? 18.762 -0.681 -21.746 1.00 92.06 342 ALA A N 1
ATOM 2694 C CA . ALA A 1 342 ? 17.767 0.325 -21.408 1.00 92.06 342 ALA A CA 1
ATOM 2695 C C . ALA A 1 342 ? 18.153 1.706 -21.946 1.00 92.06 342 ALA A C 1
ATOM 2697 O O . ALA A 1 342 ? 19.332 2.025 -22.094 1.00 92.06 342 ALA A O 1
ATOM 2698 N N . VAL A 1 343 ? 17.148 2.538 -22.203 1.00 92.62 343 VAL A N 1
ATOM 2699 C CA . VAL A 1 343 ? 17.282 3.847 -22.848 1.00 92.62 343 VAL A CA 1
ATOM 2700 C C . VAL A 1 343 ? 17.091 4.955 -21.816 1.00 92.62 343 VAL A C 1
ATOM 2702 O O . VAL A 1 343 ? 16.090 4.987 -21.100 1.00 92.62 343 VAL A O 1
ATOM 2705 N N . LYS A 1 344 ? 18.032 5.900 -21.740 1.00 92.94 344 LYS A N 1
ATOM 2706 C CA . LYS A 1 344 ? 17.876 7.105 -20.908 1.00 92.94 344 LYS A CA 1
ATOM 2707 C C . LYS A 1 344 ? 16.853 8.040 -21.552 1.00 92.94 344 LYS A C 1
ATOM 2709 O O . LYS A 1 344 ? 16.979 8.365 -22.729 1.00 92.94 344 LYS A O 1
ATOM 2714 N N . CYS A 1 345 ? 15.858 8.467 -20.783 1.00 93.19 345 CYS A N 1
ATOM 2715 C CA . CYS A 1 345 ? 14.789 9.353 -21.246 1.00 93.19 345 CYS A CA 1
ATOM 2716 C C . CYS A 1 345 ? 14.199 10.143 -20.071 1.00 93.19 345 CYS A C 1
ATOM 2718 O O . CYS A 1 345 ? 14.621 9.980 -18.926 1.00 93.19 345 CYS A O 1
ATOM 2720 N N . ALA A 1 346 ? 13.222 10.998 -20.339 1.00 93.56 346 ALA A N 1
ATOM 2721 C CA . ALA A 1 346 ? 12.461 11.696 -19.317 1.00 93.56 346 ALA A CA 1
ATOM 2722 C C . ALA A 1 346 ? 10.959 11.483 -19.516 1.00 93.56 346 ALA A C 1
ATOM 2724 O O . ALA A 1 346 ? 10.472 11.406 -20.638 1.00 93.56 346 ALA A O 1
ATOM 2725 N N . VAL A 1 347 ? 10.215 11.418 -18.416 1.00 92.56 347 VAL A N 1
ATOM 2726 C CA . VAL A 1 347 ? 8.750 11.481 -18.430 1.00 92.56 347 VAL A CA 1
ATOM 2727 C C . VAL A 1 347 ? 8.356 12.745 -17.687 1.00 92.56 347 VAL A C 1
ATOM 2729 O O . VAL A 1 347 ? 8.751 12.959 -16.535 1.00 92.56 347 VAL A O 1
ATOM 2732 N N . LYS A 1 348 ? 7.587 13.615 -18.349 1.00 88.44 348 LYS A N 1
ATOM 2733 C CA . LYS A 1 348 ? 7.297 14.972 -17.858 1.00 88.44 348 LYS A CA 1
ATOM 2734 C C . LYS A 1 348 ? 8.617 15.701 -17.533 1.00 88.44 348 LYS A C 1
ATOM 2736 O O . LYS A 1 348 ? 9.508 15.764 -18.371 1.00 88.44 348 LYS A O 1
ATOM 2741 N N . ALA A 1 349 ? 8.764 16.229 -16.318 1.00 87.25 349 ALA A N 1
ATOM 2742 C CA . ALA A 1 349 ? 9.971 16.924 -15.861 1.00 87.25 349 ALA A CA 1
ATOM 2743 C C . ALA A 1 349 ? 10.999 16.009 -15.157 1.00 87.25 349 ALA A C 1
ATOM 2745 O O . ALA A 1 349 ? 11.963 16.505 -14.579 1.00 87.25 349 ALA A O 1
ATOM 2746 N N . SER A 1 350 ? 10.786 14.687 -15.134 1.00 91.50 350 SER A N 1
ATOM 2747 C CA . SER A 1 350 ? 11.624 13.745 -14.379 1.00 91.50 350 SER A CA 1
ATOM 2748 C C . SER A 1 350 ? 12.471 12.880 -15.307 1.00 91.50 350 SER A C 1
ATOM 2750 O O . SER A 1 350 ? 11.948 12.165 -16.158 1.00 91.50 350 SER A O 1
ATOM 2752 N N . SER A 1 351 ? 13.790 12.927 -15.116 1.00 92.31 351 SER A N 1
ATOM 2753 C CA . SER A 1 351 ? 14.742 12.070 -15.832 1.00 92.31 351 SER A CA 1
ATOM 2754 C C . SER A 1 351 ? 14.722 10.643 -15.282 1.00 92.31 351 SER A C 1
ATOM 2756 O O . SER A 1 351 ? 14.586 10.427 -14.076 1.00 92.31 351 SER A O 1
ATOM 2758 N N . GLY A 1 352 ? 14.871 9.658 -16.158 1.00 93.19 352 GLY A N 1
ATOM 2759 C CA . GLY A 1 352 ? 14.829 8.249 -15.814 1.00 93.19 352 GLY A CA 1
ATOM 2760 C C . GLY A 1 352 ? 15.381 7.352 -16.915 1.00 93.19 352 GLY A C 1
ATOM 2761 O O . GLY A 1 352 ? 16.164 7.757 -17.776 1.00 93.19 352 GLY A O 1
ATOM 2762 N N . VAL A 1 353 ? 14.991 6.088 -16.844 1.00 94.12 353 VAL A N 1
ATOM 2763 C CA . VAL A 1 353 ? 15.429 5.023 -17.731 1.00 94.12 353 VAL A CA 1
ATOM 2764 C C . VAL A 1 353 ? 14.209 4.205 -18.128 1.00 94.12 353 VAL A C 1
ATOM 2766 O O . VAL A 1 353 ? 13.455 3.743 -17.271 1.00 94.12 353 VAL A O 1
ATOM 2769 N N . LEU A 1 354 ? 14.030 4.043 -19.434 1.00 95.19 354 LEU A N 1
ATOM 2770 C CA . LEU A 1 354 ? 13.034 3.181 -20.048 1.00 95.19 354 LEU A CA 1
ATOM 2771 C C . LEU A 1 354 ? 13.678 1.833 -20.362 1.00 95.19 354 LEU A C 1
ATOM 2773 O O . LEU A 1 354 ? 14.701 1.767 -21.039 1.00 95.19 354 LEU A O 1
ATOM 2777 N N . PHE A 1 355 ? 13.048 0.765 -19.900 1.00 95.06 355 PHE A N 1
ATOM 2778 C CA . PHE A 1 355 ? 13.413 -0.620 -20.148 1.00 95.06 355 PHE A CA 1
ATOM 2779 C C . PHE A 1 355 ? 12.398 -1.235 -21.121 1.00 95.06 355 PHE A C 1
ATOM 2781 O O . PHE A 1 355 ? 11.272 -1.545 -20.715 1.00 95.06 355 PHE A O 1
ATOM 2788 N N . PRO A 1 356 ? 12.760 -1.417 -22.403 1.00 94.19 356 PRO A N 1
ATOM 2789 C CA . PRO A 1 356 ? 11.992 -2.237 -23.333 1.00 94.19 356 PRO A CA 1
ATOM 2790 C C . PRO A 1 356 ? 12.153 -3.718 -22.964 1.00 94.19 356 PRO A C 1
ATOM 2792 O O . PRO A 1 356 ? 13.216 -4.313 -23.148 1.00 94.19 356 PRO A O 1
ATOM 2795 N N . LEU A 1 357 ? 11.111 -4.310 -22.379 1.00 93.62 357 LEU A N 1
ATOM 2796 C CA . LEU A 1 357 ? 11.086 -5.720 -21.986 1.00 93.62 357 LEU A CA 1
ATOM 2797 C C . LEU A 1 357 ? 10.427 -6.568 -23.077 1.00 93.62 357 LEU A C 1
ATOM 2799 O O . LEU A 1 357 ? 9.979 -6.078 -24.105 1.00 93.62 357 LEU A O 1
ATOM 2803 N N . GLU A 1 358 ? 10.342 -7.876 -22.853 1.00 90.44 358 GLU A N 1
ATOM 2804 C CA . GLU A 1 358 ? 9.821 -8.807 -23.858 1.00 90.44 358 GLU A CA 1
ATOM 2805 C C . GLU A 1 358 ? 8.351 -8.542 -24.236 1.00 90.44 358 GLU A C 1
ATOM 2807 O O . GLU A 1 358 ? 7.977 -8.715 -25.394 1.00 90.44 358 GLU A O 1
ATOM 2812 N N . LYS A 1 359 ? 7.530 -8.113 -23.266 1.00 91.38 359 LYS A N 1
ATOM 2813 C CA . LYS A 1 359 ? 6.073 -7.922 -23.416 1.00 91.38 359 LYS A CA 1
ATOM 2814 C C . LYS A 1 359 ? 5.554 -6.588 -22.860 1.00 91.38 359 LYS A C 1
ATOM 2816 O O . LYS A 1 359 ? 4.344 -6.401 -22.746 1.00 91.38 359 LYS A O 1
ATOM 2821 N N . SER A 1 360 ? 6.441 -5.694 -22.435 1.00 94.00 360 SER A N 1
ATOM 2822 C CA . SER A 1 360 ? 6.055 -4.476 -21.718 1.00 94.00 360 SER A CA 1
ATOM 2823 C C . SER A 1 360 ? 7.160 -3.428 -21.734 1.00 94.00 360 SER A C 1
ATOM 2825 O O . SER A 1 360 ? 8.338 -3.752 -21.866 1.00 94.00 360 SER A O 1
ATOM 2827 N N . PHE A 1 361 ? 6.794 -2.176 -21.500 1.00 95.12 361 PHE A N 1
ATOM 2828 C CA . PHE A 1 361 ? 7.715 -1.129 -21.085 1.00 95.12 361 PHE A CA 1
ATOM 2829 C C . PHE A 1 361 ? 7.711 -0.980 -19.567 1.00 95.12 361 PHE A C 1
ATOM 2831 O O . PHE A 1 361 ? 6.658 -1.033 -18.936 1.00 95.12 361 PHE A O 1
ATOM 2838 N N . MET A 1 362 ? 8.891 -0.755 -18.993 1.00 95.50 362 MET A N 1
ATOM 2839 C CA . MET A 1 362 ? 9.042 -0.313 -17.609 1.00 95.50 362 MET A CA 1
ATOM 2840 C C . MET A 1 362 ? 9.874 0.966 -17.590 1.00 95.50 362 MET A C 1
ATOM 2842 O O . MET A 1 362 ? 10.998 0.970 -18.081 1.00 95.50 362 MET A O 1
ATOM 2846 N N . PHE A 1 363 ? 9.357 2.046 -17.018 1.00 95.56 363 PHE A N 1
ATOM 2847 C CA . PHE A 1 363 ? 10.102 3.283 -16.803 1.00 95.56 363 PHE A CA 1
ATOM 2848 C C . PHE A 1 363 ? 10.343 3.508 -15.315 1.00 95.56 363 PHE A C 1
ATOM 2850 O O . PHE A 1 363 ? 9.422 3.415 -14.506 1.00 95.56 363 PHE A O 1
ATOM 2857 N N . ILE A 1 364 ? 11.587 3.835 -14.969 1.00 93.88 364 ILE A N 1
ATOM 2858 C CA . ILE A 1 364 ? 12.045 4.112 -13.604 1.00 93.88 364 ILE A CA 1
ATOM 2859 C C . ILE A 1 364 ? 12.753 5.475 -13.638 1.00 93.88 364 ILE A C 1
ATOM 2861 O O . ILE A 1 364 ? 13.598 5.707 -14.491 1.00 93.88 364 ILE A O 1
ATOM 2865 N N . HIS A 1 365 ? 12.488 6.443 -12.764 1.00 81.50 365 HIS A N 1
ATOM 2866 C CA . HIS A 1 365 ? 12.093 6.277 -11.365 1.00 81.50 365 HIS A CA 1
ATOM 2867 C C . HIS A 1 365 ? 10.834 7.042 -10.937 1.00 81.50 365 HIS A C 1
ATOM 2869 O O . HIS A 1 365 ? 10.278 6.725 -9.890 1.00 81.50 365 HIS A O 1
ATOM 2875 N N . LYS A 1 366 ? 10.398 8.071 -11.681 1.00 88.88 366 LYS A N 1
ATOM 2876 C CA . LYS A 1 366 ? 9.270 8.920 -11.270 1.00 88.88 366 LYS A CA 1
ATOM 2877 C C . LYS A 1 366 ? 8.490 9.487 -12.468 1.00 88.88 366 LYS A C 1
ATOM 2879 O O . LYS A 1 366 ? 9.074 10.255 -13.227 1.00 88.88 366 LYS A O 1
ATOM 2884 N N . PRO A 1 367 ? 7.179 9.204 -12.594 1.00 89.94 367 PRO A N 1
ATOM 2885 C CA . PRO A 1 367 ? 6.475 8.104 -11.930 1.00 89.94 367 PRO A CA 1
ATOM 2886 C C . PRO A 1 367 ? 6.992 6.760 -12.457 1.00 89.94 367 PRO A C 1
ATOM 2888 O O . PRO A 1 367 ? 7.284 6.640 -13.644 1.00 89.94 367 PRO A O 1
ATOM 2891 N N . THR A 1 368 ? 7.104 5.747 -11.599 1.00 93.88 368 THR A N 1
ATOM 2892 C CA . THR A 1 368 ? 7.377 4.388 -12.085 1.00 93.88 368 THR A CA 1
ATOM 2893 C C . THR A 1 368 ? 6.185 3.935 -12.916 1.00 93.88 368 THR A C 1
ATOM 2895 O O . THR A 1 368 ? 5.066 3.926 -12.413 1.00 93.88 368 THR A O 1
ATOM 2898 N N . THR A 1 369 ? 6.421 3.638 -14.192 1.00 92.62 369 THR A N 1
ATOM 2899 C CA . THR A 1 369 ? 5.354 3.392 -15.172 1.00 92.62 369 THR A CA 1
ATOM 2900 C C . THR A 1 369 ? 5.564 2.030 -15.813 1.00 92.62 369 THR A C 1
ATOM 2902 O O . THR A 1 369 ? 6.638 1.765 -16.352 1.00 92.62 369 THR A O 1
ATOM 2905 N N . PHE A 1 370 ? 4.543 1.182 -15.768 1.00 93.50 370 PHE A N 1
ATOM 2906 C CA . PHE A 1 370 ? 4.534 -0.142 -16.379 1.00 93.50 370 PHE A CA 1
ATOM 2907 C C . PHE A 1 370 ? 3.422 -0.204 -17.425 1.00 93.50 370 PHE A C 1
ATOM 2909 O O . PHE A 1 370 ? 2.264 0.004 -17.085 1.00 93.50 370 PHE A O 1
ATOM 2916 N N . ILE A 1 371 ? 3.775 -0.475 -18.683 1.00 93.62 371 ILE A N 1
ATOM 2917 C CA . ILE A 1 371 ? 2.828 -0.508 -19.810 1.00 93.62 371 ILE A CA 1
ATOM 2918 C C . ILE A 1 371 ? 2.968 -1.848 -20.516 1.00 93.62 371 ILE A C 1
ATOM 2920 O O . ILE A 1 371 ? 4.062 -2.182 -20.983 1.00 93.62 371 ILE A O 1
ATOM 2924 N N . ARG A 1 372 ? 1.892 -2.628 -20.628 1.00 92.94 372 ARG A N 1
ATOM 2925 C CA . ARG A 1 372 ? 1.931 -3.904 -21.357 1.00 92.94 372 ARG A CA 1
ATOM 2926 C C . ARG A 1 372 ? 1.742 -3.660 -22.850 1.00 92.94 372 ARG A C 1
ATOM 2928 O O . ARG A 1 372 ? 0.957 -2.817 -23.258 1.00 92.94 372 ARG A O 1
ATOM 2935 N N . TYR A 1 373 ? 2.429 -4.424 -23.697 1.00 93.38 373 TYR A N 1
ATOM 2936 C CA . TYR A 1 373 ? 2.318 -4.263 -25.156 1.00 93.38 373 TYR A CA 1
ATOM 2937 C C . TYR A 1 373 ? 0.918 -4.551 -25.699 1.00 93.38 373 TYR A C 1
ATOM 2939 O O . TYR A 1 373 ? 0.534 -3.987 -26.717 1.00 93.38 373 TYR A O 1
ATOM 2947 N N . GLU A 1 374 ? 0.142 -5.379 -25.003 1.00 91.69 374 GLU A N 1
ATOM 2948 C CA . GLU A 1 374 ? -1.261 -5.650 -25.333 1.00 91.69 374 GLU A CA 1
ATOM 2949 C C . GLU A 1 374 ? -2.178 -4.429 -25.145 1.00 91.69 374 GLU A C 1
ATOM 2951 O O . GLU A 1 374 ? -3.186 -4.317 -25.841 1.00 91.69 374 GLU A O 1
ATOM 2956 N N . GLU A 1 375 ? -1.806 -3.499 -24.262 1.00 91.19 375 GLU A N 1
ATOM 2957 C CA . GLU A 1 375 ? -2.558 -2.270 -23.976 1.00 91.19 375 GLU A CA 1
ATOM 2958 C C . GLU A 1 375 ? -2.248 -1.168 -24.990 1.00 91.19 375 GLU A C 1
ATOM 2960 O O . GLU A 1 375 ? -3.037 -0.248 -25.169 1.00 91.19 375 GLU A O 1
ATOM 2965 N N . ILE A 1 376 ? -1.116 -1.255 -25.690 1.00 93.19 376 ILE A N 1
ATOM 2966 C CA . ILE A 1 376 ? -0.692 -0.235 -26.650 1.00 93.19 376 ILE A CA 1
ATOM 2967 C C . ILE A 1 376 ? -1.599 -0.291 -27.887 1.00 93.19 376 ILE A C 1
ATOM 2969 O O . ILE A 1 376 ? -1.845 -1.364 -28.451 1.00 93.19 376 ILE A O 1
ATOM 2973 N N . ASP A 1 377 ? -2.104 0.863 -28.327 1.00 92.06 377 ASP A N 1
ATOM 2974 C CA . ASP A 1 377 ? -2.711 0.991 -29.655 1.00 92.06 377 ASP A CA 1
ATOM 2975 C C . ASP A 1 377 ? -1.638 1.245 -30.709 1.00 92.06 377 ASP A C 1
ATOM 2977 O O . ASP A 1 377 ? -1.476 0.467 -31.652 1.00 92.06 377 ASP A O 1
ATOM 2981 N N . TYR A 1 378 ? -0.861 2.312 -30.512 1.00 91.62 378 TYR A N 1
ATOM 2982 C CA . TYR A 1 378 ? 0.219 2.703 -31.401 1.00 91.62 378 TYR A CA 1
ATOM 2983 C C . TYR A 1 378 ? 1.339 3.436 -30.659 1.00 91.62 378 TYR A C 1
ATOM 2985 O O . TYR A 1 378 ? 1.182 3.944 -29.547 1.00 91.62 378 TYR A O 1
ATOM 2993 N N . VAL A 1 379 ? 2.494 3.480 -31.314 1.00 93.81 379 VAL A N 1
ATOM 2994 C CA . VAL A 1 379 ? 3.678 4.222 -30.892 1.00 93.81 379 VAL A CA 1
ATOM 2995 C C . VAL A 1 379 ? 4.046 5.226 -31.983 1.00 93.81 379 VAL A C 1
ATOM 2997 O O . VAL A 1 379 ? 3.919 4.938 -33.177 1.00 93.81 379 VAL A O 1
ATOM 3000 N N . GLU A 1 380 ? 4.510 6.408 -31.595 1.00 91.62 380 GLU A N 1
ATOM 3001 C CA . GLU A 1 380 ? 4.900 7.469 -32.523 1.00 91.62 380 GLU A CA 1
ATOM 3002 C C . GLU A 1 380 ? 6.237 8.104 -32.119 1.00 91.62 380 GLU A C 1
ATOM 3004 O O . GLU A 1 380 ? 6.479 8.410 -30.951 1.00 91.62 380 GLU A O 1
ATOM 3009 N N . PHE A 1 381 ? 7.118 8.305 -33.100 1.00 90.31 381 PHE A N 1
ATOM 3010 C CA . PHE A 1 381 ? 8.416 8.957 -32.915 1.00 90.31 381 PHE A CA 1
ATOM 3011 C C . PHE A 1 381 ? 8.312 10.460 -33.187 1.00 90.31 381 PHE A C 1
ATOM 3013 O O . PHE A 1 381 ? 8.433 10.905 -34.326 1.00 90.31 381 PHE A O 1
ATOM 3020 N N . GLN A 1 382 ? 8.109 11.268 -32.159 1.00 87.44 382 GLN A N 1
ATOM 3021 C CA . GLN A 1 382 ? 7.977 12.714 -32.306 1.00 87.44 382 GLN A CA 1
ATOM 3022 C C . GLN A 1 382 ? 9.345 13.408 -32.340 1.00 87.44 382 GLN A C 1
ATOM 3024 O O . GLN A 1 382 ? 10.330 12.932 -31.773 1.00 87.44 382 GLN A O 1
ATOM 3029 N N . ARG A 1 383 ? 9.416 14.562 -33.020 1.00 80.38 383 ARG A N 1
ATOM 3030 C CA . ARG A 1 383 ? 10.624 15.414 -33.131 1.00 80.38 383 ARG A CA 1
ATOM 3031 C C . ARG A 1 383 ? 11.849 14.731 -33.757 1.00 80.38 383 ARG A C 1
ATOM 3033 O O . ARG A 1 383 ? 12.969 15.216 -33.622 1.00 80.38 383 ARG A O 1
ATOM 3040 N N . TYR A 1 384 ? 11.656 13.614 -34.455 1.00 70.94 384 TYR A N 1
ATOM 3041 C CA . TYR A 1 384 ? 12.741 12.911 -35.140 1.00 70.94 384 TYR A CA 1
ATOM 3042 C C . TYR A 1 384 ? 12.972 13.437 -36.567 1.00 70.94 384 TYR A C 1
ATOM 3044 O O . TYR A 1 384 ? 14.115 13.699 -36.970 1.00 70.94 384 TYR A O 1
ATOM 3052 N N . ALA A 1 385 ? 11.885 13.618 -37.325 1.00 62.75 385 ALA A N 1
ATOM 3053 C CA . ALA A 1 385 ? 11.885 14.344 -38.588 1.00 62.75 385 ALA A CA 1
ATOM 3054 C C . ALA A 1 385 ? 11.841 15.842 -38.266 1.00 62.75 385 ALA A C 1
ATOM 3056 O O . ALA A 1 385 ? 10.924 16.305 -37.588 1.00 62.75 385 ALA A O 1
ATOM 3057 N N . GLY A 1 386 ? 12.866 16.587 -38.683 1.00 55.22 386 GLY A N 1
ATOM 3058 C CA . GLY A 1 386 ? 12.875 18.034 -38.513 1.00 55.22 386 GLY A CA 1
ATOM 3059 C C . GLY A 1 386 ? 11.644 18.615 -39.195 1.00 55.22 386 GLY A C 1
ATOM 3060 O O . GLY A 1 386 ? 11.455 18.415 -40.393 1.00 55.22 386 GLY A O 1
ATOM 3061 N N . GLN A 1 387 ? 10.809 19.323 -38.437 1.00 47.84 387 GLN A N 1
ATOM 3062 C CA . GLN A 1 387 ? 9.870 20.261 -39.030 1.00 47.84 387 GLN A CA 1
ATOM 3063 C C . GLN A 1 387 ? 10.730 21.212 -39.869 1.00 47.84 387 GLN A C 1
ATOM 3065 O O . GLN A 1 387 ? 11.683 21.801 -39.351 1.00 47.84 387 GLN A O 1
ATOM 3070 N N . SER A 1 388 ? 10.489 21.206 -41.179 1.00 46.19 388 SER A N 1
ATOM 3071 C CA . SER A 1 388 ? 11.276 21.886 -42.207 1.00 46.19 388 SER A CA 1
ATOM 3072 C C . SER A 1 388 ? 11.707 23.284 -41.743 1.00 46.19 388 SER A C 1
ATOM 3074 O O . SER A 1 388 ? 10.896 24.202 -41.748 1.00 46.19 388 SER A O 1
ATOM 3076 N N . GLY A 1 389 ? 12.963 23.439 -41.302 1.00 46.88 389 GLY A N 1
ATOM 3077 C CA . GLY A 1 389 ? 13.522 24.745 -40.925 1.00 46.88 389 GLY A CA 1
ATOM 3078 C C . GLY A 1 389 ? 14.336 24.830 -39.629 1.00 46.88 389 GLY A C 1
ATOM 3079 O O . GLY A 1 389 ? 14.979 25.852 -39.418 1.00 46.88 389 GLY A O 1
ATOM 3080 N N . SER A 1 390 ? 14.386 23.804 -38.770 1.00 44.28 390 SER A N 1
ATOM 3081 C CA . SER A 1 390 ? 15.243 23.835 -37.567 1.00 44.28 390 SER A CA 1
ATOM 3082 C C . SER A 1 390 ? 16.222 22.668 -37.500 1.00 44.28 390 SER A C 1
ATOM 3084 O O . SER A 1 390 ? 15.861 21.517 -37.741 1.00 44.28 390 SER A O 1
ATOM 3086 N N . SER A 1 391 ? 17.475 22.991 -37.167 1.00 51.78 391 SER A N 1
ATOM 3087 C CA . SER A 1 391 ? 18.593 22.075 -36.930 1.00 51.78 391 SER A CA 1
ATOM 3088 C C . SER A 1 391 ? 18.133 20.791 -36.240 1.00 51.78 391 SER A C 1
ATOM 3090 O O . SER A 1 391 ? 17.514 20.858 -35.178 1.00 51.78 391 SER A O 1
ATOM 3092 N N . ALA A 1 392 ? 18.439 19.630 -36.832 1.00 58.19 392 ALA A N 1
ATOM 3093 C CA . ALA A 1 392 ? 18.038 18.328 -36.304 1.00 58.19 392 ALA A CA 1
ATOM 3094 C C . ALA A 1 392 ? 18.379 18.225 -34.809 1.00 58.19 392 ALA A C 1
ATOM 3096 O O . ALA A 1 392 ? 19.550 18.285 -34.422 1.00 58.19 392 ALA A O 1
ATOM 3097 N N . SER A 1 393 ? 17.356 18.093 -33.960 1.00 65.62 393 SER A N 1
ATOM 3098 C CA . SER A 1 393 ? 17.563 17.943 -32.526 1.00 65.62 393 SER A CA 1
ATOM 3099 C C . SER A 1 393 ? 18.358 16.667 -32.261 1.00 65.62 393 SER A C 1
ATOM 3101 O O . SER A 1 393 ? 18.124 15.613 -32.859 1.00 65.62 393 SER A O 1
ATOM 3103 N N . ARG A 1 394 ? 19.317 16.757 -31.334 1.00 82.88 394 ARG A N 1
ATOM 3104 C CA . ARG A 1 394 ? 20.131 15.614 -30.888 1.00 82.88 394 ARG A CA 1
ATOM 3105 C C . ARG A 1 394 ? 19.284 14.504 -30.245 1.00 82.88 394 ARG A C 1
ATOM 3107 O O . ARG A 1 394 ? 19.742 13.367 -30.127 1.00 82.88 394 ARG A O 1
ATOM 3114 N N . ASN A 1 395 ? 18.053 14.833 -29.862 1.00 88.56 395 ASN A N 1
ATOM 3115 C CA . ASN A 1 395 ? 17.138 13.966 -29.149 1.00 88.56 395 ASN A CA 1
ATOM 3116 C C . ASN A 1 395 ? 15.779 13.918 -29.866 1.00 88.56 395 ASN A C 1
ATOM 3118 O O . ASN A 1 395 ? 15.422 14.869 -30.568 1.00 88.56 395 ASN A O 1
ATOM 3122 N N . PHE A 1 396 ? 15.029 12.840 -29.651 1.00 91.00 396 PHE A N 1
ATOM 3123 C CA . PHE A 1 396 ? 13.642 12.663 -30.087 1.00 91.00 396 PHE A CA 1
ATOM 3124 C C . PHE A 1 396 ? 12.765 12.207 -28.916 1.00 91.00 396 PHE A C 1
ATOM 3126 O O . PHE A 1 396 ? 13.280 11.829 -27.858 1.00 91.00 396 PHE A O 1
ATOM 3133 N N . ASP A 1 397 ? 11.451 12.226 -29.125 1.00 92.88 397 ASP A N 1
ATOM 3134 C CA . ASP A 1 397 ? 10.464 11.825 -28.127 1.00 92.88 397 ASP A CA 1
ATOM 3135 C C . ASP A 1 397 ? 9.680 10.595 -28.631 1.00 92.88 397 ASP A C 1
ATOM 3137 O O . ASP A 1 397 ? 9.408 10.459 -29.824 1.00 92.88 397 ASP A O 1
ATOM 3141 N N . LEU A 1 398 ? 9.344 9.671 -27.733 1.00 94.06 398 LEU A N 1
ATOM 3142 C CA . LEU A 1 398 ? 8.562 8.466 -28.015 1.00 94.06 398 LEU A CA 1
ATOM 3143 C C . LEU A 1 398 ? 7.197 8.587 -27.334 1.00 94.06 398 LEU A C 1
ATOM 3145 O O . LEU A 1 398 ? 7.109 8.514 -26.108 1.00 94.06 398 LEU A O 1
ATOM 3149 N N . LEU A 1 399 ? 6.143 8.753 -28.125 1.00 94.12 399 LEU A N 1
ATOM 3150 C CA . LEU A 1 399 ? 4.761 8.731 -27.658 1.00 94.12 399 LEU A CA 1
ATOM 3151 C C . LEU A 1 399 ? 4.253 7.287 -27.670 1.00 94.12 399 LEU A C 1
ATOM 3153 O O . LEU A 1 399 ? 4.301 6.621 -28.703 1.00 94.12 399 LEU A O 1
ATOM 3157 N N . VAL A 1 400 ? 3.747 6.815 -26.535 1.00 94.94 400 VAL A N 1
ATOM 3158 C CA . VAL A 1 400 ? 3.071 5.521 -26.407 1.00 94.94 400 VAL A CA 1
ATOM 3159 C C . VAL A 1 400 ? 1.612 5.780 -26.055 1.00 94.94 400 VAL A C 1
ATOM 3161 O O . VAL A 1 400 ? 1.322 6.262 -24.958 1.00 94.94 400 VAL A O 1
ATOM 3164 N N . SER A 1 401 ? 0.711 5.470 -26.987 1.00 92.81 401 SER A N 1
ATOM 3165 C CA . SER A 1 401 ? -0.734 5.623 -26.811 1.00 92.81 401 SER A CA 1
ATOM 3166 C C . SER A 1 401 ? -1.343 4.278 -26.419 1.00 92.81 401 SER A C 1
ATOM 3168 O O . SER A 1 401 ? -1.165 3.275 -27.121 1.00 92.81 401 SER A O 1
ATOM 3170 N N . CYS A 1 402 ? -2.007 4.238 -25.266 1.00 91.06 402 CYS A N 1
ATOM 3171 C CA . CYS A 1 402 ? -2.609 3.035 -24.703 1.00 91.06 402 CYS A CA 1
ATOM 3172 C C . CYS A 1 402 ? -4.131 3.085 -24.839 1.00 91.06 402 CYS A C 1
ATOM 3174 O O . CYS A 1 402 ? -4.766 4.114 -24.600 1.00 91.06 402 CYS A O 1
ATOM 3176 N N . ARG A 1 403 ? -4.719 1.947 -25.204 1.00 87.44 403 ARG A N 1
ATOM 3177 C CA . ARG A 1 403 ? -6.165 1.746 -25.280 1.00 87.44 403 ARG A CA 1
ATOM 3178 C C . ARG A 1 403 ? -6.738 1.711 -23.870 1.00 87.44 403 ARG A C 1
ATOM 3180 O O . ARG A 1 403 ? -6.119 1.156 -22.966 1.00 87.44 403 ARG A O 1
ATOM 3187 N N . GLY A 1 404 ? -7.940 2.253 -23.705 1.00 76.69 404 GLY A N 1
ATOM 3188 C CA . GLY A 1 404 ? -8.713 2.021 -22.491 1.00 76.69 404 GLY A CA 1
ATOM 3189 C C . GLY A 1 404 ? -9.040 0.534 -22.358 1.00 76.69 404 GLY A C 1
ATOM 3190 O O . GLY A 1 404 ? -9.522 -0.080 -23.314 1.00 76.69 404 GLY A O 1
ATOM 3191 N N . VAL A 1 405 ? -8.757 -0.057 -21.198 1.00 65.75 405 VAL A N 1
ATOM 3192 C CA . VAL A 1 405 ? -9.117 -1.445 -20.883 1.00 65.75 405 VAL A CA 1
ATOM 3193 C C . VAL A 1 405 ? -10.208 -1.419 -19.813 1.00 65.75 405 VAL A C 1
ATOM 3195 O O . VAL A 1 405 ? -10.020 -0.879 -18.727 1.00 65.75 405 VAL A O 1
ATOM 3198 N N . GLY A 1 406 ? -11.376 -1.994 -20.109 1.00 69.50 406 GLY A N 1
ATOM 3199 C CA . GLY A 1 406 ? -12.503 -2.021 -19.169 1.00 69.50 406 GLY A CA 1
ATOM 3200 C C . GLY A 1 406 ? -13.140 -0.641 -18.960 1.00 69.50 406 GLY A C 1
ATOM 3201 O O . GLY A 1 406 ? -13.696 -0.080 -19.900 1.00 69.50 406 GLY A O 1
ATOM 3202 N N . GLN A 1 407 ? -13.102 -0.126 -17.724 1.00 57.44 407 GLN A N 1
ATOM 3203 C CA . GLN A 1 407 ? -13.626 1.201 -17.351 1.00 57.44 407 GLN A CA 1
ATOM 3204 C C . GLN A 1 407 ? -12.572 2.325 -17.423 1.00 57.44 407 GLN A C 1
ATOM 3206 O O . GLN A 1 407 ? -12.905 3.488 -17.193 1.00 57.44 407 GLN A O 1
ATOM 3211 N N . GLU A 1 408 ? -11.312 2.011 -17.738 1.00 69.75 408 GLU A N 1
ATOM 3212 C CA . GLU A 1 408 ? -10.236 3.004 -17.805 1.00 69.75 408 GLU A CA 1
ATOM 3213 C C . GLU A 1 408 ? -10.225 3.754 -19.146 1.00 69.75 408 GLU A C 1
ATOM 3215 O O . GLU A 1 408 ? -10.432 3.171 -20.213 1.00 69.75 408 GLU A O 1
ATOM 3220 N N . GLN A 1 409 ? -9.965 5.064 -19.102 1.00 75.75 409 GLN A N 1
ATOM 3221 C CA . GLN A 1 409 ? -9.835 5.897 -20.300 1.00 75.75 409 GLN A CA 1
ATOM 3222 C C . GLN A 1 409 ? -8.495 5.651 -21.001 1.00 75.75 409 GLN A C 1
ATOM 3224 O O . GLN A 1 409 ? -7.490 5.334 -20.365 1.00 75.75 409 GLN A O 1
ATOM 3229 N N . ALA A 1 410 ? -8.479 5.831 -22.324 1.00 83.62 410 ALA A N 1
ATOM 3230 C CA . ALA A 1 410 ? -7.240 5.836 -23.092 1.00 83.62 410 ALA A CA 1
ATOM 3231 C C . ALA A 1 410 ? -6.290 6.914 -22.551 1.00 83.62 410 ALA A C 1
ATOM 3233 O O . ALA A 1 410 ? -6.714 8.026 -22.227 1.00 83.62 410 ALA A O 1
ATOM 3234 N N . TYR A 1 411 ? -5.006 6.583 -22.456 1.00 89.06 411 TYR A N 1
ATOM 3235 C CA . TYR A 1 411 ? -3.991 7.492 -21.940 1.00 89.06 411 TYR A CA 1
ATOM 3236 C C . TYR A 1 411 ? -2.721 7.414 -22.775 1.00 89.06 411 TYR A C 1
ATOM 3238 O O . TYR A 1 411 ? -2.398 6.391 -23.383 1.00 89.06 411 TYR A O 1
ATOM 3246 N N . GLU A 1 412 ? -1.971 8.511 -22.775 1.00 91.50 412 GLU A N 1
ATOM 3247 C CA . GLU A 1 412 ? -0.743 8.632 -23.546 1.00 91.50 412 GLU A CA 1
ATOM 3248 C C . GLU A 1 412 ? 0.438 8.954 -22.636 1.00 91.50 412 GLU A C 1
ATOM 3250 O O . GLU A 1 412 ? 0.348 9.776 -21.720 1.00 91.50 412 GLU A O 1
ATOM 3255 N N . THR A 1 413 ? 1.569 8.300 -22.891 1.00 93.00 413 THR A N 1
ATOM 3256 C CA . THR A 1 413 ? 2.822 8.545 -22.175 1.00 93.00 413 THR A CA 1
ATOM 3257 C C . THR A 1 413 ? 3.905 8.958 -23.158 1.00 93.00 413 THR A C 1
ATOM 3259 O O . THR A 1 413 ? 4.233 8.212 -24.078 1.00 93.00 413 THR A O 1
ATOM 3262 N N . VAL A 1 414 ? 4.485 10.140 -22.944 1.00 94.38 414 VAL A N 1
ATOM 3263 C CA . VAL A 1 414 ? 5.609 10.652 -23.738 1.00 94.38 414 VAL A CA 1
ATOM 3264 C C . VAL A 1 414 ? 6.916 10.415 -22.989 1.00 94.38 414 VAL A C 1
ATOM 3266 O O . VAL A 1 414 ? 7.131 10.975 -21.910 1.00 94.38 414 VAL A O 1
ATOM 3269 N N . PHE A 1 415 ? 7.801 9.623 -23.591 1.00 95.25 415 PHE A N 1
ATOM 3270 C CA . PHE A 1 415 ? 9.190 9.466 -23.171 1.00 95.25 415 PHE A CA 1
ATOM 3271 C C . PHE A 1 415 ? 10.063 10.408 -23.995 1.00 95.25 415 PHE A C 1
ATOM 3273 O O . PHE A 1 415 ? 10.359 10.145 -25.158 1.00 95.25 415 PHE A O 1
ATOM 3280 N N . SER A 1 416 ? 10.457 11.526 -23.402 1.00 93.19 416 SER A N 1
ATOM 3281 C CA . SER A 1 416 ? 11.201 12.578 -24.079 1.00 93.19 416 SER A CA 1
ATOM 3282 C C . SER A 1 416 ? 12.714 12.441 -23.927 1.00 93.19 416 SER A C 1
ATOM 3284 O O . SER A 1 416 ? 13.226 11.672 -23.106 1.00 93.19 416 SER A O 1
ATOM 3286 N N . ALA A 1 417 ? 13.439 13.235 -24.714 1.00 90.75 417 ALA A N 1
ATOM 3287 C CA . ALA A 1 417 ? 14.887 13.408 -24.619 1.00 90.75 417 ALA A CA 1
ATOM 3288 C C . ALA A 1 417 ? 15.722 12.137 -24.889 1.00 90.75 417 ALA A C 1
ATOM 3290 O O . ALA A 1 417 ? 16.855 12.043 -24.411 1.00 90.75 417 ALA A O 1
ATOM 3291 N N . ILE A 1 418 ? 15.218 11.207 -25.704 1.00 92.50 418 ILE A N 1
ATOM 3292 C CA . ILE A 1 418 ? 15.952 10.005 -26.125 1.00 92.50 418 ILE A CA 1
ATOM 3293 C C . ILE A 1 418 ? 17.018 10.383 -27.160 1.00 92.50 418 ILE A C 1
ATOM 3295 O O . ILE A 1 418 ? 16.737 11.133 -28.089 1.00 92.50 418 ILE A O 1
ATOM 3299 N N . ASP A 1 419 ? 18.247 9.874 -27.024 1.00 90.75 419 ASP A N 1
ATOM 3300 C CA . ASP A 1 419 ? 19.335 10.138 -27.979 1.00 90.75 419 ASP A CA 1
ATOM 3301 C C . ASP A 1 419 ? 19.001 9.564 -29.365 1.00 90.75 419 ASP A C 1
ATOM 3303 O O . ASP A 1 419 ? 18.618 8.402 -29.499 1.00 90.75 419 ASP A O 1
ATOM 3307 N N . ARG A 1 420 ? 19.186 10.368 -30.418 1.00 88.12 420 ARG A N 1
ATOM 3308 C CA . ARG A 1 420 ? 18.884 9.991 -31.809 1.00 88.12 420 ARG A CA 1
ATOM 3309 C C . ARG A 1 420 ? 19.587 8.709 -32.265 1.00 88.12 420 ARG A C 1
ATOM 3311 O O . ARG A 1 420 ? 19.058 8.015 -33.133 1.00 88.12 420 ARG A O 1
ATOM 3318 N N . ARG A 1 421 ? 20.747 8.380 -31.689 1.00 89.69 421 ARG A N 1
ATOM 3319 C CA . ARG A 1 421 ? 21.498 7.149 -31.994 1.00 89.69 421 ARG A CA 1
ATOM 3320 C C . ARG A 1 421 ? 20.764 5.875 -31.585 1.00 89.69 421 ARG A C 1
ATOM 3322 O O . ARG A 1 421 ? 21.033 4.834 -32.164 1.00 89.69 421 ARG A O 1
ATOM 3329 N N . GLU A 1 422 ? 19.821 5.965 -30.649 1.00 89.81 422 GLU A N 1
ATOM 3330 C CA . GLU A 1 422 ? 19.040 4.818 -30.172 1.00 89.81 422 GLU A CA 1
ATOM 3331 C C . GLU A 1 422 ? 17.851 4.474 -31.071 1.00 89.81 422 GLU A C 1
ATOM 3333 O O . GLU A 1 422 ? 17.219 3.433 -30.906 1.00 89.81 422 GLU A O 1
ATOM 3338 N N . PHE A 1 423 ? 17.534 5.336 -32.041 1.00 89.19 423 PHE A N 1
ATOM 3339 C CA . PHE A 1 423 ? 16.388 5.141 -32.920 1.00 89.19 423 PHE A CA 1
ATOM 3340 C C . PHE A 1 423 ? 16.423 3.837 -33.735 1.00 89.19 423 PHE A C 1
ATOM 3342 O O . PHE A 1 423 ? 15.391 3.165 -33.749 1.00 89.19 423 PHE A O 1
ATOM 3349 N N . PRO A 1 424 ? 17.531 3.444 -34.405 1.00 89.88 424 PRO A N 1
ATOM 3350 C CA . PRO A 1 424 ? 17.541 2.239 -35.235 1.00 89.88 424 PRO A CA 1
ATOM 3351 C C . PRO A 1 424 ? 17.219 0.979 -34.428 1.00 89.88 424 PRO A C 1
ATOM 3353 O O . PRO A 1 424 ? 16.316 0.229 -34.799 1.00 89.88 424 PRO A O 1
ATOM 3356 N N . GLU A 1 425 ? 17.883 0.810 -33.281 1.00 91.25 425 GLU A N 1
ATOM 3357 C CA . GLU A 1 425 ? 17.694 -0.343 -32.396 1.00 91.25 425 GLU A CA 1
ATOM 3358 C C . GLU A 1 425 ? 16.286 -0.366 -31.796 1.00 91.25 425 GLU A C 1
ATOM 3360 O O . GLU A 1 425 ? 15.617 -1.401 -31.782 1.00 91.25 425 GLU A O 1
ATOM 3365 N N . LEU A 1 426 ? 15.786 0.792 -31.346 1.00 90.81 426 LEU A N 1
ATOM 3366 C CA . LEU A 1 426 ? 14.442 0.893 -30.787 1.00 90.81 426 LEU A CA 1
ATOM 3367 C C . LEU A 1 426 ? 13.374 0.619 -31.854 1.00 90.81 426 LEU A C 1
ATOM 3369 O O . LEU A 1 426 ? 12.462 -0.165 -31.619 1.00 90.81 426 LEU A O 1
ATOM 3373 N N . SER A 1 427 ? 13.500 1.195 -33.050 1.00 90.12 427 SER A N 1
ATOM 3374 C CA . SER A 1 427 ? 12.567 0.972 -34.161 1.00 90.12 427 SER A CA 1
ATOM 3375 C C . SER A 1 427 ? 12.534 -0.497 -34.594 1.00 90.12 427 SER A C 1
ATOM 3377 O O . SER A 1 427 ? 11.449 -1.072 -34.742 1.00 90.12 427 SER A O 1
ATOM 3379 N N . GLN A 1 428 ? 13.703 -1.132 -34.730 1.00 91.31 428 GLN A N 1
ATOM 3380 C CA . GLN A 1 428 ? 13.807 -2.554 -35.053 1.00 91.31 428 GLN A CA 1
ATOM 3381 C C . GLN A 1 428 ? 13.170 -3.418 -33.962 1.00 91.31 428 GLN A C 1
ATOM 3383 O O . GLN A 1 428 ? 12.392 -4.326 -34.268 1.00 91.31 428 GLN A O 1
ATOM 3388 N N . PHE A 1 429 ? 13.443 -3.115 -32.693 1.00 92.44 429 PHE A N 1
ATOM 3389 C CA . PHE A 1 429 ? 12.873 -3.845 -31.571 1.00 92.44 429 PHE A CA 1
ATOM 3390 C C . PHE A 1 429 ? 11.343 -3.744 -31.536 1.00 92.44 429 PHE A C 1
ATOM 3392 O O . PHE A 1 429 ? 10.671 -4.775 -31.495 1.00 92.44 429 PHE A O 1
ATOM 3399 N N . LEU A 1 430 ? 10.771 -2.542 -31.641 1.00 91.81 430 LEU A N 1
ATOM 3400 C CA . LEU A 1 430 ? 9.313 -2.351 -31.638 1.00 91.81 430 LEU A CA 1
ATOM 3401 C C . LEU A 1 430 ? 8.631 -3.033 -32.829 1.00 91.81 430 LEU A C 1
ATOM 3403 O O . LEU A 1 430 ? 7.573 -3.646 -32.667 1.00 91.81 430 LEU A O 1
ATOM 3407 N N . THR A 1 431 ? 9.275 -3.008 -33.999 1.00 91.12 431 THR A N 1
ATOM 3408 C CA . THR A 1 431 ? 8.806 -3.733 -35.188 1.00 91.12 431 THR A CA 1
ATOM 3409 C C . THR A 1 431 ? 8.839 -5.247 -34.958 1.00 91.12 431 THR A C 1
ATOM 3411 O O . THR A 1 431 ? 7.875 -5.939 -35.280 1.00 91.12 431 THR A O 1
ATOM 3414 N N . SER A 1 432 ? 9.897 -5.775 -34.326 1.00 91.94 432 SER A N 1
ATOM 3415 C CA . SER A 1 432 ? 10.000 -7.204 -33.985 1.00 91.94 432 SER A CA 1
ATOM 3416 C C . SER A 1 432 ? 8.914 -7.662 -33.004 1.00 91.94 432 SER A C 1
ATOM 3418 O O . SER A 1 432 ? 8.447 -8.798 -33.078 1.00 91.94 432 SER A O 1
ATOM 3420 N N . LYS A 1 433 ? 8.461 -6.761 -32.122 1.00 92.00 433 LYS A N 1
ATOM 3421 C CA . LYS A 1 433 ? 7.349 -6.985 -31.187 1.00 92.00 433 LYS A CA 1
ATOM 3422 C C . LYS A 1 433 ? 5.969 -6.760 -31.805 1.00 92.00 433 LYS A C 1
ATOM 3424 O O . LYS A 1 433 ? 4.974 -6.913 -31.105 1.00 92.00 433 LYS A O 1
ATOM 3429 N N . LYS A 1 434 ? 5.900 -6.451 -33.107 1.00 90.06 434 LYS A N 1
ATOM 3430 C CA . LYS A 1 434 ? 4.661 -6.223 -33.869 1.00 90.06 434 LYS A CA 1
ATOM 3431 C C . LYS A 1 434 ? 3.804 -5.073 -33.314 1.00 90.06 434 LYS A C 1
ATOM 3433 O O . LYS A 1 434 ? 2.581 -5.106 -33.425 1.00 90.06 434 LYS A O 1
ATOM 3438 N N . LEU A 1 435 ? 4.434 -4.054 -32.727 1.00 90.50 435 LEU A N 1
ATOM 3439 C CA . LEU A 1 435 ? 3.739 -2.841 -32.290 1.00 90.50 435 LEU A CA 1
ATOM 3440 C C . LEU A 1 435 ? 3.444 -1.937 -33.495 1.00 90.50 435 LEU A C 1
ATOM 3442 O O . LEU A 1 435 ? 4.277 -1.801 -34.393 1.00 90.50 435 LEU A O 1
ATOM 3446 N N . LYS A 1 436 ? 2.265 -1.305 -33.526 1.00 89.00 436 LYS A N 1
ATOM 3447 C CA . LYS A 1 436 ? 1.902 -0.369 -34.601 1.00 89.00 436 LYS A CA 1
ATOM 3448 C C . LYS A 1 436 ? 2.698 0.928 -34.442 1.00 89.00 436 LYS A C 1
ATOM 3450 O O . LYS A 1 436 ? 2.619 1.564 -33.395 1.00 89.00 436 LYS A O 1
ATOM 3455 N N . ILE A 1 437 ? 3.435 1.337 -35.475 1.00 89.25 437 ILE A N 1
ATOM 3456 C CA . ILE A 1 437 ? 4.222 2.580 -35.471 1.00 89.25 437 ILE A CA 1
ATOM 3457 C C . ILE A 1 437 ? 3.633 3.545 -36.504 1.00 89.25 437 ILE A C 1
ATOM 3459 O O . ILE A 1 437 ? 3.735 3.288 -37.705 1.00 89.25 437 ILE A O 1
ATOM 3463 N N . ARG A 1 438 ? 3.025 4.651 -36.054 1.00 84.38 438 ARG A N 1
ATOM 3464 C CA . ARG A 1 438 ? 2.224 5.551 -36.912 1.00 84.38 438 ARG A CA 1
ATOM 3465 C C . ARG A 1 438 ? 3.053 6.269 -37.984 1.00 84.38 438 ARG A C 1
ATOM 3467 O O . ARG A 1 438 ? 2.601 6.406 -39.113 1.00 84.38 438 ARG A O 1
ATOM 3474 N N . ASN A 1 439 ? 4.279 6.674 -37.661 1.00 79.81 439 ASN A N 1
ATOM 3475 C CA . ASN A 1 439 ? 5.124 7.518 -38.512 1.00 79.81 439 ASN A CA 1
ATOM 3476 C C . ASN A 1 439 ? 6.434 6.839 -38.964 1.00 79.81 439 ASN A C 1
ATOM 3478 O O . ASN A 1 439 ? 7.450 7.500 -39.191 1.00 79.81 439 ASN A O 1
ATOM 3482 N N . LEU A 1 440 ? 6.437 5.508 -39.097 1.00 72.88 440 LEU A N 1
ATOM 3483 C CA . LEU A 1 440 ? 7.651 4.730 -39.376 1.00 72.88 440 LEU A CA 1
ATOM 3484 C C . LEU A 1 440 ? 8.356 5.145 -40.682 1.00 72.88 440 LEU A C 1
ATOM 3486 O O . LEU A 1 440 ? 9.579 5.267 -40.700 1.00 72.88 440 LEU A O 1
ATOM 3490 N N . LYS A 1 441 ? 7.600 5.387 -41.762 1.00 67.06 441 LYS A N 1
ATOM 3491 C CA . LYS A 1 441 ? 8.148 5.689 -43.100 1.00 67.06 441 LYS A CA 1
ATOM 3492 C C . LYS A 1 441 ? 8.829 7.059 -43.166 1.00 67.06 441 LYS A C 1
ATOM 3494 O O . LYS A 1 441 ? 9.940 7.160 -43.687 1.00 67.06 441 LYS A O 1
ATOM 3499 N N . ASP A 1 442 ? 8.210 8.082 -42.587 1.00 67.38 442 ASP A N 1
ATOM 3500 C CA . ASP A 1 442 ? 8.755 9.448 -42.563 1.00 67.38 442 ASP A CA 1
ATOM 3501 C C . ASP A 1 442 ? 9.997 9.519 -41.669 1.00 67.38 442 ASP A C 1
ATOM 3503 O O . ASP A 1 442 ? 11.013 10.131 -42.007 1.00 67.38 442 ASP A O 1
ATOM 3507 N N . THR A 1 443 ? 9.951 8.790 -40.554 1.00 64.75 443 THR A N 1
ATOM 3508 C CA . THR A 1 443 ? 11.035 8.730 -39.573 1.00 64.75 443 THR A CA 1
ATOM 3509 C C . THR A 1 443 ? 12.246 7.955 -40.105 1.00 64.75 443 THR A C 1
ATOM 3511 O O . THR A 1 443 ? 13.380 8.410 -39.955 1.00 64.75 443 THR A O 1
ATOM 3514 N N . GLN A 1 444 ? 12.035 6.828 -40.799 1.00 66.62 444 GLN A N 1
ATOM 3515 C CA . GLN A 1 444 ? 13.116 6.073 -41.450 1.00 66.62 444 GLN A CA 1
ATOM 3516 C C . GLN A 1 444 ? 13.751 6.851 -42.612 1.00 66.62 444 GLN A C 1
ATOM 3518 O O . GLN A 1 444 ? 14.977 6.872 -42.726 1.00 66.62 444 GLN A O 1
ATOM 3523 N N . SER A 1 445 ? 12.951 7.562 -43.413 1.00 62.12 445 SER A N 1
ATOM 3524 C CA . SER A 1 445 ? 13.453 8.414 -44.503 1.00 62.12 445 SER A CA 1
ATOM 3525 C C . SER A 1 445 ? 14.342 9.550 -43.970 1.00 62.12 445 SER A C 1
ATOM 3527 O O . SER A 1 445 ? 15.427 9.812 -44.502 1.00 62.12 445 SER A O 1
ATOM 3529 N N . ALA A 1 446 ? 13.948 10.167 -42.849 1.00 60.62 446 ALA A N 1
ATOM 3530 C CA . ALA A 1 446 ? 14.744 11.176 -42.147 1.00 60.62 446 ALA A CA 1
ATOM 3531 C C . ALA A 1 446 ? 16.007 10.601 -41.469 1.00 60.62 446 ALA A C 1
ATOM 3533 O O . ALA A 1 446 ? 17.019 11.299 -41.350 1.00 60.62 446 ALA A O 1
ATOM 3534 N N . ALA A 1 447 ? 15.983 9.335 -41.034 1.00 60.94 447 ALA A N 1
ATOM 3535 C CA . ALA A 1 447 ? 17.159 8.643 -40.500 1.00 60.94 447 ALA A CA 1
ATOM 3536 C C . ALA A 1 447 ? 18.219 8.417 -41.592 1.00 60.94 447 ALA A C 1
ATOM 3538 O O . ALA A 1 447 ? 19.399 8.691 -41.372 1.00 60.94 447 ALA A O 1
ATOM 3539 N N . THR A 1 448 ? 17.796 7.998 -42.792 1.00 60.00 448 THR A N 1
ATOM 3540 C CA . THR A 1 448 ? 18.691 7.794 -43.944 1.00 60.00 448 THR A CA 1
ATOM 3541 C C . THR A 1 448 ? 19.248 9.100 -44.514 1.00 60.00 448 THR A C 1
ATOM 3543 O O .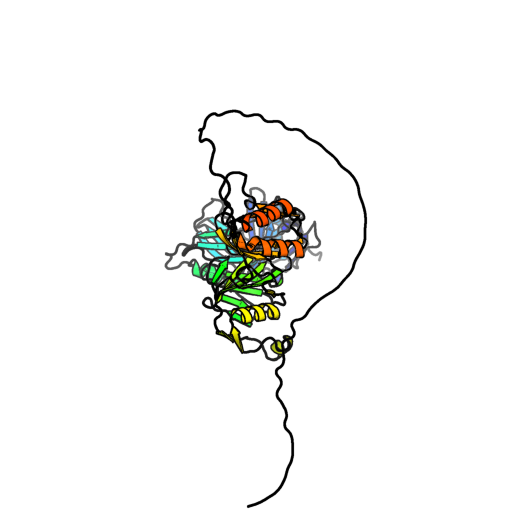 THR A 1 448 ? 20.417 9.148 -44.891 1.00 60.00 448 THR A O 1
ATOM 3546 N N . ALA A 1 449 ? 18.461 10.183 -44.514 1.00 54.81 449 ALA A N 1
ATOM 3547 C CA . ALA A 1 449 ? 18.911 11.498 -44.978 1.00 54.81 449 ALA A CA 1
ATOM 3548 C C . ALA A 1 449 ? 19.929 12.152 -44.020 1.00 54.81 449 ALA A C 1
ATOM 3550 O O . ALA A 1 449 ? 20.882 12.788 -44.466 1.00 54.81 449 ALA A O 1
ATOM 3551 N N . GLY A 1 450 ? 19.780 11.952 -42.704 1.00 50.41 450 GLY A N 1
ATOM 3552 C CA . GLY A 1 450 ? 20.706 12.484 -41.694 1.00 50.41 450 GLY A CA 1
ATOM 3553 C C . GLY A 1 450 ? 22.075 11.788 -41.646 1.00 50.41 450 GLY A C 1
ATOM 3554 O O . GLY A 1 450 ? 23.043 12.390 -41.186 1.00 50.41 450 GLY A O 1
ATOM 3555 N N . GLY A 1 451 ? 22.180 10.548 -42.139 1.00 41.16 451 GLY A N 1
ATOM 3556 C CA . GLY A 1 451 ? 23.442 9.798 -42.212 1.00 41.16 451 GLY A CA 1
ATOM 3557 C C . GLY A 1 451 ? 24.355 10.201 -43.378 1.00 41.16 451 GLY A C 1
ATOM 3558 O O . GLY A 1 451 ? 25.563 9.981 -43.314 1.00 41.16 451 GLY A O 1
ATOM 3559 N N . ALA A 1 452 ? 23.812 10.832 -44.424 1.00 38.41 452 ALA A N 1
ATOM 3560 C CA . ALA A 1 452 ? 24.562 11.167 -45.639 1.00 38.41 452 ALA A CA 1
ATOM 3561 C C . ALA A 1 452 ? 25.364 12.484 -45.543 1.00 38.41 452 ALA A C 1
ATOM 3563 O O . ALA A 1 452 ? 26.211 12.756 -46.389 1.00 38.41 452 ALA A O 1
ATOM 3564 N N . ALA A 1 453 ? 25.157 13.292 -44.497 1.00 39.97 453 ALA A N 1
ATOM 3565 C CA . ALA A 1 453 ? 25.861 14.568 -44.309 1.00 39.97 453 ALA A CA 1
ATOM 3566 C C . ALA A 1 453 ? 27.270 14.427 -43.681 1.00 39.97 453 ALA A C 1
ATOM 3568 O O . ALA A 1 453 ? 27.958 15.425 -43.472 1.00 39.97 453 ALA A O 1
ATOM 3569 N N . GLY A 1 454 ? 27.712 13.200 -43.371 1.00 35.50 454 GLY A N 1
ATOM 3570 C CA . GLY A 1 454 ? 28.963 12.923 -42.653 1.00 35.50 454 GLY A CA 1
ATOM 3571 C C . GLY A 1 454 ? 30.216 12.691 -43.506 1.00 35.50 454 GLY A C 1
ATOM 3572 O O . GLY A 1 454 ? 31.292 12.510 -42.940 1.00 35.50 454 GLY A O 1
ATOM 3573 N N . GLY A 1 455 ? 30.136 12.699 -44.839 1.00 34.34 455 GLY A N 1
ATOM 3574 C CA . GLY A 1 455 ? 31.348 12.561 -45.646 1.00 34.34 455 GLY A CA 1
ATOM 3575 C C . GLY A 1 455 ? 31.132 12.273 -47.122 1.00 34.34 455 GLY A C 1
ATOM 3576 O O . GLY A 1 455 ? 31.130 11.119 -47.523 1.00 34.34 455 GLY A O 1
ATOM 3577 N N . ALA A 1 456 ? 31.085 13.321 -47.940 1.00 29.08 456 ALA A N 1
ATOM 3578 C CA . ALA A 1 456 ? 31.633 13.304 -49.294 1.00 29.08 456 ALA A CA 1
ATOM 3579 C C . ALA A 1 456 ? 31.773 14.744 -49.801 1.00 29.08 456 ALA A C 1
ATOM 3581 O O . ALA A 1 456 ? 30.851 15.549 -49.734 1.00 29.08 456 ALA A O 1
ATOM 3582 N N . LYS A 1 457 ? 32.973 15.065 -50.281 1.00 37.19 457 LYS A N 1
ATOM 3583 C CA . LYS A 1 457 ? 33.294 16.294 -51.006 1.00 37.19 457 LYS A CA 1
ATOM 3584 C C . LYS A 1 457 ? 32.585 16.298 -52.364 1.00 37.19 457 LYS A C 1
ATOM 3586 O O . LYS A 1 457 ? 32.888 15.429 -53.167 1.00 37.19 457 LYS A O 1
ATOM 3591 N N . GLU A 1 458 ? 31.826 17.347 -52.660 1.00 29.72 458 GLU A N 1
ATO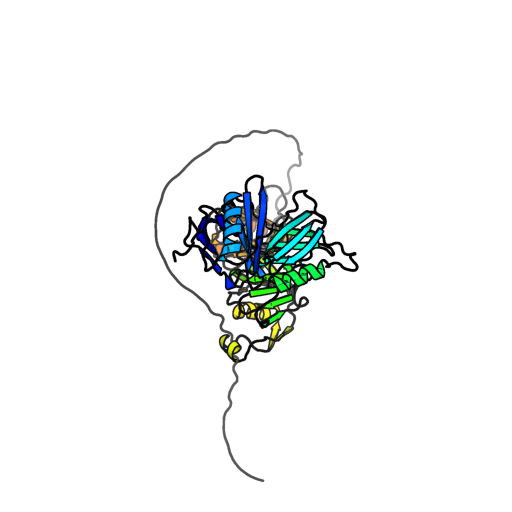M 3592 C CA . GLU A 1 458 ? 31.577 17.873 -54.017 1.00 29.72 458 GLU A CA 1
ATOM 3593 C C . GLU A 1 458 ? 31.026 19.300 -53.837 1.00 29.72 458 GLU A C 1
ATOM 3595 O O . GLU A 1 458 ? 29.943 19.489 -53.308 1.00 29.72 458 GLU A O 1
ATOM 3600 N N . ARG A 1 459 ? 31.817 20.377 -53.938 1.00 33.38 459 ARG A N 1
ATOM 3601 C CA . ARG A 1 459 ? 32.246 21.055 -55.176 1.00 33.38 459 ARG A CA 1
ATOM 3602 C C . ARG A 1 459 ? 31.165 21.104 -56.266 1.00 33.38 459 ARG A C 1
ATOM 3604 O O . ARG A 1 459 ? 31.306 20.416 -57.265 1.00 33.38 459 ARG A O 1
ATOM 3611 N N . ALA A 1 460 ? 30.202 22.017 -56.135 1.00 31.00 460 ALA A N 1
ATOM 3612 C CA . ALA A 1 460 ? 29.695 22.794 -57.270 1.00 31.00 460 ALA A CA 1
ATOM 3613 C C . ALA A 1 460 ? 28.926 24.047 -56.803 1.00 31.00 460 ALA A C 1
ATOM 3615 O O . ALA A 1 460 ? 27.946 23.944 -56.079 1.00 31.00 460 ALA A O 1
ATOM 3616 N N . ASN A 1 461 ? 29.397 25.195 -57.295 1.00 28.69 461 ASN A N 1
ATOM 3617 C CA . ASN A 1 461 ? 28.688 26.453 -57.556 1.00 28.69 461 ASN A CA 1
ATOM 3618 C C . ASN A 1 461 ? 28.167 27.290 -56.378 1.00 28.69 461 ASN A C 1
ATOM 3620 O O . ASN A 1 461 ? 27.033 27.195 -55.926 1.00 28.69 461 ASN A O 1
ATOM 3624 N N . LEU A 1 462 ? 29.061 28.199 -55.986 1.00 33.75 462 LEU A N 1
ATOM 3625 C CA . LEU A 1 462 ? 28.786 29.510 -55.418 1.00 33.75 462 LEU A CA 1
ATOM 3626 C C . LEU A 1 462 ? 28.331 30.440 -56.562 1.00 33.75 462 LEU A C 1
ATOM 3628 O O . LEU A 1 462 ? 29.104 30.605 -57.501 1.00 33.75 462 LEU A O 1
ATOM 3632 N N . ASP A 1 463 ? 27.109 30.962 -56.488 1.00 27.45 463 ASP A N 1
ATOM 3633 C CA . ASP A 1 463 ? 26.600 32.233 -57.054 1.00 27.45 463 ASP A CA 1
ATOM 3634 C C . ASP A 1 463 ? 25.093 32.070 -57.297 1.00 27.45 463 ASP A C 1
ATOM 3636 O O . ASP A 1 463 ? 24.692 31.415 -58.254 1.00 27.45 463 ASP A O 1
ATOM 3640 N N . ASP A 1 464 ? 24.244 32.602 -56.415 1.00 30.33 464 ASP A N 1
ATOM 3641 C CA . ASP A 1 464 ? 23.584 33.876 -56.720 1.00 30.33 464 ASP A CA 1
ATOM 3642 C C . ASP A 1 464 ? 22.763 34.402 -55.524 1.00 30.33 464 ASP A C 1
ATOM 3644 O O . ASP A 1 464 ? 22.083 33.656 -54.822 1.00 30.33 464 ASP A O 1
ATOM 3648 N N . ALA A 1 465 ? 22.860 35.717 -55.350 1.00 30.64 465 ALA A N 1
ATOM 3649 C CA . ALA A 1 465 ? 21.911 36.651 -54.744 1.00 30.64 465 ALA A CA 1
ATOM 3650 C C . ALA A 1 465 ? 21.335 36.411 -53.328 1.00 30.64 465 ALA A C 1
ATOM 3652 O O . ALA A 1 465 ? 20.302 35.784 -53.108 1.00 30.64 465 ALA A O 1
ATOM 3653 N N . LEU A 1 466 ? 21.943 37.132 -52.382 1.00 30.62 466 LEU A N 1
ATOM 3654 C CA . LEU A 1 466 ? 21.328 37.660 -51.161 1.00 30.62 466 LEU A CA 1
ATOM 3655 C C . LEU A 1 466 ? 20.138 38.595 -51.473 1.00 30.62 466 LEU A C 1
ATOM 3657 O O . LEU A 1 466 ? 20.261 39.472 -52.329 1.00 30.62 466 LEU A O 1
ATOM 3661 N N . GLY A 1 467 ? 19.064 38.514 -50.682 1.00 29.34 467 GLY A N 1
ATOM 3662 C CA . GLY A 1 467 ? 18.056 39.574 -50.533 1.00 29.34 467 GLY A CA 1
ATOM 3663 C C . GLY A 1 467 ? 17.020 39.235 -49.443 1.00 29.34 467 GLY A C 1
ATOM 3664 O O . GLY A 1 467 ? 16.651 38.067 -49.363 1.00 29.34 467 GLY A O 1
ATOM 3665 N N . PRO A 1 468 ? 16.609 40.183 -48.572 1.00 35.06 468 PRO A N 1
ATOM 3666 C CA . PRO A 1 468 ? 16.108 39.891 -47.227 1.00 35.06 468 PRO A CA 1
ATOM 3667 C C . PRO A 1 468 ? 14.576 39.922 -47.084 1.00 35.06 468 PRO A C 1
ATOM 3669 O O . PRO A 1 468 ? 13.870 40.374 -47.979 1.00 35.06 468 PRO A O 1
ATOM 3672 N N . GLU A 1 469 ? 14.145 39.406 -45.926 1.00 33.00 469 GLU A N 1
ATOM 3673 C CA . GLU A 1 469 ? 12.879 39.575 -45.186 1.00 33.00 469 GLU A CA 1
ATOM 3674 C C . GLU A 1 469 ? 11.860 40.614 -45.698 1.00 33.00 469 GLU A C 1
ATOM 3676 O O . GLU A 1 469 ? 12.230 41.733 -46.039 1.00 33.00 469 GLU A O 1
ATOM 3681 N N . GLU A 1 470 ? 10.561 40.282 -45.613 1.00 29.05 470 GLU A N 1
ATOM 3682 C CA . GLU A 1 470 ? 9.599 40.870 -44.646 1.00 29.05 470 GLU A CA 1
ATOM 3683 C C . GLU A 1 470 ? 8.123 40.524 -44.982 1.00 29.05 470 GLU A C 1
ATOM 3685 O O . GLU A 1 470 ? 7.761 40.399 -46.151 1.00 29.05 470 GLU A O 1
ATOM 3690 N N . GLY A 1 471 ? 7.280 40.442 -43.935 1.00 27.31 471 GLY A N 1
ATOM 3691 C CA . GLY A 1 471 ? 5.805 40.588 -43.962 1.00 27.31 471 GLY A CA 1
ATOM 3692 C C . GLY A 1 471 ? 5.016 39.270 -43.918 1.00 27.31 471 GLY A C 1
ATOM 3693 O O . GLY A 1 471 ? 5.022 38.532 -44.893 1.00 27.31 471 GLY A O 1
ATOM 3694 N N . GLU A 1 472 ? 4.511 38.806 -42.768 1.00 29.59 472 GLU A N 1
ATOM 3695 C CA . GLU A 1 472 ? 3.276 39.199 -42.038 1.00 29.59 472 GLU A CA 1
ATOM 3696 C C . GLU A 1 472 ? 1.942 38.784 -42.705 1.00 29.59 472 GLU A C 1
ATOM 3698 O O . GLU A 1 472 ? 1.752 39.017 -43.894 1.00 29.59 472 GLU A O 1
ATOM 3703 N N . VAL A 1 473 ? 1.038 38.271 -41.840 1.00 29.58 473 VAL A N 1
ATOM 3704 C CA . VAL A 1 473 ? -0.421 37.984 -41.955 1.00 29.58 473 VAL A CA 1
ATOM 3705 C C . VAL A 1 473 ? -0.869 36.951 -43.011 1.00 29.58 473 VAL A C 1
ATOM 3707 O O . VAL A 1 473 ? -0.284 36.840 -44.075 1.00 29.58 473 VAL A O 1
ATOM 3710 N N . ASP A 1 474 ? -1.878 36.104 -42.803 1.00 28.34 474 ASP A N 1
ATOM 3711 C CA . ASP A 1 474 ? -3.033 36.155 -41.906 1.00 28.34 474 ASP A CA 1
ATOM 3712 C C . ASP A 1 474 ? -3.624 34.743 -41.712 1.00 28.34 474 ASP A C 1
ATOM 3714 O O . ASP A 1 474 ? -3.265 33.792 -42.411 1.00 28.34 474 ASP A O 1
ATOM 3718 N N . GLU A 1 475 ? -4.525 34.670 -40.743 1.00 36.66 475 GLU A N 1
ATOM 3719 C CA . GLU A 1 475 ? -5.431 33.588 -40.359 1.00 36.66 475 GLU A CA 1
ATOM 3720 C C . GLU A 1 475 ? -6.276 33.044 -41.532 1.00 36.66 475 GLU A C 1
ATOM 3722 O O . GLU A 1 475 ? -6.592 33.787 -42.455 1.00 36.66 475 GLU A O 1
ATOM 3727 N N . GLU A 1 476 ? -6.675 31.765 -41.483 1.00 29.89 476 GLU A N 1
ATOM 3728 C CA . GLU A 1 476 ? -8.080 31.345 -41.652 1.00 29.89 476 GLU A CA 1
ATOM 3729 C C . GLU A 1 476 ? -8.242 29.829 -41.412 1.00 29.89 476 GLU A C 1
ATOM 3731 O O . GLU A 1 476 ? -7.463 28.993 -41.879 1.00 29.89 476 GLU A O 1
ATOM 3736 N N . GLU A 1 477 ? -9.249 29.524 -40.595 1.00 37.06 477 GLU A N 1
ATOM 3737 C CA . GLU A 1 477 ? -9.833 28.215 -40.311 1.00 37.06 477 GLU A CA 1
ATOM 3738 C C . GLU A 1 477 ? -10.483 27.635 -41.573 1.00 37.06 477 GLU A C 1
ATOM 3740 O O . GLU A 1 477 ? -11.043 28.394 -42.346 1.00 37.06 477 GLU A O 1
ATOM 3745 N N . GLU A 1 478 ? -10.502 26.310 -41.736 1.00 29.78 478 GLU A N 1
ATOM 3746 C CA . GLU A 1 478 ? -11.656 25.609 -42.322 1.00 29.78 478 GLU A CA 1
ATOM 3747 C C . GLU A 1 478 ? -11.642 24.142 -41.854 1.00 29.78 478 GLU A C 1
ATOM 3749 O O . GLU A 1 478 ? -10.646 23.419 -41.989 1.00 29.78 478 GLU A O 1
ATOM 3754 N N . GLU A 1 479 ? -12.771 23.732 -41.281 1.00 37.66 479 GLU A N 1
ATOM 3755 C CA . GLU A 1 479 ? -13.186 22.349 -41.063 1.00 37.66 479 GLU A CA 1
ATOM 3756 C C . GLU A 1 479 ? -13.669 21.761 -42.401 1.00 37.66 479 GLU A C 1
ATOM 3758 O O . GLU A 1 479 ? -14.402 22.431 -43.120 1.00 37.66 479 GLU A O 1
ATOM 3763 N N . ASP A 1 480 ? -13.356 20.498 -42.717 1.00 28.95 480 ASP A N 1
ATOM 3764 C CA . ASP A 1 480 ? -14.349 19.647 -43.393 1.00 28.95 480 ASP A CA 1
ATOM 3765 C C . ASP A 1 480 ? -14.077 18.150 -43.186 1.00 28.95 480 ASP A C 1
ATOM 3767 O O . ASP A 1 480 ? -12.947 17.654 -43.260 1.00 28.95 480 ASP A O 1
ATOM 3771 N N . ASP A 1 481 ? -15.184 17.465 -42.934 1.00 32.59 481 ASP A N 1
ATOM 3772 C CA . ASP A 1 481 ? -15.400 16.042 -42.753 1.00 32.59 481 ASP A CA 1
ATOM 3773 C C . ASP A 1 481 ? -15.075 15.235 -44.021 1.00 32.59 481 ASP A C 1
ATOM 3775 O O . ASP A 1 481 ? -15.288 15.664 -45.154 1.00 32.59 481 ASP A O 1
ATOM 3779 N N . SER A 1 482 ? -14.682 13.971 -43.854 1.00 33.72 482 SER A N 1
ATOM 3780 C CA . SER A 1 482 ? 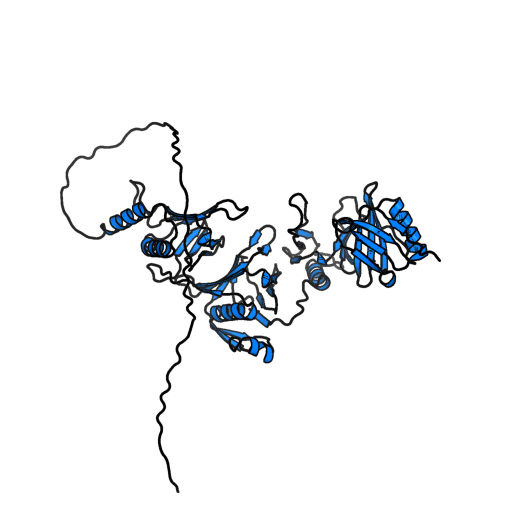-15.145 12.924 -44.780 1.00 33.72 482 SER A CA 1
ATOM 3781 C C . SER A 1 482 ? -15.016 11.523 -44.186 1.00 33.72 482 SER A C 1
ATOM 3783 O O . SER A 1 482 ? -13.954 10.906 -44.118 1.00 33.72 482 SER A O 1
ATOM 3785 N N . ASP A 1 483 ? -16.186 11.039 -43.791 1.00 34.38 483 ASP A N 1
ATOM 3786 C CA . ASP A 1 483 ? -16.594 9.660 -43.563 1.00 34.38 483 ASP A CA 1
ATOM 3787 C C . ASP A 1 483 ? -16.212 8.719 -44.730 1.00 34.38 483 ASP A C 1
ATOM 3789 O O . ASP A 1 483 ? -16.519 8.997 -45.893 1.00 34.38 483 ASP A O 1
ATOM 3793 N N . PHE A 1 484 ? -15.594 7.570 -44.434 1.00 32.91 484 PHE A N 1
ATOM 3794 C CA . PHE A 1 484 ? -15.684 6.400 -45.313 1.00 32.91 484 PHE A CA 1
ATOM 3795 C C . PHE A 1 484 ? -15.531 5.099 -44.520 1.00 32.91 484 PHE A C 1
ATOM 3797 O O . PHE A 1 484 ? -14.477 4.796 -43.956 1.00 32.91 484 PHE A O 1
ATOM 3804 N N . GLY A 1 485 ? -16.625 4.341 -44.477 1.00 28.97 485 GLY A N 1
ATOM 3805 C CA . GLY A 1 485 ? -16.765 3.131 -43.685 1.00 28.97 485 GLY A CA 1
ATOM 3806 C C . GLY A 1 485 ? -16.300 1.833 -44.347 1.00 28.97 485 GLY A C 1
ATOM 3807 O O . GLY A 1 485 ? -15.899 1.780 -45.506 1.00 28.97 485 GLY A O 1
ATOM 3808 N N . GLY A 1 486 ? -16.503 0.760 -43.579 1.00 27.00 486 GLY A N 1
ATOM 3809 C CA . GLY A 1 486 ? -17.077 -0.483 -44.092 1.00 27.00 486 GLY A CA 1
ATOM 3810 C C . GLY A 1 486 ? -16.170 -1.712 -44.141 1.00 27.00 486 GLY A C 1
ATOM 3811 O O . GLY A 1 486 ? -15.205 -1.751 -44.895 1.00 27.00 486 GLY A O 1
ATOM 3812 N N . GLY A 1 487 ? -16.621 -2.756 -43.433 1.00 26.86 487 GLY A N 1
ATOM 3813 C CA . GLY A 1 487 ? -16.443 -4.174 -43.778 1.00 26.86 487 GLY A CA 1
ATOM 3814 C C . GLY A 1 487 ? -15.224 -4.836 -43.135 1.00 26.86 487 GLY A C 1
ATOM 3815 O O . GLY A 1 487 ? -14.095 -4.522 -43.489 1.00 26.86 487 GLY A O 1
ATOM 3816 N N . ASP A 1 488 ? -15.370 -5.629 -42.075 1.00 28.47 488 ASP A N 1
ATOM 3817 C CA . ASP A 1 488 ? -15.983 -6.972 -41.968 1.00 28.47 488 ASP A CA 1
ATOM 3818 C C . ASP A 1 488 ? -14.968 -8.110 -42.184 1.00 28.47 488 ASP A C 1
ATOM 3820 O O . ASP A 1 488 ? -14.299 -8.206 -43.209 1.00 28.47 488 ASP A O 1
ATOM 3824 N N . ASP A 1 489 ? -14.932 -8.969 -41.161 1.00 28.75 489 ASP A N 1
ATOM 3825 C CA . ASP A 1 489 ? -14.723 -10.419 -41.158 1.00 28.75 489 ASP A CA 1
ATOM 3826 C C . ASP A 1 489 ? -13.458 -11.039 -41.782 1.00 28.75 489 ASP A C 1
ATOM 3828 O O . ASP A 1 489 ? -13.281 -11.118 -42.993 1.00 28.75 489 ASP A O 1
ATOM 3832 N N . ALA A 1 490 ? -12.658 -11.701 -40.935 1.00 29.72 490 ALA A N 1
ATOM 3833 C CA . ALA A 1 490 ? -12.741 -13.162 -40.762 1.00 29.72 490 ALA A CA 1
ATOM 3834 C C . ALA A 1 490 ? -11.449 -13.760 -40.169 1.00 29.72 490 ALA A C 1
ATOM 3836 O O . ALA A 1 490 ? -10.367 -13.629 -40.728 1.00 29.72 490 ALA A O 1
ATOM 3837 N N . ALA A 1 491 ? -11.641 -14.461 -39.047 1.00 28.64 491 ALA A N 1
ATOM 3838 C CA . ALA A 1 491 ? -11.189 -15.818 -38.714 1.00 28.64 491 ALA A CA 1
ATOM 3839 C C . ALA A 1 491 ? -9.772 -16.340 -39.058 1.00 28.64 491 ALA A C 1
ATOM 3841 O O . ALA A 1 491 ? -9.238 -16.167 -40.146 1.00 28.64 491 ALA A O 1
ATOM 3842 N N . SER A 1 492 ? -9.330 -17.235 -38.158 1.00 29.73 492 SER A N 1
ATOM 3843 C CA . SER A 1 492 ? -8.231 -18.212 -38.277 1.00 29.73 492 SER A CA 1
ATOM 3844 C C . SER A 1 492 ? -6.844 -17.662 -37.929 1.00 29.73 492 SER A C 1
ATOM 3846 O O . SER A 1 492 ? -6.432 -16.627 -38.420 1.00 29.73 492 SER A O 1
ATOM 3848 N N . GLY A 1 493 ? -6.027 -18.300 -37.101 1.00 26.61 493 GLY A N 1
ATOM 3849 C CA . GLY A 1 493 ? -6.093 -19.617 -36.489 1.00 26.61 493 GLY A CA 1
ATOM 3850 C C . GLY A 1 493 ? -4.888 -19.753 -35.555 1.00 26.61 493 GLY A C 1
ATOM 3851 O O . GLY A 1 493 ? -3.872 -19.081 -35.715 1.00 26.61 493 GLY A O 1
ATOM 3852 N N . SER A 1 494 ? -5.069 -20.571 -34.531 1.00 37.19 494 SER A N 1
ATOM 3853 C CA . SER A 1 494 ? -4.093 -20.986 -33.526 1.00 37.19 494 SER A CA 1
ATOM 3854 C C . SER A 1 494 ? -2.862 -21.656 -34.132 1.00 37.19 494 SER A C 1
ATOM 3856 O O . SER A 1 494 ? -3.077 -22.676 -34.769 1.00 37.19 494 SER A O 1
ATOM 3858 N N . GLU A 1 495 ? -1.635 -21.203 -33.836 1.00 29.09 495 GLU A N 1
ATOM 3859 C CA . GLU A 1 495 ? -0.405 -22.030 -33.856 1.00 29.09 495 GLU A CA 1
ATOM 3860 C C . GLU A 1 495 ? 0.638 -21.479 -32.854 1.00 29.09 495 GLU A C 1
ATOM 3862 O O . GLU A 1 495 ? 1.313 -20.482 -33.089 1.00 29.09 495 GLU A O 1
ATOM 3867 N N . ASP A 1 496 ? 0.565 -22.030 -31.644 1.00 31.12 496 ASP A N 1
ATOM 3868 C CA . ASP A 1 496 ? 1.591 -22.700 -30.824 1.00 31.12 496 ASP A CA 1
ATOM 3869 C C . ASP A 1 496 ? 3.128 -22.474 -30.985 1.00 31.12 496 ASP A C 1
ATOM 3871 O O . ASP A 1 496 ? 3.663 -22.308 -32.078 1.00 31.12 496 ASP A O 1
ATOM 3875 N N . PHE A 1 497 ? 3.802 -22.658 -29.832 1.00 32.59 497 PHE A N 1
ATOM 3876 C CA . PHE A 1 497 ? 5.237 -22.850 -29.522 1.00 32.59 497 PHE A CA 1
ATOM 3877 C C . PHE A 1 497 ? 6.167 -21.618 -29.652 1.00 32.59 497 PHE A C 1
ATOM 3879 O O . PHE A 1 497 ? 6.049 -20.817 -30.566 1.00 32.59 497 PHE A O 1
ATOM 3886 N N . SER A 1 498 ? 7.129 -21.341 -28.762 1.00 30.88 498 SER A N 1
ATOM 3887 C CA . SER A 1 498 ? 8.036 -22.236 -28.032 1.00 30.88 498 SER A CA 1
ATOM 3888 C C . SER A 1 498 ? 8.596 -21.593 -26.745 1.00 30.88 498 SER A C 1
ATOM 3890 O O . SER A 1 498 ? 8.892 -20.396 -26.709 1.00 30.88 498 SER A O 1
ATOM 3892 N N . ASP A 1 499 ? 8.762 -22.426 -25.718 1.00 33.88 499 ASP A N 1
ATOM 3893 C CA . ASP A 1 499 ? 9.362 -22.172 -24.401 1.00 33.88 499 ASP A CA 1
ATOM 3894 C C . ASP A 1 499 ? 10.867 -22.495 -24.451 1.00 33.88 499 ASP A C 1
ATOM 3896 O O . ASP A 1 499 ? 11.234 -23.494 -25.069 1.00 33.88 499 ASP A O 1
ATOM 3900 N N . GLU A 1 500 ? 11.733 -21.696 -23.820 1.00 40.03 500 GLU A N 1
ATOM 3901 C CA . GLU A 1 500 ? 13.146 -22.072 -23.636 1.00 40.03 500 GLU A CA 1
ATOM 3902 C C . GLU A 1 500 ? 13.643 -21.734 -22.225 1.00 40.03 500 GLU A C 1
ATOM 3904 O O . GLU A 1 500 ? 13.737 -20.572 -21.812 1.00 40.03 500 GLU A O 1
ATOM 3909 N N . ASP A 1 501 ? 13.957 -22.820 -21.516 1.00 32.25 501 ASP A N 1
ATOM 3910 C CA . ASP A 1 501 ? 14.536 -22.913 -20.184 1.00 32.25 501 ASP A CA 1
ATOM 3911 C C . ASP A 1 501 ? 16.007 -22.478 -20.127 1.00 32.25 501 ASP A C 1
ATOM 3913 O O . ASP A 1 501 ? 16.787 -22.598 -21.072 1.00 32.25 501 ASP A O 1
ATOM 3917 N N . LEU A 1 502 ? 16.401 -22.024 -18.939 1.00 33.78 502 LEU A N 1
ATOM 3918 C CA . LEU A 1 502 ? 17.780 -21.734 -18.565 1.00 33.78 502 LEU A CA 1
ATOM 3919 C C . LEU A 1 502 ? 18.466 -23.028 -18.095 1.00 33.78 502 LEU A C 1
ATOM 3921 O O . LEU A 1 502 ? 18.253 -23.444 -16.957 1.00 33.78 502 LEU A O 1
ATOM 3925 N N . SER A 1 503 ? 19.332 -23.629 -18.916 1.00 32.97 503 SER A N 1
ATOM 3926 C CA . SER A 1 503 ? 20.286 -24.652 -18.456 1.00 32.97 503 SER A CA 1
ATOM 3927 C C . SER A 1 503 ? 21.725 -24.147 -18.566 1.00 32.97 503 SER A C 1
ATOM 3929 O O . SER A 1 503 ? 22.201 -23.821 -19.655 1.00 32.97 503 SER A O 1
ATOM 3931 N N . GLY A 1 504 ? 22.396 -24.072 -17.416 1.00 29.91 504 GLY A N 1
ATOM 3932 C CA . GLY A 1 504 ? 23.807 -23.728 -17.275 1.00 29.91 504 GLY A CA 1
ATOM 3933 C C . GLY A 1 504 ? 24.744 -24.872 -17.672 1.00 29.91 504 GLY A C 1
ATOM 3934 O O . GLY A 1 504 ? 24.379 -26.042 -17.650 1.00 29.91 504 GLY A O 1
ATOM 3935 N N . SER A 1 505 ? 25.953 -24.476 -18.060 1.00 31.59 505 SER A N 1
ATOM 3936 C CA . SER A 1 505 ? 27.074 -25.304 -18.505 1.00 31.59 505 SER A CA 1
ATOM 3937 C C . SER A 1 505 ? 27.761 -26.013 -17.333 1.00 31.59 505 SER A C 1
ATOM 3939 O O . SER A 1 505 ? 28.288 -25.330 -16.457 1.00 31.59 505 SER A O 1
ATOM 3941 N N . ASP A 1 506 ? 27.857 -27.345 -17.383 1.00 31.39 506 ASP A N 1
ATOM 3942 C CA . ASP A 1 506 ? 28.755 -28.142 -16.537 1.00 31.39 506 ASP A CA 1
ATOM 3943 C C . ASP A 1 506 ? 30.162 -28.231 -17.149 1.00 31.39 506 ASP A C 1
ATOM 3945 O O . ASP A 1 506 ? 30.340 -28.441 -18.354 1.00 31.39 506 ASP A O 1
ATOM 3949 N N . GLY A 1 507 ? 31.165 -28.031 -16.293 1.00 31.25 507 GLY A N 1
ATOM 3950 C CA . GLY A 1 507 ? 32.585 -28.157 -16.600 1.00 31.25 507 GLY A CA 1
ATOM 3951 C C . GLY A 1 507 ? 33.034 -29.618 -16.622 1.00 31.25 507 GLY A C 1
ATOM 3952 O O . GLY A 1 507 ? 32.591 -30.432 -15.820 1.00 31.25 507 GLY A O 1
ATOM 3953 N N . LYS A 1 508 ? 33.922 -29.930 -17.566 1.00 31.02 508 LYS A N 1
ATOM 3954 C CA . LYS A 1 508 ? 34.570 -31.233 -17.727 1.00 31.02 508 LYS A CA 1
ATOM 3955 C C . LYS A 1 508 ? 35.736 -31.369 -16.743 1.00 31.02 508 LYS A C 1
ATOM 3957 O O . LYS A 1 508 ? 36.625 -30.520 -16.763 1.00 31.02 508 LYS A O 1
ATOM 3962 N N . GLU A 1 509 ? 35.760 -32.453 -15.977 1.00 31.31 509 GLU A N 1
ATOM 3963 C CA . GLU A 1 509 ? 36.986 -33.034 -15.421 1.00 31.31 509 GLU A CA 1
ATOM 3964 C C . GLU A 1 509 ? 37.319 -34.294 -16.237 1.00 31.31 509 GLU A C 1
ATOM 3966 O O . GLU A 1 509 ? 36.421 -35.042 -16.629 1.00 31.31 509 GLU A O 1
ATOM 3971 N N . GLU A 1 510 ? 38.596 -34.447 -16.588 1.00 33.47 510 GLU A N 1
ATOM 3972 C CA . GLU A 1 510 ? 39.146 -35.576 -17.342 1.00 33.47 510 GLU A CA 1
ATOM 3973 C C . GLU A 1 510 ? 39.664 -36.634 -16.356 1.00 33.47 510 GLU A C 1
ATOM 3975 O O . GLU A 1 510 ? 40.476 -36.319 -15.486 1.00 33.47 510 GLU A O 1
ATOM 3980 N N . ASP A 1 511 ? 39.185 -37.870 -16.519 1.00 32.41 511 ASP A N 1
ATOM 3981 C CA . ASP A 1 511 ? 39.733 -39.086 -15.913 1.00 32.41 511 ASP A CA 1
ATOM 3982 C C . ASP A 1 511 ? 40.966 -39.555 -16.703 1.00 32.41 511 ASP A C 1
ATOM 3984 O O . ASP A 1 511 ? 40.918 -39.658 -17.932 1.00 32.41 511 ASP A O 1
ATOM 3988 N N . ASP A 1 512 ? 42.033 -39.901 -15.982 1.00 32.47 512 ASP A N 1
ATOM 3989 C CA . ASP A 1 512 ? 43.154 -40.720 -16.455 1.00 32.47 512 ASP A CA 1
ATOM 3990 C C . ASP A 1 512 ? 43.308 -41.878 -15.447 1.00 32.47 512 ASP A C 1
ATOM 3992 O O . ASP A 1 512 ? 43.820 -41.693 -14.338 1.00 32.47 512 ASP A O 1
ATOM 3996 N N . ASP A 1 513 ? 42.822 -43.061 -15.827 1.00 38.03 513 ASP A N 1
ATOM 3997 C CA . ASP A 1 513 ? 43.039 -44.347 -15.152 1.00 38.03 513 ASP A CA 1
ATOM 3998 C C . ASP A 1 513 ? 44.181 -45.096 -15.870 1.00 38.03 513 ASP A C 1
ATOM 4000 O O . ASP A 1 513 ? 44.177 -45.203 -17.097 1.00 38.03 513 ASP A O 1
ATOM 4004 N N . ASP A 1 514 ? 45.179 -45.607 -15.137 1.00 36.53 514 ASP A N 1
ATOM 4005 C CA . ASP A 1 514 ? 45.247 -47.045 -14.804 1.00 36.53 514 ASP A CA 1
ATOM 4006 C C . ASP A 1 514 ? 46.599 -47.520 -14.216 1.00 36.53 514 ASP A C 1
ATOM 4008 O O . ASP A 1 514 ? 47.695 -47.137 -14.633 1.00 36.53 514 ASP A O 1
ATOM 4012 N N . ASP A 1 515 ? 46.428 -48.478 -13.300 1.00 34.56 515 ASP A N 1
ATOM 4013 C CA . ASP A 1 515 ? 47.238 -49.661 -12.977 1.00 34.56 515 ASP A CA 1
ATOM 4014 C C . ASP A 1 515 ? 48.546 -49.615 -12.143 1.00 34.56 515 ASP A C 1
ATOM 4016 O O . ASP A 1 515 ? 49.671 -49.450 -12.613 1.00 34.56 515 ASP A O 1
ATOM 4020 N N . ASP A 1 516 ? 48.334 -49.928 -10.861 1.00 36.12 516 ASP A N 1
ATOM 4021 C CA . ASP A 1 516 ? 48.676 -51.194 -10.180 1.00 36.12 516 ASP A CA 1
ATOM 4022 C C . ASP A 1 516 ? 50.136 -51.597 -9.827 1.00 36.12 516 ASP A C 1
ATOM 4024 O O . ASP A 1 516 ? 51.036 -51.786 -10.644 1.00 36.12 516 ASP A O 1
ATOM 4028 N N . ASP A 1 517 ? 50.237 -51.954 -8.540 1.00 36.47 517 ASP A N 1
ATOM 4029 C CA . ASP A 1 517 ? 50.964 -53.094 -7.972 1.00 36.47 517 ASP A CA 1
ATOM 4030 C C . ASP A 1 517 ? 52.413 -52.965 -7.411 1.00 36.47 517 ASP A C 1
ATOM 4032 O O . ASP A 1 517 ? 53.371 -52.502 -8.026 1.00 36.47 517 ASP A O 1
ATOM 4036 N N . LYS A 1 518 ? 52.554 -53.604 -6.234 1.00 36.72 518 LYS A N 1
ATOM 4037 C CA . LYS A 1 518 ? 53.748 -54.169 -5.554 1.00 36.72 518 LYS A CA 1
ATOM 4038 C C . LYS A 1 518 ? 54.706 -53.325 -4.678 1.00 36.72 518 LYS A C 1
ATOM 4040 O O . LYS A 1 518 ? 55.685 -52.744 -5.119 1.00 36.72 518 LYS A O 1
ATOM 4045 N N . LYS A 1 519 ? 54.569 -53.631 -3.374 1.00 37.62 519 LYS A N 1
ATOM 4046 C CA . LYS A 1 519 ? 55.572 -54.204 -2.431 1.00 37.62 519 LYS A CA 1
ATOM 4047 C C . LYS A 1 519 ? 56.892 -53.467 -2.133 1.00 37.62 519 LYS A C 1
ATOM 4049 O O . LYS A 1 519 ? 57.786 -53.415 -2.963 1.00 37.62 519 LYS A O 1
ATOM 4054 N N . SER A 1 520 ? 57.108 -53.329 -0.814 1.00 36.78 520 SER A N 1
ATOM 4055 C CA . SER A 1 520 ? 58.389 -53.374 -0.068 1.00 36.78 520 SER A CA 1
ATOM 4056 C C . SER A 1 520 ? 59.407 -52.279 -0.411 1.00 36.78 520 SER A C 1
ATOM 4058 O O . SER A 1 520 ? 59.778 -52.104 -1.559 1.00 36.78 520 SER A O 1
ATOM 4060 N N . LYS A 1 521 ? 59.982 -51.565 0.550 1.00 35.62 521 LYS A N 1
ATOM 4061 C CA . LYS A 1 521 ? 60.691 -52.054 1.731 1.00 35.62 521 LYS A CA 1
ATOM 4062 C C . LYS A 1 521 ? 61.067 -50.852 2.593 1.00 35.62 521 LYS A C 1
ATOM 4064 O O . LYS A 1 521 ? 61.265 -49.776 1.987 1.00 35.62 521 LYS A O 1
#

Organism: Aphanomyces astaci (NCBI:txid112090)